Protein 4QIC (pdb70)

Sequence (588 aa):
SLSTRIAPHLPYLRRFARSVTGSQSSGDAYVSAMLEEALVADISIFPRASCDRIGTYWLFCHLFDQEQKTSAKLSYLTPRARQAFLLIAVEGFNEQEASEIMNLDARDFRKLLNQASIDISQQIATQVMIIEDEPLIAMDIEQMVESLGHQVVGIARTRKEAVVMYHQKKPRLILADIQLADNSSGIDAVNDILQNDRIPVIFITAFPERLLTGERPEPTFLVTKPFNPDMVKALISQALFFKENHFTFGDDLLGVNSEIARKLRQFYLEEIQEEALPARLLELLERLEQAERFGLSLSTRIAPHLPYLRRFARSVTGSQSSGDAYVSSAMLEALVADISIFPRASCDRIGTYWLFCHLFDDQTTPNIPEKLSYLTPRARQAFLLIAVEGFNEQEASEIMNLDARDFRKLLNQASIDISQQIATQVMIIEDEPLIAMDIEQMVESLGHQVVGIARTRKEAVVMYHQKKPRLILADIQLADNSSGIDAVNDILQNDRIPVIFITAFPERLLTGEPTFLVTKPFNPDMVKALISQALFFKNHFTFGDDLLGVNSEIARKLRQFYLEIQEEALPARLLELLERLEQAERFGLNNA

InterPro domains:
  IPR001789 Signal transduction response regulator, receiver domain [PF00072] (142-247)
  IPR001789 Signal transduction response regulator, receiver domain [PS50110] (141-254)
  IPR001789 Signal transduction response regulator, receiver domain [SM00448] (140-250)
  IPR011006 CheY-like superfamily [SSF52172] (141-255)
  IPR013324 RNA polymerase sigma factor, region 3/4-like [SSF88659] (85-131)
  IPR014605 Signal transduction response regulator PhyR-like, alphaproteobacteria [NF006623] (3-259)
  IPR014605 Signal transduction response regulator PhyR-like, alphaproteobacteria [PIRSF036400] (1-264)
  IPR050595 Bacterial response regulator [PTHR44591] (141-255)
  IPR053866 PhyR, sigma2 domain [PF22029] (7-60)
  IPR053867 PhyR, sigma4 domain [PF22233] (88-137)

Secondary structure (DSSP, 8-state):
-HHHHHGGGHHHHHHHHHHHHSSHHHHHHHHHHHHHHHHH-GGGS---SSHHHHHHHHHHHHHH--HHHHHHHTTS-HHHHHHHHHHHTS---HHHHHHHHT--HHHHHHHHHHHHHHHHHHH--EEEEE-S-HHHHHHHHHHHHHTT-EEEEEE-SHHHHHHHHHHH--SEEEE-S-BTTB-HHHHHHHHHHHH----EEEEEEPPGGG--SSS----EEEEEEE-HHHHHHHHHHHHHT--/-TTHHHHHHTGGGHHHHHHHHHHHHHHS-SSPPHHHHHHHHHHHHHHHHT-/-HHHHHGGGHHHHHHHHHHHHSSHHHHHHHHHHHHHHHHH-GGGS---SSHHHHHHHHHHHHHHHTS-S-----TTS-HHHHHHHHHHHTS---HHHHHHHTT--HHHHHHHHHHHHHHHHHHH--EEEEE-SSHHHHHHHHHHHHHTT-EEEEEE-SHHHHHHHHHHH--SEEEE-S-BTTB-HHHHHHHHHHTT----EEEEEE--GGG------EEEEEEE-HHHHHHHHHHHHHT-/-TTHHHHHHTGGGHHHHHHHHHHHHHHS-SSPPHHHHHHHHHHHHHHHH-TT--

Solvent-accessible surface area: 25073 Å² total; per-residue (Å²): 26,6,0,4,91,0,0,1,8,0,10,26,0,20,21,0,0,58,5,3,41,32,43,35,91,45,0,27,61,89,0,27,58,2,0,74,31,1,32,87,67,67,87,57,28,32,118,34,86,64,36,14,2,0,0,0,53,0,4,2,100,60,32,77,115,83,89,47,6,35,52,50,2,61,172,3,68,66,71,0,25,1,0,2,0,0,4,0,1,0,13,8,78,39,143,62,0,10,65,2,3,113,41,94,73,181,62,0,116,122,24,8,82,70,0,36,112,37,1,24,132,54,14,42,22,70,0,0,0,1,2,42,95,86,129,30,3,88,67,2,60,126,20,0,83,79,17,53,3,103,24,24,17,47,0,126,62,103,65,54,0,40,104,36,0,104,80,108,100,0,106,0,0,1,0,9,36,46,4,91,102,82,37,24,0,2,13,0,5,38,43,3,70,135,56,44,97,8,44,38,11,15,5,39,32,30,26,78,144,22,68,100,57,118,69,113,59,33,53,3,8,13,17,43,54,34,58,54,105,86,0,41,5,36,0,1,50,25,7,29,82,95,153,54,72,5,85,81,12,28,78,65,12,43,44,1,23,48,0,0,70,24,0,6,51,43,11,33,27,46,16,63,20,46,11,50,81,64,2,43,53,10,0,34,104,0,21,91,13,75,120,143,64,107,34,9,0,2,90,0,0,2,6,0,8,26,0,9,23,0,0,50,7,2,38,66,44,56,90,39,0,25,54,52,0,1,43,1,0,57,31,0,25,72,55,27,87,59,28,30,120,42,86,59,32,15,3,0,0,0,60,3,3,2,64,39,5,50,122,92,29,98,75,114,57,113,93,8,52,55,2,44,5,47,5,20,1,0,0,0,0,3,0,1,0,19,8,84,41,116,49,0,11,62,0,1,94,39,92,78,180,65,1,109,125,37,0,67,86,0,19,86,44,0,18,126,100,22,39,19,74,0,0,0,1,1,40,94,94,127,19,2,83,69,2,48,121,13,0,95,76,12,53,9,115,25,30,15,47,0,138,72,98,74,49,0,39,103,31,0,103,77,110,94,0,91,0,0,1,0,5,28,85,3,86,111,72,38,24,0,5,14,0,4,46,42,2,73,146,54,51,99,10,32,36,13,23,4,38,29,28,26,82,148,20,56,127,107,126,39,51,9,7,15,18,101,48,23,57,47,102,70,0,41,5,44,0,2,43,24,15,2,63,98,54,74,4,82,80,13,26,85,56,3,43,49,0,25,48,0,0,59,21,4,8,44,97,18,30,17,51,14,54,21,46,10,48,66,127,2,56,96,5,0,88,121,0,20,93,18,39,42,153,28,187,98,62,155

Structure (mmCIF, N/CA/C/O backbone):
data_4QIC
#
_entry.id   4QIC
#
_cell.length_a   76.800
_cell.length_b   86.700
_cell.length_c   106.110
_cell.angle_alpha   90.000
_cell.angle_beta   90.000
_cell.angle_gamma   90.000
#
_symmetry.space_group_name_H-M   'P 21 21 21'
#
loop_
_entity.id
_entity.type
_entity.pdbx_description
1 polymer 'Sensory transduction regulatory protein, Anti-anti-sigma factor PhyR'
2 polymer 'Anti-sigma factor NepR'
3 non-polymer (4S)-2-METHYL-2,4-PENTANEDIOL
4 non-polymer 1,2-ETHANEDIOL
5 water water
#
loop_
_atom_site.group_PDB
_atom_site.id
_atom_site.type_symbol
_atom_site.label_atom_id
_atom_site.label_alt_id
_atom_site.label_comp_id
_atom_site.label_asym_id
_atom_site.label_entity_id
_atom_site.label_seq_id
_atom_site.pdbx_PDB_ins_code
_atom_site.Cartn_x
_atom_site.Cartn_y
_atom_site.Cartn_z
_atom_site.occupancy
_atom_site.B_iso_or_equiv
_atom_site.auth_seq_id
_atom_site.auth_comp_id
_atom_site.auth_asym_id
_atom_site.auth_atom_id
_atom_site.pdbx_PDB_model_num
ATOM 1 N N . SER A 1 2 ? 59.301 21.802 -12.997 1.00 32.27 2 SER A N 1
ATOM 2 C CA . SER A 1 2 ? 59.415 21.121 -11.677 1.00 32.65 2 SER A CA 1
ATOM 3 C C . SER A 1 2 ? 59.150 22.105 -10.549 1.00 32.01 2 SER A C 1
ATOM 4 O O . SER A 1 2 ? 59.173 23.301 -10.771 1.00 31.70 2 SER A O 1
ATOM 7 N N . LEU A 1 3 ? 58.909 21.604 -9.351 1.00 32.26 3 LEU A N 1
ATOM 8 C CA . LEU A 1 3 ? 58.864 22.445 -8.171 1.00 31.92 3 LEU A CA 1
ATOM 9 C C . LEU A 1 3 ? 60.114 23.305 -8.060 1.00 31.42 3 LEU A C 1
ATOM 10 O O . LEU A 1 3 ? 60.051 24.489 -7.747 1.00 30.40 3 LEU A O 1
ATOM 15 N N . SER A 1 4 ? 61.254 22.709 -8.344 1.00 31.94 4 SER A N 1
ATOM 16 C CA . SER A 1 4 ? 62.503 23.438 -8.368 1.00 31.98 4 SER A CA 1
ATOM 17 C C . SER A 1 4 ? 62.509 24.656 -9.330 1.00 30.60 4 SER A C 1
ATOM 18 O O . SER A 1 4 ? 62.955 25.730 -8.946 1.00 29.49 4 SER A O 1
ATOM 21 N N . THR A 1 5 ? 61.995 24.516 -10.553 1.00 30.52 5 THR A N 1
ATOM 22 C CA . THR A 1 5 ? 61.983 25.647 -11.485 1.00 30.01 5 THR A CA 1
ATOM 23 C C . THR A 1 5 ? 60.904 26.649 -11.079 1.00 29.18 5 THR A C 1
ATOM 24 O O . THR A 1 5 ? 61.008 27.812 -11.401 1.00 28.31 5 THR A O 1
ATOM 28 N N . ARG A 1 6 ? 59.902 26.179 -10.339 1.00 29.25 6 ARG A N 1
ATOM 29 C CA . ARG A 1 6 ? 58.829 27.024 -9.813 1.00 28.97 6 ARG A CA 1
ATOM 30 C C . ARG A 1 6 ? 59.279 27.884 -8.639 1.00 27.80 6 ARG A C 1
ATOM 31 O O . ARG A 1 6 ? 58.869 29.019 -8.536 1.00 27.40 6 ARG A O 1
ATOM 39 N N . ILE A 1 7 ? 60.111 27.320 -7.761 1.00 27.16 7 ILE A N 1
ATOM 40 C CA . ILE A 1 7 ? 60.656 28.008 -6.589 1.00 26.32 7 ILE A CA 1
ATOM 41 C C . ILE A 1 7 ? 61.819 28.938 -6.931 1.00 25.32 7 ILE A C 1
ATOM 42 O O . ILE A 1 7 ? 61.919 30.028 -6.367 1.00 24.66 7 ILE A O 1
ATOM 47 N N . ALA A 1 8 ? 62.674 28.519 -7.869 1.00 24.98 8 ALA A N 1
ATOM 48 C CA . ALA A 1 8 ? 63.910 29.240 -8.152 1.00 24.52 8 ALA A CA 1
ATOM 49 C C . ALA A 1 8 ? 63.762 30.759 -8.393 1.00 23.83 8 ALA A C 1
ATOM 50 O O . ALA A 1 8 ? 64.540 31.508 -7.838 1.00 23.49 8 ALA A O 1
ATOM 52 N N . PRO A 1 9 ? 62.742 31.213 -9.153 1.00 23.64 9 PRO A N 1
ATOM 53 C CA . PRO A 1 9 ? 62.608 32.660 -9.412 1.00 23.27 9 PRO A CA 1
ATOM 54 C C . PRO A 1 9 ? 62.139 33.463 -8.253 1.00 23.09 9 PRO A C 1
ATOM 55 O O . PRO A 1 9 ? 62.226 34.689 -8.291 1.00 22.75 9 PRO A O 1
ATOM 59 N N . HIS A 1 10 ? 61.635 32.790 -7.215 1.00 23.42 10 HIS A N 1
ATOM 60 C CA . HIS A 1 10 ? 61.286 33.468 -5.988 1.00 23.39 10 HIS A CA 1
ATOM 61 C C . HIS A 1 10 ? 62.462 33.594 -5.048 1.00 23.53 10 HIS A C 1
ATOM 62 O O . HIS A 1 10 ? 62.377 34.368 -4.097 1.00 23.20 10 HIS A O 1
ATOM 69 N N . LEU A 1 11 ? 63.544 32.849 -5.285 1.00 23.95 11 LEU A N 1
ATOM 70 C CA . LEU A 1 11 ? 64.630 32.835 -4.297 1.00 24.35 11 LEU A CA 1
ATOM 71 C C . LEU A 1 11 ? 65.353 34.164 -4.077 1.00 24.02 11 LEU A C 1
ATOM 72 O O . LEU A 1 11 ? 65.734 34.454 -2.955 1.00 24.14 11 LEU A O 1
ATOM 77 N N . PRO A 1 12 ? 65.531 34.983 -5.116 1.00 23.72 12 PRO A N 1
ATOM 78 C CA . PRO A 1 12 ? 66.112 36.298 -4.853 1.00 23.40 12 PRO A CA 1
ATOM 79 C C . PRO A 1 12 ? 65.320 37.104 -3.805 1.00 23.04 12 PRO A C 1
ATOM 80 O O . PRO A 1 12 ? 65.925 37.718 -2.942 1.00 22.88 12 PRO A O 1
ATOM 84 N N . TYR A 1 13 ? 63.995 37.064 -3.921 1.00 22.86 13 TYR A N 1
ATOM 85 C CA . TYR A 1 13 ? 63.072 37.757 -3.044 1.00 22.73 13 TYR A CA 1
ATOM 86 C C . TYR A 1 13 ? 63.095 37.102 -1.662 1.00 22.97 13 TYR A C 1
ATOM 87 O O . TYR A 1 13 ? 63.232 37.815 -0.656 1.00 22.57 13 TYR A O 1
ATOM 96 N N . LEU A 1 14 ? 62.998 35.757 -1.628 1.00 23.44 14 LEU A N 1
ATOM 97 C CA . LEU A 1 14 ? 63.010 35.004 -0.369 1.00 23.99 14 LEU A CA 1
ATOM 98 C C . LEU A 1 14 ? 64.292 35.215 0.415 1.00 24.49 14 LEU A C 1
ATOM 99 O O . LEU A 1 14 ? 64.264 35.366 1.635 1.00 24.39 14 LEU A O 1
ATOM 104 N N . ARG A 1 15 ? 65.421 35.232 -0.279 1.00 25.22 15 ARG A N 1
ATOM 105 C CA . ARG A 1 15 ? 66.696 35.482 0.372 1.00 26.13 15 ARG A CA 1
ATOM 106 C C . ARG A 1 15 ? 66.760 36.870 1.015 1.00 25.42 15 ARG A C 1
ATOM 107 O O . ARG A 1 15 ? 67.352 37.035 2.078 1.00 25.34 15 ARG A O 1
ATOM 115 N N . ARG A 1 16 ? 66.191 37.871 0.344 1.00 24.61 16 ARG A N 1
ATOM 116 C CA . ARG A 1 16 ? 66.106 39.210 0.925 1.00 23.93 16 ARG A CA 1
ATOM 117 C C . ARG A 1 16 ? 65.260 39.174 2.193 1.00 23.68 16 ARG A C 1
ATOM 118 O O . ARG A 1 16 ? 65.667 39.720 3.233 1.00 23.47 16 ARG A O 1
ATOM 126 N N . PHE A 1 17 ? 64.099 38.545 2.100 1.00 23.41 17 PHE A N 1
ATOM 127 C CA . PHE A 1 17 ? 63.209 38.434 3.238 1.00 23.49 17 PHE A CA 1
ATOM 128 C C . PHE A 1 17 ? 63.933 37.790 4.433 1.00 24.31 17 PHE A C 1
ATOM 129 O O . PHE A 1 17 ? 63.888 38.337 5.552 1.00 24.27 17 PHE A O 1
ATOM 137 N N . ALA A 1 18 ? 64.551 36.639 4.181 1.00 25.19 18 ALA A N 1
ATOM 138 C CA . ALA A 1 18 ? 65.307 35.886 5.176 1.00 26.41 18 ALA A CA 1
ATOM 139 C C . ALA A 1 18 ? 66.453 36.686 5.813 1.00 27.48 18 ALA A C 1
ATOM 140 O O . ALA A 1 18 ? 66.681 36.607 7.041 1.00 27.54 18 ALA A O 1
ATOM 142 N N . ARG A 1 19 ? 67.188 37.415 4.976 1.00 28.40 19 ARG A N 1
ATOM 143 C CA . ARG A 1 19 ? 68.214 38.332 5.459 1.00 30.40 19 ARG A CA 1
ATOM 144 C C . ARG A 1 19 ? 67.638 39.457 6.351 1.00 29.86 19 ARG A C 1
ATOM 145 O O . ARG A 1 19 ? 68.225 39.791 7.408 1.00 30.83 19 ARG A O 1
ATOM 153 N N . SER A 1 20 ? 66.509 40.025 5.947 1.00 28.83 20 SER A N 1
ATOM 154 C CA . SER A 1 20 ? 65.919 41.125 6.693 1.00 29.03 20 SER A CA 1
ATOM 155 C C . SER A 1 20 ? 65.299 40.632 8.019 1.00 29.54 20 SER A C 1
ATOM 156 O O . SER A 1 20 ? 65.330 41.338 9.020 1.00 29.07 20 SER A O 1
ATOM 159 N N . VAL A 1 21 ? 64.744 39.426 8.015 1.00 29.90 21 VAL A N 1
ATOM 160 C CA . VAL A 1 21 ? 64.182 38.859 9.227 1.00 30.93 21 VAL A CA 1
ATOM 161 C C . VAL A 1 21 ? 65.273 38.447 10.225 1.00 31.78 21 VAL A C 1
ATOM 162 O O . VAL A 1 21 ? 65.121 38.665 11.418 1.00 31.82 21 VAL A O 1
ATOM 166 N N . THR A 1 22 ? 66.367 37.867 9.755 1.00 32.71 22 THR A N 1
ATOM 167 C CA . THR A 1 22 ? 67.384 37.328 10.669 1.00 33.72 22 THR A CA 1
ATOM 168 C C . THR A 1 22 ? 68.498 38.291 10.972 1.00 34.41 22 THR A C 1
ATOM 169 O O . THR A 1 22 ? 69.218 38.098 11.930 1.00 34.40 22 THR A O 1
ATOM 173 N N . GLY A 1 23 ? 68.675 39.301 10.134 1.00 35.43 23 GLY A N 1
ATOM 174 C CA . GLY A 1 23 ? 69.699 40.295 10.371 1.00 36.63 23 GLY A CA 1
ATOM 175 C C . GLY A 1 23 ? 71.013 40.103 9.637 1.00 38.33 23 GLY A C 1
ATOM 176 O O . GLY A 1 23 ? 71.869 40.961 9.744 1.00 39.25 23 GLY A O 1
ATOM 177 N N . SER A 1 24 ? 71.197 39.007 8.898 1.00 38.86 24 SER A N 1
ATOM 178 C CA . SER A 1 24 ? 72.417 38.843 8.084 1.00 39.39 24 SER A CA 1
ATOM 179 C C . SER A 1 24 ? 72.175 37.938 6.899 1.00 38.77 24 SER A C 1
ATOM 180 O O . SER A 1 24 ? 71.244 37.133 6.939 1.00 38.11 24 SER A O 1
ATOM 183 N N . GLN A 1 25 ? 73.018 38.046 5.865 1.00 39.20 25 GLN A N 1
ATOM 184 C CA . GLN A 1 25 ? 72.897 37.180 4.689 1.00 39.56 25 GLN A CA 1
ATOM 185 C C . GLN A 1 25 ? 73.217 35.737 5.053 1.00 41.31 25 GLN A C 1
ATOM 186 O O . GLN A 1 25 ? 72.590 34.831 4.526 1.00 41.57 25 GLN A O 1
ATOM 188 N N . SER A 1 26 ? 74.168 35.509 5.969 1.00 42.08 26 SER A N 1
ATOM 189 C CA . SER A 1 26 ? 74.556 34.150 6.288 1.00 42.47 26 SER A CA 1
ATOM 190 C C . SER A 1 26 ? 73.450 33.448 7.071 1.00 41.60 26 SER A C 1
ATOM 191 O O . SER A 1 26 ? 73.114 32.316 6.758 1.00 43.61 26 SER A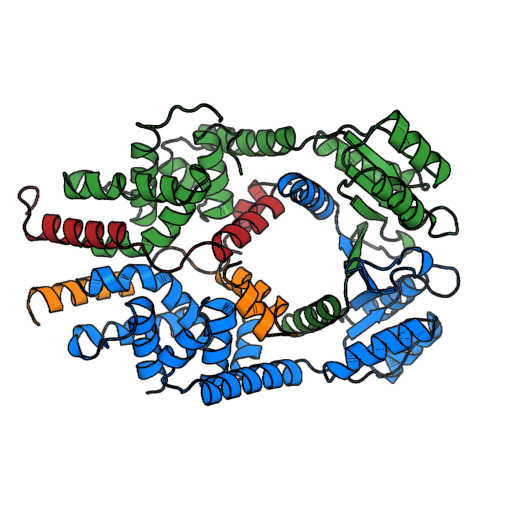 O 1
ATOM 194 N N . SER A 1 27 ? 72.853 34.106 8.058 1.00 39.44 27 SER A N 1
ATOM 195 C CA . SER A 1 27 ? 71.653 33.540 8.697 1.00 38.95 27 SER A CA 1
ATOM 196 C C . SER A 1 27 ? 70.517 33.360 7.709 1.00 37.07 27 SER A C 1
ATOM 197 O O . SER A 1 27 ? 69.816 32.344 7.750 1.00 36.15 27 SER A O 1
ATOM 200 N N . GLY A 1 28 ? 70.320 34.364 6.858 1.00 35.80 28 GLY A N 1
ATOM 201 C CA . GLY A 1 28 ? 69.223 34.329 5.885 1.00 35.15 28 GLY A CA 1
ATOM 202 C C . GLY A 1 28 ? 69.331 33.094 5.010 1.00 35.25 28 GLY A C 1
ATOM 203 O O . GLY A 1 28 ? 68.391 32.316 4.871 1.00 34.77 28 GLY A O 1
ATOM 204 N N . ASP A 1 29 ? 70.508 32.917 4.442 1.00 35.64 29 ASP A N 1
ATOM 205 C CA . ASP A 1 29 ? 70.774 31.827 3.518 1.00 36.45 29 ASP A CA 1
ATOM 206 C C . ASP A 1 29 ? 70.753 30.436 4.188 1.00 35.57 29 ASP A C 1
ATOM 207 O O . ASP A 1 29 ? 70.306 29.454 3.602 1.00 35.65 29 ASP A O 1
ATOM 212 N N . ALA A 1 30 ? 71.204 30.353 5.420 1.00 35.48 30 ALA A N 1
ATOM 213 C CA . ALA A 1 30 ? 71.073 29.113 6.192 1.00 35.91 30 ALA A CA 1
ATOM 214 C C . ALA A 1 30 ? 69.611 28.688 6.338 1.00 35.50 30 ALA A C 1
ATOM 215 O O . ALA A 1 30 ? 69.289 27.508 6.200 1.00 36.11 30 ALA A O 1
ATOM 217 N N . TYR A 1 31 ? 68.715 29.625 6.615 1.00 34.81 31 TYR A N 1
ATOM 218 C CA . TYR A 1 31 ? 67.296 29.264 6.695 1.00 35.15 31 TYR A CA 1
ATOM 219 C C . TYR A 1 31 ? 66.724 28.854 5.324 1.00 33.98 31 TYR A C 1
ATOM 220 O O . TYR A 1 31 ? 65.952 27.912 5.223 1.00 33.46 31 TYR A O 1
ATOM 229 N N . VAL A 1 32 ? 67.114 29.562 4.269 1.00 33.06 32 VAL A N 1
ATOM 230 C CA . VAL A 1 32 ? 66.593 29.257 2.925 1.00 32.27 32 VAL A CA 1
ATOM 231 C C . VAL A 1 32 ? 67.109 27.874 2.529 1.00 33.05 32 VAL A C 1
ATOM 232 O O . VAL A 1 32 ? 66.339 27.044 2.052 1.00 32.47 32 VAL A O 1
ATOM 236 N N . SER A 1 33 ? 68.405 27.638 2.758 1.00 33.55 33 SER A N 1
ATOM 237 C CA . SER A 1 33 ? 69.002 26.298 2.638 1.00 34.67 33 SER A CA 1
ATOM 238 C C . SER A 1 33 ? 68.218 25.195 3.321 1.00 34.44 33 SER A C 1
ATOM 239 O O . SER A 1 33 ? 67.943 24.171 2.730 1.00 35.03 33 SER A O 1
ATOM 242 N N . ALA A 1 34 ? 67.875 25.417 4.576 1.00 34.45 34 ALA A N 1
ATOM 243 C CA . ALA A 1 34 ? 67.228 24.405 5.377 1.00 34.86 34 ALA A CA 1
ATOM 244 C C . ALA A 1 34 ? 65.851 24.128 4.791 1.00 34.71 34 ALA A C 1
ATOM 245 O O . ALA A 1 34 ? 65.353 22.980 4.805 1.00 34.95 34 ALA A O 1
ATOM 247 N N . MET A 1 35 ? 65.235 25.183 4.267 1.00 33.67 35 MET A N 1
ATOM 248 C CA . MET A 1 35 ? 63.949 25.032 3.659 1.00 33.47 35 MET A CA 1
ATOM 249 C C . MET A 1 35 ? 64.089 24.126 2.430 1.00 33.53 35 MET A C 1
ATOM 250 O O . MET A 1 35 ? 63.268 23.232 2.227 1.00 33.30 35 MET A O 1
ATOM 255 N N . LEU A 1 36 ? 65.107 24.354 1.599 1.00 33.89 36 LEU A N 1
ATOM 256 C CA . LEU A 1 36 ? 65.275 23.516 0.407 1.00 34.58 36 LEU A CA 1
ATOM 257 C C . LEU A 1 36 ? 65.642 22.063 0.777 1.00 35.95 36 LEU A C 1
ATOM 258 O O . LEU A 1 36 ? 65.158 21.148 0.134 1.00 35.73 36 LEU A O 1
ATOM 263 N N . GLU A 1 37 ? 66.506 21.878 1.790 1.00 36.92 37 GLU A N 1
ATOM 264 C CA A GLU A 1 37 ? 66.789 20.538 2.327 0.50 37.95 37 GLU A CA 1
ATOM 265 C CA B GLU A 1 37 ? 66.790 20.551 2.351 0.50 38.05 37 GLU A CA 1
ATOM 266 C C . GLU A 1 37 ? 65.492 19.864 2.792 1.00 38.14 37 GLU A C 1
ATOM 267 O O . GLU A 1 37 ? 65.257 18.690 2.512 1.00 39.20 37 GLU A O 1
ATOM 278 N N . ALA A 1 38 ? 64.637 20.591 3.476 1.00 37.43 38 ALA A N 1
ATOM 279 C CA . ALA A 1 38 ? 63.375 19.991 3.890 1.00 37.79 38 ALA A CA 1
ATOM 280 C C . ALA A 1 38 ? 62.560 19.515 2.660 1.00 37.81 38 ALA A C 1
ATOM 281 O O . ALA A 1 38 ? 61.941 18.448 2.706 1.00 37.58 38 ALA A O 1
ATOM 283 N N . LEU A 1 39 ? 62.594 20.265 1.550 1.00 37.13 39 LEU A N 1
ATOM 284 C CA . LEU A 1 39 ? 61.837 19.865 0.340 1.00 37.47 39 LEU A CA 1
ATOM 285 C C . LEU A 1 39 ? 62.472 18.704 -0.412 1.00 38.38 39 LEU A C 1
ATOM 286 O O . LEU A 1 39 ? 61.774 17.846 -0.966 1.00 38.52 39 LEU A O 1
ATOM 291 N N . VAL A 1 40 ? 63.797 18.675 -0.437 1.00 39.07 40 VAL A N 1
ATOM 292 C CA . VAL A 1 40 ? 64.499 17.539 -0.989 1.00 40.59 40 VAL A CA 1
ATOM 293 C C . VAL A 1 40 ? 64.087 16.258 -0.233 1.00 42.61 40 VAL A C 1
ATOM 294 O O . VAL A 1 40 ? 63.865 15.226 -0.850 1.00 45.63 40 VAL A O 1
ATOM 298 N N . ALA A 1 41 ? 64.010 16.336 1.087 1.00 43.08 41 ALA A N 1
ATOM 299 C CA . ALA A 1 41 ? 63.648 15.206 1.950 1.00 45.07 41 ALA A CA 1
ATOM 300 C C . ALA A 1 41 ? 62.183 14.816 1.800 1.00 46.14 41 ALA A C 1
ATOM 301 O O . ALA A 1 41 ? 61.848 13.644 1.895 1.00 48.03 41 ALA A O 1
ATOM 303 N N . ASP A 1 42 ? 61.309 15.790 1.579 1.00 45.52 42 ASP A N 1
ATOM 304 C CA . ASP A 1 42 ? 59.882 15.513 1.428 1.00 45.33 42 ASP A CA 1
ATOM 305 C C . ASP A 1 42 ? 59.170 16.644 0.677 1.00 44.01 42 ASP A C 1
ATOM 306 O O . ASP A 1 42 ? 58.752 17.622 1.282 1.00 42.54 42 ASP A O 1
ATOM 311 N N . ILE A 1 43 ? 59.041 16.498 -0.642 1.00 43.78 43 ILE A N 1
ATOM 312 C CA . ILE A 1 43 ? 58.385 17.494 -1.487 1.00 43.81 43 ILE A CA 1
ATOM 313 C C . ILE A 1 43 ? 56.911 17.753 -1.131 1.00 43.91 43 ILE A C 1
ATOM 314 O O . ILE A 1 43 ? 56.336 18.775 -1.543 1.00 42.04 43 ILE A O 1
ATOM 319 N N . SER A 1 44 ? 56.305 16.843 -0.363 1.00 43.74 44 SER A N 1
ATOM 320 C CA . SER A 1 44 ? 54.896 16.974 0.022 1.00 43.56 44 SER A CA 1
ATOM 321 C C . SER A 1 44 ? 54.616 18.109 1.023 1.00 43.31 44 SER A C 1
ATOM 322 O O . SER A 1 44 ? 53.462 18.525 1.195 1.00 43.69 44 SER A O 1
ATOM 325 N N . ILE A 1 45 ? 55.644 18.610 1.699 1.00 42.72 45 ILE A N 1
ATOM 326 C CA . ILE A 1 45 ? 55.436 19.722 2.635 1.00 42.32 45 ILE A CA 1
ATOM 327 C C . ILE A 1 45 ? 55.179 21.046 1.913 1.00 40.72 45 ILE A C 1
ATOM 328 O O . ILE A 1 45 ? 54.884 22.029 2.563 1.00 40.18 45 ILE A O 1
ATOM 333 N N . PHE A 1 46 ? 55.354 21.106 0.592 1.00 39.97 46 PHE A N 1
ATOM 334 C CA . PHE A 1 46 ? 55.025 22.327 -0.134 1.00 38.80 46 PHE A CA 1
ATOM 335 C C . PHE A 1 46 ? 53.497 22.435 -0.216 1.00 40.54 46 PHE A C 1
ATOM 336 O O . PHE A 1 46 ? 52.834 21.502 -0.670 1.00 39.57 46 PHE A O 1
ATOM 344 N N . PRO A 1 47 ? 52.939 23.588 0.208 1.00 41.91 47 PRO A N 1
ATOM 345 C CA . PRO A 1 47 ? 51.488 23.713 0.337 1.00 43.58 47 PRO A CA 1
ATOM 346 C C . PRO A 1 47 ? 50.780 23.910 -0.995 1.00 45.52 47 PRO A C 1
ATOM 347 O O . PRO A 1 47 ? 51.413 24.271 -1.984 1.00 45.40 47 PRO A O 1
ATOM 351 N N . ARG A 1 48 ? 49.478 23.645 -1.018 1.00 49.07 48 ARG A N 1
ATOM 352 C CA . ARG A 1 48 ? 48.612 24.184 -2.061 1.00 51.56 48 ARG A CA 1
ATOM 353 C C . ARG A 1 48 ? 48.088 25.548 -1.541 1.00 53.85 48 ARG A C 1
ATOM 354 O O . ARG A 1 48 ? 47.035 25.631 -0.915 1.00 54.39 48 ARG A O 1
ATOM 356 N N . ALA A 1 49 ? 48.867 26.604 -1.775 1.00 55.29 49 ALA A N 1
ATOM 357 C CA . ALA A 1 49 ? 48.486 27.974 -1.422 1.00 56.06 49 ALA A CA 1
ATOM 358 C C . ALA A 1 49 ? 47.930 28.696 -2.643 1.00 55.00 49 AL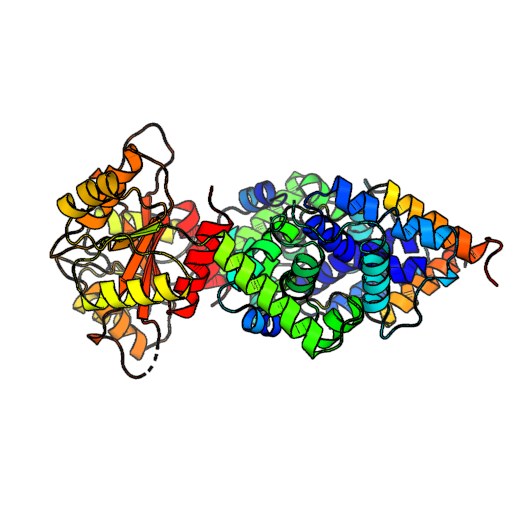A A C 1
ATOM 359 O O . ALA A 1 49 ? 47.830 28.102 -3.708 1.00 56.15 49 ALA A O 1
ATOM 361 N N . SER A 1 50 ? 47.574 29.975 -2.477 1.00 54.44 50 SER A N 1
ATOM 362 C CA . SER A 1 50 ? 47.049 30.819 -3.573 1.00 53.39 50 SER A CA 1
ATOM 363 C C . SER A 1 50 ? 47.869 30.757 -4.867 1.00 50.96 50 SER A C 1
ATOM 364 O O . SER A 1 50 ? 47.323 30.767 -5.975 1.00 53.88 50 SER A O 1
ATOM 367 N N . CYS A 1 51 ? 49.187 30.732 -4.719 1.00 46.27 51 CYS A N 1
ATOM 368 C CA . CYS A 1 51 ? 50.098 30.803 -5.853 1.00 41.10 51 CYS A CA 1
ATOM 369 C C . CYS A 1 51 ? 51.453 30.402 -5.311 1.00 36.77 51 CYS A C 1
ATOM 370 O O . CYS A 1 51 ? 51.644 30.325 -4.092 1.00 34.43 51 CYS A O 1
ATOM 373 N N . ASP A 1 52 ? 52.384 30.113 -6.204 1.00 33.51 52 ASP A N 1
ATOM 374 C CA . ASP A 1 52 ? 53.707 29.641 -5.793 1.00 32.13 52 ASP A CA 1
ATOM 375 C C . ASP A 1 52 ? 54.476 30.594 -4.884 1.00 29.82 52 ASP A C 1
ATOM 376 O O . ASP A 1 52 ? 55.260 30.150 -4.078 1.00 28.80 52 ASP A O 1
ATOM 381 N N . ARG A 1 53 ? 54.318 31.894 -5.078 1.00 28.60 53 ARG A N 1
ATOM 382 C CA . ARG A 1 53 ? 55.066 32.865 -4.248 1.00 27.69 53 ARG A CA 1
ATOM 383 C C . ARG A 1 53 ? 54.611 32.755 -2.806 1.00 27.51 53 ARG A C 1
ATOM 384 O O . ARG A 1 53 ? 55.420 32.643 -1.887 1.00 27.38 53 ARG A O 1
ATOM 392 N N . ILE A 1 54 ? 53.300 32.727 -2.640 1.00 27.81 54 ILE A N 1
ATOM 393 C CA . ILE A 1 54 ? 52.667 32.608 -1.328 1.00 27.93 54 ILE A CA 1
ATOM 394 C C . ILE A 1 54 ? 53.072 31.301 -0.694 1.00 27.44 54 ILE A C 1
ATOM 395 O O . ILE A 1 54 ? 53.429 31.263 0.479 1.00 27.11 54 ILE A O 1
ATOM 400 N N . GLY A 1 55 ? 52.992 30.222 -1.482 1.00 27.18 55 GLY A N 1
ATOM 401 C CA . GLY A 1 55 ? 53.379 28.888 -1.022 1.00 27.07 55 GLY A CA 1
ATOM 402 C C . GLY A 1 55 ? 54.826 28.830 -0.528 1.00 26.54 55 GLY A C 1
ATOM 403 O O . GLY A 1 55 ? 55.112 28.237 0.523 1.00 26.66 55 GLY A O 1
ATOM 404 N N . THR A 1 56 ? 55.739 29.461 -1.265 1.00 25.58 56 THR A N 1
ATOM 405 C CA . THR A 1 56 ? 57.138 29.460 -0.869 1.00 25.27 56 THR A CA 1
ATOM 406 C C . THR A 1 56 ? 57.397 30.236 0.449 1.00 25.09 56 THR A C 1
ATOM 407 O O . THR A 1 56 ? 58.123 29.754 1.315 1.00 25.18 56 THR A O 1
ATOM 411 N N . TYR A 1 57 ? 56.796 31.422 0.568 1.00 24.81 57 TYR A N 1
ATOM 412 C CA . TYR A 1 57 ? 56.932 32.246 1.758 1.00 24.88 57 TYR A CA 1
ATOM 413 C C . TYR A 1 57 ? 56.222 31.589 2.930 1.00 25.81 57 TYR A C 1
ATOM 414 O O . TYR A 1 57 ? 56.768 31.603 4.006 1.00 26.12 57 TYR A O 1
ATOM 423 N N . TRP A 1 58 ? 55.055 30.978 2.698 1.00 26.90 58 TRP A N 1
ATOM 424 C CA . TRP A 1 58 ? 54.335 30.182 3.730 1.00 28.28 58 TRP A CA 1
ATOM 425 C C . TRP A 1 58 ? 55.242 29.116 4.329 1.00 28.82 58 TRP A C 1
ATOM 426 O O . TRP A 1 58 ? 55.369 28.994 5.546 1.00 28.60 58 TRP A O 1
ATOM 437 N N . LEU A 1 59 ? 55.875 28.338 3.464 1.00 29.08 59 LEU A N 1
ATOM 438 C CA . LEU A 1 59 ? 56.753 27.271 3.922 1.00 29.90 59 LEU A CA 1
ATOM 439 C C . LEU A 1 59 ? 57.940 27.840 4.712 1.00 29.96 59 LEU A C 1
ATOM 440 O O . LEU A 1 59 ? 58.329 27.304 5.777 1.00 30.10 59 LEU A O 1
ATOM 445 N N . PHE A 1 60 ? 58.517 28.931 4.208 1.00 29.49 60 PHE A N 1
ATOM 446 C CA . PHE A 1 60 ? 59.627 29.551 4.894 1.00 29.67 60 PHE A CA 1
ATOM 447 C C . PHE A 1 60 ? 59.238 29.989 6.298 1.00 30.21 60 PHE A C 1
ATOM 448 O O . PHE A 1 60 ? 59.989 29.792 7.263 1.00 30.22 60 PHE A O 1
ATOM 456 N N . CYS A 1 61 ? 58.086 30.623 6.406 1.00 30.83 61 CYS A N 1
ATOM 457 C CA . CYS A 1 61 ? 57.645 31.143 7.706 1.00 31.84 61 CYS A CA 1
ATOM 458 C C . CYS A 1 61 ? 57.257 30.020 8.667 1.00 34.04 61 CYS A C 1
ATOM 459 O O . CYS A 1 61 ? 57.575 30.083 9.856 1.00 33.99 61 CYS A O 1
ATOM 462 N N . HIS A 1 62 ? 56.570 29.017 8.138 1.00 36.74 62 HIS A N 1
ATOM 463 C CA . HIS A 1 62 ? 56.185 27.813 8.871 1.00 39.52 62 HIS A CA 1
ATOM 464 C C . HIS A 1 62 ? 57.405 27.097 9.464 1.00 41.25 62 HIS A C 1
ATOM 465 O O . HIS A 1 62 ? 57.407 26.728 10.643 1.00 41.87 62 HIS A O 1
ATOM 472 N N . LEU A 1 63 ? 58.451 26.922 8.664 1.00 40.72 63 LEU A N 1
ATOM 473 C CA . LEU A 1 63 ? 59.685 26.313 9.149 1.00 41.94 63 LEU A CA 1
ATOM 474 C C . LEU A 1 63 ? 60.528 27.235 10.045 1.00 43.42 63 LEU A C 1
ATOM 475 O O . LEU A 1 63 ? 61.246 26.753 10.927 1.00 43.99 63 LEU A O 1
ATOM 480 N N . PHE A 1 64 ? 60.434 28.548 9.840 1.00 44.43 64 PHE A N 1
ATOM 481 C CA . PHE A 1 64 ? 61.240 29.500 10.604 1.00 46.94 64 PHE A CA 1
ATOM 482 C C . PHE A 1 64 ? 60.832 29.426 12.075 1.00 50.38 64 PHE A C 1
ATOM 483 O O . PHE A 1 64 ? 61.657 29.178 12.947 1.00 50.46 64 PHE A O 1
ATOM 491 N N . ASP A 1 65 ? 59.537 29.612 12.306 1.00 53.40 65 ASP A N 1
ATOM 492 C CA . ASP A 1 65 ? 58.956 29.590 13.635 1.00 59.43 65 ASP A CA 1
ATOM 493 C C . ASP A 1 65 ? 59.284 28.283 14.362 1.00 62.93 65 ASP A C 1
ATOM 494 O O . ASP A 1 65 ? 59.477 28.297 15.565 1.00 60.59 65 ASP A O 1
ATOM 499 N N . GLN A 1 66 ? 59.353 27.175 13.610 1.00 67.45 66 GLN A N 1
ATOM 500 C CA . GLN A 1 66 ? 59.747 25.863 14.141 1.00 69.45 66 GLN A CA 1
ATOM 501 C C . GLN A 1 66 ? 61.266 25.674 14.047 1.00 70.40 66 GLN A C 1
ATOM 502 O O . GLN A 1 66 ? 62.038 26.494 14.556 1.00 72.54 66 GLN A O 1
ATOM 504 N N . GLU A 1 81 ? 73.380 48.815 8.415 1.00 60.63 81 GLU A N 1
ATOM 505 C CA . GLU A 1 81 ? 73.257 47.350 8.333 1.00 61.22 81 GLU A CA 1
ATOM 506 C C . GLU A 1 81 ? 73.197 46.747 9.735 1.00 62.22 81 GLU A C 1
ATOM 507 O O . GLU A 1 81 ? 72.216 46.071 10.099 1.00 59.92 81 GLU A O 1
ATOM 509 N N . GLN A 1 82 ? 74.253 47.001 10.516 1.00 62.76 82 GLN A N 1
ATOM 510 C CA . GLN A 1 82 ? 74.221 46.765 11.958 1.00 61.04 82 GLN A CA 1
ATOM 511 C C . GLN A 1 82 ? 73.059 47.565 12.565 1.00 60.11 82 GLN A C 1
ATOM 512 O O . GLN A 1 82 ? 72.277 47.031 13.359 1.00 60.25 82 GLN A O 1
ATOM 514 N N . LYS A 1 83 ? 72.927 48.830 12.162 1.00 59.17 83 LYS A N 1
ATOM 515 C CA . LYS A 1 83 ? 71.871 49.707 12.685 1.00 60.15 83 LYS A CA 1
ATOM 516 C C . LYS A 1 83 ? 70.457 49.148 12.439 1.00 61.14 83 LYS A C 1
ATOM 517 O O . LYS A 1 83 ? 69.664 49.024 13.396 1.00 60.26 83 LYS A O 1
ATOM 519 N N . THR A 1 84 ? 70.150 48.811 11.176 1.00 59.42 84 THR A N 1
ATOM 520 C CA . THR A 1 84 ? 68.819 48.288 10.795 1.00 58.28 84 THR A CA 1
ATOM 521 C C . THR A 1 84 ? 68.453 46.997 11.547 1.00 57.27 84 THR A C 1
ATOM 522 O O . THR A 1 84 ? 67.342 46.852 12.080 1.00 53.40 84 THR A O 1
ATOM 526 N N . SER A 1 85 ? 69.398 46.065 11.587 1.00 57.31 85 SER A N 1
ATOM 527 C CA . SER A 1 85 ? 69.190 44.820 12.311 1.00 56.65 85 SER A CA 1
ATOM 528 C C . SER A 1 85 ? 68.974 45.072 13.798 1.00 54.84 85 SER A C 1
ATOM 529 O O . SER A 1 85 ? 68.123 44.424 14.410 1.00 54.14 85 SER A O 1
ATOM 532 N N . ALA A 1 86 ? 69.739 46.001 14.378 1.00 51.79 86 ALA A N 1
ATOM 533 C CA . ALA A 1 86 ? 69.605 46.304 15.805 1.00 51.59 86 ALA A CA 1
ATOM 534 C C . ALA A 1 86 ? 68.195 46.766 16.085 1.00 49.64 86 ALA A C 1
ATOM 535 O O . ALA A 1 86 ? 67.610 46.380 17.085 1.00 50.15 86 ALA A O 1
ATOM 537 N N . LYS A 1 87 ? 67.643 47.590 15.205 1.00 47.18 87 LYS A N 1
ATOM 538 C CA . LYS A 1 87 ? 66.305 48.109 15.448 1.00 47.17 87 LYS A CA 1
ATOM 539 C C . LYS A 1 87 ? 65.218 47.061 15.181 1.00 42.84 87 LYS A C 1
ATOM 540 O O . LYS A 1 87 ? 64.298 46.923 15.963 1.00 40.74 87 LYS A O 1
ATOM 546 N N . LEU A 1 88 ? 65.326 46.301 14.100 1.00 40.39 88 LEU A N 1
ATOM 547 C CA . LEU A 1 88 ? 64.263 45.339 13.792 1.00 38.71 88 LEU A CA 1
ATOM 548 C C . LEU A 1 88 ? 64.322 44.133 14.719 1.00 37.95 88 LEU A C 1
ATOM 549 O O . LEU A 1 88 ? 63.309 43.500 14.986 1.00 35.58 88 LEU A O 1
ATOM 554 N N . SER A 1 89 ? 65.509 43.839 15.235 1.00 39.09 89 SER A N 1
ATOM 555 C CA . SER A 1 89 ? 65.671 42.734 16.183 1.00 40.76 89 SER A CA 1
ATOM 556 C C . SER A 1 89 ? 64.963 42.987 17.517 1.00 40.68 89 SER A C 1
ATOM 557 O O . SER A 1 89 ? 64.689 42.043 18.246 1.00 41.65 89 SER A O 1
ATOM 560 N N . TYR A 1 90 ? 64.634 44.235 17.830 1.00 41.21 90 TYR A N 1
ATOM 561 C CA . TYR A 1 90 ? 63.807 44.521 19.022 1.00 42.02 90 TYR A CA 1
ATOM 562 C C . TYR A 1 90 ? 62.328 44.088 18.879 1.00 38.55 90 TYR A C 1
ATOM 563 O O . TYR A 1 90 ? 61.654 43.854 19.879 1.00 36.30 90 TYR A O 1
ATOM 572 N N . LEU A 1 91 ? 61.834 43.947 17.641 1.00 34.54 91 LEU A N 1
ATOM 573 C CA . LEU A 1 91 ? 60.493 43.416 17.428 1.00 33.04 91 LEU A CA 1
ATOM 574 C C . LEU A 1 91 ? 60.479 41.905 17.672 1.00 32.12 91 LEU A C 1
ATOM 575 O O . LEU A 1 91 ? 61.487 41.242 17.520 1.00 32.35 91 LEU A O 1
ATOM 580 N N . THR A 1 92 ? 59.337 41.356 18.030 1.00 31.63 92 THR A N 1
ATOM 581 C CA . THR A 1 92 ? 59.216 39.930 18.095 1.00 32.12 92 THR A CA 1
ATOM 582 C C . THR A 1 92 ? 59.392 39.395 16.660 1.00 32.13 92 THR A C 1
ATOM 583 O O . THR A 1 92 ? 59.085 40.093 15.683 1.00 30.62 92 THR A O 1
ATOM 587 N N . PRO A 1 93 ? 59.948 38.181 16.543 1.00 32.58 93 PRO A N 1
ATOM 588 C CA . PRO A 1 93 ? 60.126 37.581 15.238 1.00 32.42 93 PRO A CA 1
ATOM 589 C C . PRO A 1 93 ? 58.875 37.681 14.379 1.00 32.17 93 PRO A C 1
ATOM 590 O O . PRO A 1 93 ? 58.994 37.960 13.162 1.00 31.28 93 PRO A O 1
ATOM 594 N N . ARG A 1 94 ? 57.704 37.458 14.973 1.00 31.57 94 ARG A N 1
ATOM 595 C CA . ARG A 1 94 ? 56.467 37.500 14.203 1.00 31.68 94 ARG A CA 1
ATOM 596 C C . ARG A 1 94 ? 56.039 38.922 13.761 1.00 29.97 94 ARG A C 1
ATOM 597 O O . ARG A 1 94 ? 55.563 39.111 12.633 1.00 28.78 94 ARG A O 1
ATOM 605 N N . ALA A 1 95 ? 56.192 39.913 14.636 1.00 28.76 95 ALA A N 1
ATOM 606 C CA . ALA A 1 95 ? 55.873 41.277 14.271 1.00 27.62 95 ALA A CA 1
ATOM 607 C C . ALA A 1 95 ? 56.821 41.750 13.169 1.00 26.91 95 ALA A C 1
ATOM 608 O O . ALA A 1 95 ? 56.410 42.454 12.268 1.00 25.79 95 ALA A O 1
ATOM 610 N N . ARG A 1 96 ? 58.076 41.340 13.275 1.00 26.88 96 ARG A N 1
ATOM 611 C CA . ARG A 1 96 ? 59.103 41.669 12.308 1.00 26.80 96 ARG A CA 1
ATOM 612 C C . ARG A 1 96 ? 58.727 41.092 10.930 1.00 26.30 96 ARG A C 1
ATOM 613 O O . ARG A 1 96 ? 58.781 41.806 9.914 1.00 25.63 96 ARG A O 1
ATOM 621 N N . GLN A 1 97 ? 58.331 39.821 10.908 1.00 26.14 97 GLN A N 1
ATOM 622 C CA . GLN A 1 97 ? 57.896 39.185 9.685 1.00 26.21 97 GLN A CA 1
ATOM 623 C C . GLN A 1 97 ? 56.738 39.957 9.055 1.00 25.03 97 GLN A C 1
ATOM 624 O O . GLN A 1 97 ? 56.786 40.281 7.876 1.00 24.25 97 GLN A O 1
ATOM 630 N N . ALA A 1 98 ? 55.711 40.248 9.859 1.00 24.19 98 ALA A N 1
ATOM 631 C CA . ALA A 1 98 ? 54.527 40.924 9.374 1.00 23.51 98 ALA A CA 1
ATOM 632 C C . ALA A 1 98 ? 54.886 42.269 8.769 1.00 22.83 98 ALA A C 1
ATOM 633 O O . ALA A 1 98 ? 54.490 42.568 7.626 1.00 22.75 98 ALA A O 1
ATOM 635 N N . PHE A 1 99 ? 55.680 43.045 9.492 1.00 22.20 99 PHE A N 1
ATOM 636 C CA . PHE A 1 99 ? 56.074 44.349 9.019 1.00 21.69 99 PHE A CA 1
ATOM 637 C C . PHE A 1 99 ? 56.861 44.270 7.686 1.00 21.43 99 PHE A C 1
ATOM 638 O O . PHE A 1 99 ? 56.618 45.048 6.787 1.00 21.16 99 PHE A O 1
ATOM 646 N N . LEU A 1 100 ? 57.773 43.320 7.593 1.00 21.50 100 LEU A N 1
ATOM 647 C CA . LEU A 1 100 ? 58.638 43.182 6.439 1.00 21.39 100 LEU A CA 1
ATOM 648 C C . LEU A 1 100 ? 57.876 42.671 5.222 1.00 21.39 100 LEU A C 1
ATOM 649 O O . LEU A 1 100 ? 58.178 43.070 4.088 1.00 21.22 100 LEU A O 1
ATOM 654 N N . LEU A 1 101 ? 56.920 41.774 5.437 1.00 21.63 101 LEU A N 1
ATOM 655 C CA . LEU A 1 101 ? 56.106 41.260 4.337 1.00 21.75 101 LEU A CA 1
ATOM 656 C C . LEU A 1 101 ? 55.370 42.409 3.636 1.00 21.59 101 LEU A C 1
ATOM 657 O O . LEU A 1 101 ? 55.122 42.372 2.415 1.00 21.44 101 LEU A O 1
ATOM 662 N N . ILE A 1 102 ? 54.979 43.409 4.417 1.00 21.55 102 ILE A N 1
ATOM 663 C CA . ILE A 1 102 ? 54.319 44.574 3.861 1.00 21.61 102 ILE A CA 1
ATOM 664 C C . ILE A 1 102 ? 55.301 45.644 3.372 1.00 21.36 102 ILE A C 1
ATOM 665 O O . ILE A 1 102 ? 55.156 46.169 2.262 1.00 21.23 102 ILE A O 1
ATOM 670 N N . ALA A 1 103 ? 56.285 45.941 4.202 1.00 21.24 103 ALA A N 1
ATOM 671 C CA . ALA A 1 103 ? 57.165 47.035 3.996 1.00 21.18 103 ALA A CA 1
ATOM 672 C C . ALA A 1 103 ? 58.160 46.797 2.853 1.00 21.31 103 ALA A C 1
ATOM 673 O O . ALA A 1 103 ? 58.503 47.731 2.157 1.00 21.13 103 ALA A O 1
ATOM 675 N N . VAL A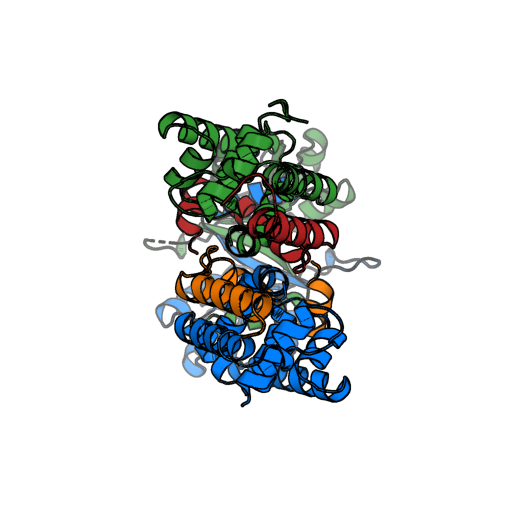 1 104 ? 58.663 45.574 2.733 1.00 21.58 104 VAL A N 1
ATOM 676 C CA . VAL A 1 104 ? 59.731 45.278 1.777 1.00 21.82 104 VAL A CA 1
ATOM 677 C C . VAL A 1 104 ? 59.305 44.302 0.712 1.00 22.04 104 VAL A C 1
ATOM 678 O O . VAL A 1 104 ? 59.670 44.459 -0.464 1.00 21.89 104 VAL A O 1
ATOM 682 N N . GLU A 1 105 ? 58.546 43.282 1.117 1.00 22.44 105 GLU A N 1
ATOM 683 C CA . GLU A 1 105 ? 58.286 42.137 0.239 1.00 22.79 105 GLU A CA 1
ATOM 684 C C . GLU A 1 105 ? 57.171 42.410 -0.746 1.00 23.09 105 GLU A C 1
ATOM 685 O O . GLU A 1 105 ? 56.990 41.651 -1.685 1.00 23.38 105 GLU A O 1
ATOM 691 N N . GLY A 1 106 ? 56.404 43.457 -0.532 1.00 23.33 106 GLY A N 1
ATOM 692 C CA . GLY A 1 106 ? 55.436 43.860 -1.544 1.00 23.81 106 GLY A CA 1
ATOM 693 C C . GLY A 1 106 ? 54.144 43.054 -1.519 1.00 24.34 106 GLY A C 1
ATOM 694 O O . GLY A 1 106 ? 53.361 43.136 -2.449 1.00 24.53 106 GLY A O 1
ATOM 695 N N . PHE A 1 107 ? 53.896 42.272 -0.466 1.00 24.50 107 PHE A N 1
ATOM 696 C CA . PHE A 1 107 ? 52.603 41.594 -0.343 1.00 24.93 107 PHE A CA 1
ATOM 697 C C . PHE A 1 107 ? 51.484 42.533 0.120 1.00 25.47 107 PHE A C 1
ATOM 698 O O . PHE A 1 107 ? 51.736 43.473 0.840 1.00 25.08 107 PHE A O 1
ATOM 706 N N . ASN A 1 108 ? 50.253 42.298 -0.322 1.00 27.04 108 ASN A N 1
ATOM 707 C CA . ASN A 1 108 ? 49.083 42.916 0.321 1.00 28.18 108 ASN A CA 1
ATOM 708 C C . ASN A 1 108 ? 48.788 42.168 1.614 1.00 28.68 108 ASN A C 1
ATOM 709 O O . ASN A 1 108 ? 49.338 41.100 1.888 1.00 28.11 108 ASN A O 1
ATOM 714 N N . GLU A 1 109 ? 47.890 42.739 2.387 1.00 29.42 109 GLU A N 1
ATOM 715 C CA . GLU A 1 109 ? 47.514 42.210 3.669 1.00 30.16 109 GLU A CA 1
ATOM 716 C C . GLU A 1 109 ? 46.933 40.813 3.589 1.00 30.64 109 GLU A C 1
ATOM 717 O O . GLU A 1 109 ? 47.196 39.980 4.446 1.00 29.34 109 GLU A O 1
ATOM 723 N N . GLN A 1 110 ? 46.138 40.555 2.552 1.00 31.55 110 GLN A N 1
ATOM 724 C CA . GLN A 1 110 ? 45.465 39.262 2.439 1.00 32.67 110 GLN A CA 1
ATOM 725 C C . GLN A 1 110 ? 46.522 38.193 2.199 1.00 31.34 110 GLN A C 1
ATOM 726 O O . GLN A 1 110 ? 46.481 37.102 2.776 1.00 31.74 110 GLN A O 1
ATOM 732 N N . GLU A 1 111 ? 47.512 38.540 1.389 1.00 29.83 111 GLU A N 1
ATOM 733 C CA . GLU A 1 111 ? 48.591 37.643 1.076 1.00 29.45 111 GLU A CA 1
ATOM 734 C C . GLU A 1 111 ? 49.517 37.404 2.275 1.00 28.01 111 GLU A C 1
ATOM 735 O O . GLU A 1 111 ? 49.865 36.282 2.579 1.00 27.61 111 GLU A O 1
ATOM 741 N N . ALA A 1 112 ? 49.942 38.470 2.918 1.00 27.10 112 ALA A N 1
ATOM 742 C CA . ALA A 1 112 ? 50.843 38.367 4.064 1.00 26.99 112 ALA A CA 1
ATOM 743 C C . ALA A 1 112 ? 50.170 37.535 5.177 1.00 27.40 112 ALA A C 1
ATOM 744 O O . ALA A 1 112 ? 50.796 36.692 5.828 1.00 27.14 112 ALA A O 1
ATOM 746 N N . SER A 1 113 ? 48.878 37.746 5.377 1.00 27.71 113 SER A N 1
ATOM 747 C CA . SER A 1 113 ? 48.186 36.978 6.417 1.00 28.54 113 SER A CA 1
ATOM 748 C C . SER A 1 113 ? 48.082 35.486 6.063 1.00 29.26 113 SER A C 1
ATOM 749 O O . SER A 1 113 ? 48.275 34.635 6.921 1.00 29.11 113 SER A O 1
ATOM 752 N N . GLU A 1 114 ? 47.815 35.173 4.789 1.00 30.02 114 GLU A N 1
ATOM 753 C CA . GLU A 1 114 ? 47.826 33.792 4.356 1.00 31.04 114 GLU A CA 1
ATOM 754 C C . GLU A 1 114 ? 49.215 33.201 4.620 1.00 30.44 114 GLU A C 1
ATOM 755 O O . GLU A 1 114 ? 49.339 32.117 5.179 1.00 31.04 114 GLU A O 1
ATOM 761 N N . ILE A 1 115 ? 50.260 33.930 4.274 1.00 29.13 115 ILE A N 1
ATOM 762 C CA . ILE A 1 115 ? 51.618 33.458 4.500 1.00 28.98 115 ILE A CA 1
ATOM 763 C C . ILE A 1 115 ? 51.905 33.146 5.981 1.00 28.87 115 ILE A C 1
ATOM 764 O O . ILE A 1 115 ? 52.612 32.195 6.302 1.00 29.72 115 ILE A O 1
ATOM 769 N N . MET A 1 116 ? 51.402 33.952 6.891 1.00 28.20 116 MET A N 1
ATOM 770 C CA . MET A 1 116 ? 51.720 33.765 8.302 1.00 28.20 116 MET A CA 1
ATOM 771 C C . MET A 1 116 ? 50.684 32.898 9.019 1.00 29.27 116 MET A C 1
ATOM 772 O O . MET A 1 116 ? 50.733 32.704 10.252 1.00 28.86 116 MET A O 1
ATOM 777 N N . ASN A 1 117 ? 49.734 32.394 8.247 1.00 30.09 117 ASN A N 1
ATOM 778 C CA . ASN A 1 117 ? 48.678 31.561 8.796 1.00 31.83 117 ASN A CA 1
ATOM 779 C C . ASN A 1 117 ? 47.891 32.264 9.896 1.00 31.06 117 ASN A C 1
ATOM 780 O O . ASN A 1 117 ? 47.632 31.697 10.948 1.00 31.18 117 ASN A O 1
ATOM 785 N N . LEU A 1 118 ? 47.571 33.526 9.646 1.00 29.96 118 LEU A N 1
ATOM 786 C CA . LEU A 1 118 ? 46.768 34.329 10.542 1.00 29.69 118 LEU A CA 1
ATOM 787 C C . LEU A 1 118 ? 45.484 34.799 9.839 1.00 29.90 118 LEU A C 1
ATOM 788 O O . LEU A 1 118 ? 45.473 35.053 8.641 1.00 29.12 118 LEU A O 1
ATOM 793 N N . ASP A 1 119 ? 44.398 34.943 10.577 1.00 30.74 119 ASP A N 1
ATOM 794 C CA . ASP A 1 119 ? 43.253 35.617 9.971 1.00 31.49 119 ASP A CA 1
ATOM 795 C C . ASP A 1 119 ? 43.514 37.123 9.873 1.00 30.20 119 ASP A C 1
ATOM 796 O O . ASP A 1 119 ? 44.506 37.646 10.421 1.00 29.36 119 ASP A O 1
ATOM 801 N N . ALA A 1 120 ? 42.650 37.818 9.151 1.00 29.44 120 ALA A N 1
ATOM 802 C CA . ALA A 1 120 ? 42.915 39.217 8.815 1.00 28.73 120 ALA A CA 1
ATOM 803 C C . ALA A 1 120 ? 43.114 40.093 10.070 1.00 28.01 120 ALA A C 1
ATOM 804 O O . ALA A 1 120 ? 44.037 40.889 10.120 1.00 27.02 120 ALA A O 1
ATOM 806 N N . ARG A 1 121 ? 42.236 39.956 11.052 1.00 28.47 121 ARG A N 1
ATOM 807 C CA . ARG A 1 121 ? 42.332 40.793 12.246 1.00 28.67 121 ARG A CA 1
ATOM 808 C C . ARG A 1 121 ? 43.658 40.565 12.985 1.00 27.30 121 ARG A C 1
ATOM 809 O O . ARG A 1 121 ? 44.318 41.510 13.383 1.00 26.34 121 ARG A O 1
ATOM 817 N N . ASP A 1 122 ? 44.032 39.301 13.153 1.00 26.80 122 ASP A N 1
ATOM 818 C CA . ASP A 1 122 ? 45.266 38.971 13.872 1.00 26.21 122 ASP A CA 1
ATOM 819 C C . ASP A 1 122 ? 46.471 39.505 13.100 1.00 25.11 122 ASP A C 1
ATOM 820 O O . ASP A 1 122 ? 47.399 40.030 13.683 1.00 24.47 122 ASP A O 1
ATOM 825 N N . PHE A 1 123 ? 46.453 39.439 11.779 1.00 24.64 123 PHE A N 1
ATOM 826 C CA . PHE A 1 123 ? 47.584 39.990 11.052 1.00 23.95 123 PHE A CA 1
ATOM 827 C C . PHE A 1 123 ? 47.706 41.496 11.234 1.00 23.78 123 PHE A C 1
ATOM 828 O O . PHE A 1 123 ? 48.822 42.034 11.396 1.00 23.31 123 PHE A O 1
ATOM 836 N N . ARG A 1 124 ? 46.578 42.201 11.209 1.00 24.14 124 ARG A N 1
ATOM 837 C CA . ARG A 1 124 ? 46.667 43.625 11.443 1.00 24.25 124 ARG A CA 1
ATOM 838 C C . ARG A 1 124 ? 47.115 43.961 12.869 1.00 23.92 124 ARG A C 1
ATOM 839 O O . ARG A 1 124 ? 47.814 44.936 13.060 1.00 23.29 124 ARG A O 1
ATOM 847 N N . LYS A 1 125 ? 46.713 43.148 13.828 1.00 24.11 125 LYS A N 1
ATOM 848 C CA . LYS A 1 125 ? 47.205 43.306 15.204 1.00 24.31 125 LYS A CA 1
ATOM 849 C C . LYS A 1 125 ? 48.743 43.218 15.264 1.00 24.27 125 LYS A C 1
ATOM 850 O O . LYS A 1 125 ? 49.391 44.053 15.889 1.00 23.75 125 LYS A O 1
ATOM 856 N N . LEU A 1 126 ? 49.320 42.264 14.533 1.00 24.96 126 LEU A N 1
ATOM 857 C CA . LEU A 1 126 ? 50.781 42.140 14.447 1.00 25.33 126 LEU A CA 1
ATOM 858 C C . LEU A 1 126 ? 51.412 43.335 13.828 1.00 25.32 126 LEU A C 1
ATOM 859 O O . LEU A 1 126 ? 52.415 43.817 14.337 1.00 25.23 126 LEU A O 1
ATOM 864 N N . LEU A 1 127 ? 50.832 43.835 12.737 1.00 25.76 127 LEU A N 1
ATOM 865 C CA . LEU A 1 127 ? 51.303 45.075 12.140 1.00 25.82 127 LEU A CA 1
ATOM 866 C C . LEU A 1 127 ? 51.244 46.245 13.083 1.00 25.76 127 LEU A C 1
ATOM 867 O O . LEU A 1 127 ? 52.159 47.070 13.069 1.00 25.51 127 LEU A O 1
ATOM 872 N N . ASN A 1 128 ? 50.130 46.383 13.807 1.00 25.95 128 ASN A N 1
ATOM 873 C CA . ASN A 1 128 ? 49.979 47.444 14.808 1.00 25.84 128 ASN A CA 1
ATOM 874 C C . ASN A 1 128 ? 51.078 47.300 15.860 1.00 25.51 128 ASN A C 1
ATOM 875 O O . ASN A 1 128 ? 51.635 48.279 16.307 1.00 25.35 128 ASN A O 1
ATOM 880 N N . GLN A 1 129 ? 51.377 46.076 16.253 1.00 25.34 129 GLN A N 1
ATOM 881 C CA . GLN A 1 129 ? 52.413 45.850 17.250 1.00 25.30 129 GLN A CA 1
ATOM 882 C C . GLN A 1 129 ? 53.775 46.303 16.745 1.00 25.04 129 GLN A C 1
ATOM 883 O O . GLN A 1 129 ? 54.490 46.994 17.457 1.00 24.57 129 GLN A O 1
ATOM 889 N N . ALA A 1 130 ? 54.118 45.903 15.516 1.00 24.80 130 ALA A N 1
ATOM 890 C CA . ALA A 1 130 ? 55.351 46.335 14.860 1.00 24.98 130 ALA A CA 1
ATOM 891 C C . ALA A 1 130 ? 55.459 47.844 14.817 1.00 25.03 130 ALA A C 1
ATOM 892 O O . ALA A 1 130 ? 56.480 48.416 15.176 1.00 24.64 130 ALA A O 1
ATOM 894 N N . SER A 1 131 ? 54.376 48.484 14.406 1.00 25.48 131 SER A N 1
ATOM 895 C CA . SER A 1 131 ? 54.347 49.937 14.299 1.00 25.95 131 SER A CA 1
ATOM 896 C C . SER A 1 131 ? 54.578 50.645 15.634 1.00 26.39 131 SER A C 1
ATOM 897 O O . SER A 1 131 ? 55.369 51.565 15.708 1.00 26.39 131 SER A O 1
ATOM 900 N N . ILE A 1 132 ? 53.870 50.225 16.665 1.00 27.09 132 ILE A N 1
ATOM 901 C CA . ILE A 1 132 ? 54.055 50.751 17.990 1.00 28.11 132 ILE A CA 1
ATOM 902 C C . ILE A 1 132 ? 55.478 50.492 18.497 1.00 28.20 132 ILE A C 1
ATOM 903 O O . ILE A 1 132 ? 56.101 51.375 19.079 1.00 27.36 132 ILE A O 1
ATOM 908 N N . ASP A 1 133 ? 55.977 49.278 18.299 1.00 28.74 133 ASP A N 1
ATOM 909 C CA . ASP A 1 133 ? 57.317 48.931 18.759 1.00 30.08 133 ASP A CA 1
ATOM 910 C C . ASP A 1 133 ? 58.410 49.743 18.106 1.00 29.68 133 ASP A C 1
ATOM 911 O O . ASP A 1 133 ? 59.316 50.181 18.812 1.00 29.63 133 ASP A O 1
ATOM 916 N N . ILE A 1 134 ? 58.298 49.990 16.800 1.00 28.44 134 ILE A N 1
ATOM 917 C CA . ILE A 1 134 ? 59.224 50.877 16.088 1.00 28.61 134 ILE A CA 1
ATOM 918 C C . ILE A 1 134 ? 59.168 52.307 16.655 1.00 29.24 134 ILE A C 1
ATOM 919 O O . ILE A 1 134 ? 60.199 52.905 16.972 1.00 29.11 134 ILE A O 1
ATOM 924 N N . SER A 1 135 ? 57.962 52.845 16.804 1.00 29.75 135 SER A N 1
ATOM 925 C CA . SER A 1 135 ? 57.815 54.230 17.290 1.00 30.93 135 SER A CA 1
ATOM 926 C C . SER A 1 135 ? 58.387 54.377 18.684 1.00 31.17 135 SER A C 1
ATOM 927 O O . SER A 1 135 ? 59.081 55.346 18.970 1.00 30.65 135 SER A O 1
ATOM 930 N N . GLN A 1 136 ? 58.096 53.396 19.523 1.00 32.15 136 GLN A N 1
ATOM 931 C CA . GLN A 1 136 ? 58.565 53.352 20.908 1.00 33.80 136 GLN A CA 1
ATOM 932 C C . GLN A 1 136 ? 60.088 53.310 20.990 1.00 34.16 136 GLN A C 1
ATOM 933 O O . GLN A 1 136 ? 60.674 53.956 21.848 1.00 34.43 136 GLN A O 1
ATOM 939 N N . GLN A 1 137 ? 60.713 52.553 20.088 1.00 33.59 137 GLN A N 1
ATOM 940 C CA . GLN A 1 137 ? 62.163 52.434 20.025 1.00 33.95 137 GLN A CA 1
ATOM 941 C C . GLN A 1 137 ? 62.864 53.733 19.679 1.00 31.74 137 GLN A C 1
ATOM 942 O O . GLN A 1 137 ? 63.948 53.989 20.173 1.00 31.30 137 GLN A O 1
ATOM 948 N N . ILE A 1 138 ? 62.260 54.528 18.805 1.00 29.04 138 ILE A N 1
ATOM 949 C CA . ILE A 1 138 ? 62.890 55.757 18.366 1.00 28.13 138 ILE A CA 1
ATOM 950 C C . ILE A 1 138 ? 62.387 57.023 19.083 1.00 27.64 138 ILE A C 1
ATOM 951 O O . ILE A 1 138 ? 62.919 58.098 18.852 1.00 27.39 138 ILE A O 1
ATOM 956 N N . ALA A 1 139 ? 61.366 56.893 19.928 1.00 27.31 139 ALA A N 1
ATOM 957 C CA . ALA A 1 139 ? 60.891 58.013 20.740 1.00 27.37 139 ALA A CA 1
ATOM 958 C C . ALA A 1 139 ? 62.052 58.628 21.531 1.00 27.74 139 ALA A C 1
ATOM 959 O O . ALA A 1 139 ? 62.815 57.933 22.168 1.00 28.05 139 ALA A O 1
ATOM 961 N N . THR A 1 140 ? 62.164 59.944 21.499 1.00 27.68 140 THR A N 1
ATOM 962 C CA . THR A 1 140 ? 63.300 60.613 22.090 1.00 27.78 140 THR A CA 1
ATOM 963 C C . THR A 1 140 ? 62.894 62.010 22.551 1.00 27.74 140 THR A C 1
ATOM 964 O O . THR A 1 140 ? 61.710 62.356 22.532 1.00 27.02 140 THR A O 1
ATOM 968 N N . GLN A 1 141 ? 63.897 62.771 22.973 1.00 28.05 141 GLN A N 1
ATOM 969 C CA . GLN A 1 141 ? 63.749 64.134 23.499 1.00 28.56 141 GLN A CA 1
ATOM 970 C C . GLN A 1 141 ? 64.085 65.135 22.421 1.00 27.14 141 GLN A C 1
ATOM 971 O O . GLN A 1 141 ? 65.157 65.076 21.850 1.00 26.66 141 GLN A O 1
ATOM 977 N N . VAL A 1 142 ? 63.195 66.092 22.208 1.00 26.32 142 VAL A N 1
ATOM 978 C CA . VAL A 1 142 ? 63.281 66.991 21.047 1.00 26.00 142 VAL A CA 1
ATOM 979 C C . VAL A 1 142 ? 63.254 68.435 21.515 1.00 26.22 142 VAL A C 1
ATOM 980 O O . VAL A 1 142 ? 62.498 68.774 22.401 1.00 26.21 142 VAL A O 1
ATOM 984 N N . MET A 1 143 ? 64.096 69.278 20.935 1.00 26.56 143 MET A N 1
ATOM 985 C CA . MET A 1 143 ? 64.028 70.720 21.170 1.00 26.92 143 MET A CA 1
ATOM 986 C C . MET A 1 143 ? 63.596 71.390 19.886 1.00 25.97 143 MET A C 1
ATOM 987 O O . MET A 1 143 ? 64.037 71.025 18.789 1.00 25.38 143 MET A O 1
ATOM 992 N N . ILE A 1 144 ? 62.750 72.383 20.043 1.00 25.46 144 ILE A N 1
ATOM 993 C CA . ILE A 1 144 ? 62.265 73.159 18.938 1.00 25.14 144 ILE A CA 1
ATOM 994 C C . ILE A 1 144 ? 62.859 74.558 19.019 1.00 25.42 144 ILE A C 1
ATOM 995 O O . ILE A 1 144 ? 62.822 75.196 20.061 1.00 25.48 144 ILE A O 1
ATOM 1000 N N . ILE A 1 145 ? 63.418 75.033 17.918 1.00 25.45 145 ILE A N 1
ATOM 1001 C CA . ILE A 1 145 ? 63.933 76.395 17.883 1.00 26.03 145 ILE A CA 1
ATOM 1002 C C . ILE A 1 145 ? 63.042 77.155 16.930 1.00 26.14 145 ILE A C 1
ATOM 1003 O O . ILE A 1 145 ? 63.074 76.909 15.731 1.00 25.56 145 ILE A O 1
ATOM 1008 N N . GLU A 1 146 ? 62.225 78.047 17.483 1.00 26.75 146 GLU A N 1
ATOM 1009 C CA . GLU A 1 146 ? 61.170 78.723 16.720 1.00 27.33 146 GLU A CA 1
ATOM 1010 C C . GLU A 1 146 ? 60.604 79.846 17.561 1.00 28.67 146 GLU A C 1
ATOM 1011 O O . GLU A 1 146 ? 60.177 79.621 18.698 1.00 28.82 146 GLU A O 1
ATOM 1017 N N . ASP A 1 147 ? 60.591 81.054 17.004 1.00 29.96 147 ASP A N 1
ATOM 1018 C CA . ASP A 1 147 ? 60.075 82.212 17.725 1.00 31.52 147 ASP A CA 1
ATOM 1019 C C . ASP A 1 147 ? 58.590 82.497 17.457 1.00 31.62 147 ASP A C 1
ATOM 1020 O O . ASP A 1 147 ? 57.959 83.111 18.291 1.00 32.38 147 ASP A O 1
ATOM 1025 N N . GLU A 1 148 ? 58.034 82.068 16.328 1.00 30.59 148 GLU A N 1
ATOM 1026 C CA . GLU A 1 148 ? 56.617 82.234 16.069 1.00 30.82 148 GLU A CA 1
ATOM 1027 C C . GLU A 1 148 ? 55.801 81.187 16.822 1.00 29.29 148 GLU A C 1
ATOM 1028 O O . GLU A 1 148 ? 55.928 79.976 16.566 1.00 28.39 148 GLU A O 1
ATOM 1034 N N . PRO A 1 149 ? 54.945 81.640 17.747 1.00 28.40 149 PRO A N 1
ATOM 1035 C CA . PRO A 1 149 ? 54.308 80.664 18.640 1.00 27.62 149 PRO A CA 1
ATOM 1036 C C . PRO A 1 149 ? 53.375 79.677 17.958 1.00 26.44 149 PRO A C 1
ATOM 1037 O O . PRO A 1 149 ? 53.352 78.515 18.345 1.00 25.95 149 PRO A O 1
ATOM 1041 N N . LEU A 1 150 ? 52.613 80.108 16.957 1.00 25.89 150 LEU A N 1
ATOM 1042 C CA . LEU A 1 150 ? 51.692 79.209 16.297 1.00 25.38 150 LEU A CA 1
ATOM 1043 C C . LEU A 1 150 ? 52.454 78.139 15.566 1.00 24.70 150 LEU A C 1
ATOM 1044 O O . LEU A 1 150 ? 52.052 76.987 15.573 1.00 24.23 150 LEU A O 1
ATOM 1049 N N . ILE A 1 151 ? 53.564 78.517 14.924 1.00 24.50 151 ILE A N 1
ATOM 1050 C CA . ILE A 1 151 ? 54.389 77.517 14.234 1.00 24.08 151 ILE A CA 1
ATOM 1051 C C . ILE A 1 151 ? 55.010 76.521 15.232 1.00 23.57 151 ILE A C 1
ATOM 1052 O O . ILE A 1 151 ? 54.965 75.313 15.031 1.00 23.19 151 ILE A O 1
ATOM 1057 N N . ALA A 1 152 ? 55.588 77.035 16.307 1.00 23.55 152 ALA A N 1
ATOM 1058 C CA . ALA A 1 152 ? 56.155 76.178 17.346 1.00 23.41 152 ALA A CA 1
ATOM 1059 C C . ALA A 1 152 ? 55.141 75.153 17.935 1.00 23.06 152 ALA A C 1
ATOM 1060 O O . ALA A 1 152 ? 55.459 73.991 18.144 1.00 22.47 152 ALA A O 1
ATOM 1062 N N . MET A 1 153 ? 53.926 75.604 18.178 1.00 23.27 153 MET A N 1
ATOM 1063 C CA . MET A 1 153 ? 52.885 74.741 18.728 1.00 23.23 153 MET A CA 1
ATOM 1064 C C . MET A 1 153 ? 52.453 73.679 17.742 1.00 23.03 153 MET A C 1
ATOM 1065 O O . MET A 1 153 ? 52.202 72.556 18.149 1.00 22.70 153 MET A O 1
ATOM 1070 N N . ASP A 1 154 ? 52.389 74.044 16.450 1.00 23.04 154 ASP A N 1
ATOM 1071 C CA . ASP A 1 154 ? 52.102 73.083 15.396 1.00 22.92 154 ASP A CA 1
ATOM 1072 C C . ASP A 1 154 ? 53.147 71.988 15.309 1.00 22.57 154 ASP A C 1
ATOM 1073 O O . ASP A 1 154 ? 52.811 70.803 15.224 1.00 22.38 154 ASP A O 1
ATOM 1078 N N . ILE A 1 155 ? 54.412 72.378 15.357 1.00 22.49 155 ILE A N 1
ATOM 1079 C CA . ILE A 1 155 ? 55.499 71.405 15.424 1.00 22.33 155 ILE A CA 1
ATOM 1080 C C . ILE A 1 155 ? 55.445 70.600 16.737 1.00 22.33 155 ILE A C 1
ATOM 1081 O O . ILE A 1 155 ? 55.612 69.381 16.719 1.00 22.05 155 ILE A O 1
ATOM 1086 N N . GLU A 1 156 ? 55.198 71.268 17.857 1.00 22.74 156 GLU A N 1
ATOM 1087 C CA . GLU A 1 156 ? 55.073 70.564 19.158 1.00 23.12 156 GLU A CA 1
ATOM 1088 C C . GLU A 1 156 ? 54.032 69.453 19.028 1.00 23.24 156 GLU A C 1
ATOM 1089 O O . GLU A 1 156 ? 54.312 68.314 19.381 1.00 23.01 156 GLU A O 1
ATOM 1095 N N . GLN A 1 157 ? 52.865 69.764 18.445 1.00 23.66 157 GLN A N 1
ATOM 1096 C CA . GLN A 1 157 ? 51.773 68.808 18.407 1.00 24.21 157 GLN A CA 1
ATOM 1097 C C . GLN A 1 157 ? 52.141 67.614 17.560 1.00 24.28 157 GLN A C 1
ATOM 1098 O O . GLN A 1 157 ? 51.941 66.489 17.957 1.00 23.77 157 GLN A O 1
ATOM 1104 N N . MET A 1 158 ? 52.688 67.883 16.385 1.00 24.74 158 MET A N 1
ATOM 1105 C CA . MET A 1 158 ? 53.202 66.859 15.503 1.00 25.59 158 MET A CA 1
ATOM 1106 C C . MET A 1 158 ? 54.238 65.943 16.177 1.00 24.72 158 MET A C 1
ATOM 1107 O O . MET A 1 158 ? 54.161 64.726 16.114 1.00 24.28 158 MET A O 1
ATOM 1112 N N . VAL A 1 159 ? 55.222 66.538 16.821 1.00 24.23 159 VAL A N 1
ATOM 1113 C CA . VAL A 1 159 ? 56.284 65.770 17.473 1.00 24.00 159 VAL A CA 1
ATOM 1114 C C . VAL A 1 159 ? 55.737 64.885 18.622 1.00 23.93 159 VAL A C 1
ATOM 1115 O O . VAL A 1 159 ? 56.082 63.691 18.730 1.00 23.17 159 VAL A O 1
ATOM 1119 N N . GLU A 1 160 ? 54.875 65.460 19.463 1.00 24.16 160 GLU A N 1
ATOM 1120 C CA . GLU A 1 160 ? 54.312 64.691 20.577 1.00 24.80 160 GLU A CA 1
ATOM 1121 C C . GLU A 1 160 ? 53.407 63.578 20.072 1.00 23.89 160 GLU A C 1
ATOM 1122 O O . GLU A 1 160 ? 53.323 62.532 20.695 1.00 23.51 160 GLU A O 1
ATOM 1128 N N . SER A 1 161 ? 52.775 63.756 18.904 1.00 23.10 161 SER A N 1
ATOM 1129 C CA . SER A 1 161 ? 51.858 62.739 18.404 1.00 22.72 161 SER A CA 1
ATOM 1130 C C . SER A 1 161 ? 52.643 61.470 18.061 1.00 22.56 161 SER A C 1
ATOM 1131 O O . SER A 1 161 ? 52.067 60.385 17.966 1.00 22.68 161 SER A O 1
ATOM 1134 N N . LEU A 1 162 ? 53.951 61.611 17.854 1.00 22.34 162 LEU A N 1
ATOM 1135 C CA . LEU A 1 162 ? 54.849 60.498 17.566 1.00 22.25 162 LEU A CA 1
ATOM 1136 C C . LEU A 1 162 ? 55.426 59.832 18.814 1.00 22.50 162 LEU A C 1
ATOM 1137 O O . LEU A 1 162 ? 56.153 58.840 18.678 1.00 22.69 162 LEU A O 1
ATOM 1142 N N . GLY A 1 163 ? 55.141 60.367 19.999 1.00 22.48 163 GLY A N 1
ATOM 1143 C CA . GLY A 1 163 ? 55.685 59.821 21.257 1.00 22.77 163 GLY A CA 1
ATOM 1144 C C . GLY A 1 163 ? 56.933 60.560 21.746 1.00 22.99 163 GLY A C 1
ATOM 1145 O O . GLY A 1 163 ? 57.469 60.262 22.823 1.00 23.26 163 GLY A O 1
ATOM 1146 N N . HIS A 1 164 ? 57.377 61.561 20.991 1.00 22.87 164 HIS A N 1
ATOM 1147 C CA . HIS A 1 164 ? 58.513 62.329 21.405 1.00 23.27 164 HIS A CA 1
ATOM 1148 C C . HIS A 1 164 ? 58.150 63.282 22.544 1.00 23.59 164 HIS A C 1
ATOM 1149 O O . HIS A 1 164 ? 57.019 63.786 22.620 1.00 23.42 164 HIS A O 1
ATOM 1156 N N . GLN A 1 165 ? 59.156 63.554 23.356 1.00 24.11 165 GLN A N 1
ATOM 1157 C CA . GLN A 1 165 ? 59.057 64.534 24.429 1.00 24.76 165 GLN A CA 1
ATOM 1158 C C . GLN A 1 165 ? 59.679 65.848 23.987 1.00 24.89 165 GLN A C 1
ATOM 1159 O O . GLN A 1 165 ? 60.872 65.901 23.726 1.00 25.11 165 GLN A O 1
ATOM 1165 N N . VAL A 1 166 ? 58.874 66.891 23.871 1.00 25.24 166 VAL A N 1
ATOM 1166 C CA . VAL A 1 166 ? 59.394 68.221 23.627 1.00 25.83 166 VAL A CA 1
ATOM 1167 C C . VAL A 1 166 ? 59.996 68.794 24.891 1.00 26.96 166 VAL A C 1
ATOM 1168 O O . VAL A 1 166 ? 59.290 69.042 25.852 1.00 27.07 166 VAL A O 1
ATOM 1172 N N . VAL A 1 167 ? 61.306 68.969 24.917 1.00 28.15 167 VAL A N 1
ATOM 1173 C CA . VAL A 1 167 ? 61.934 69.409 26.165 1.00 29.85 167 VAL A CA 1
ATOM 1174 C C . VAL A 1 167 ? 61.810 70.909 26.358 1.00 30.59 167 VAL A C 1
ATOM 1175 O O . VAL A 1 167 ? 61.983 71.395 27.461 1.00 31.81 167 VAL A O 1
ATOM 1179 N N . GLY A 1 168 ? 61.564 71.635 25.273 1.00 30.66 168 GLY A N 1
ATOM 1180 C CA . GLY A 1 168 ? 61.331 73.074 25.327 1.00 30.87 168 GLY A CA 1
ATOM 1181 C C . GLY A 1 168 ? 61.364 73.688 23.926 1.00 30.64 168 GLY A C 1
ATOM 1182 O O . GLY A 1 168 ? 61.808 73.052 22.943 1.00 29.58 168 GLY A O 1
ATOM 1183 N N . ILE A 1 169 ? 60.880 74.919 23.868 1.00 30.58 169 ILE A N 1
ATOM 1184 C CA . ILE A 1 169 ? 60.833 75.709 22.679 1.00 31.34 169 ILE A CA 1
ATOM 1185 C C . ILE A 1 169 ? 61.714 76.913 22.908 1.00 32.12 169 ILE A C 1
ATOM 1186 O O . ILE A 1 169 ? 61.423 77.735 23.773 1.00 32.22 169 ILE A O 1
ATOM 1191 N N . ALA A 1 170 ? 62.794 76.996 22.143 1.00 32.42 170 ALA A N 1
ATOM 1192 C CA . ALA A 1 170 ? 63.725 78.090 22.238 1.00 33.76 170 ALA A CA 1
ATOM 1193 C C . ALA A 1 170 ? 63.398 79.124 21.152 1.00 34.86 170 ALA A C 1
ATOM 1194 O O . ALA A 1 170 ? 63.143 78.764 19.993 1.00 33.05 170 ALA A O 1
ATOM 1196 N N . ARG A 1 171 ? 63.399 80.397 21.542 1.00 36.32 171 ARG A N 1
ATOM 1197 C CA . ARG A 1 171 ? 62.935 81.483 20.671 1.00 38.47 171 ARG A CA 1
ATOM 1198 C C . ARG A 1 171 ? 64.048 82.320 20.064 1.00 38.69 171 ARG A C 1
ATOM 1199 O O . ARG A 1 171 ? 63.815 83.080 19.125 1.00 38.99 171 ARG A O 1
ATOM 1207 N N . THR A 1 172 ? 65.254 82.159 20.598 1.00 38.89 172 THR A N 1
ATOM 1208 C CA . THR A 1 172 ? 66.414 82.933 20.214 1.00 39.86 172 THR A CA 1
ATOM 1209 C C . THR A 1 172 ? 67.603 81.999 20.259 1.00 40.84 172 THR A C 1
ATOM 1210 O O . THR A 1 172 ? 67.550 80.951 20.906 1.00 40.21 172 THR A O 1
ATOM 1214 N N . ARG A 1 173 ? 68.685 82.403 19.619 1.00 42.34 173 ARG A N 1
ATOM 1215 C CA . ARG A 1 173 ? 69.925 81.647 19.656 1.00 43.90 173 ARG A CA 1
ATOM 1216 C C . ARG A 1 173 ? 70.437 81.390 21.073 1.00 44.89 173 ARG A C 1
ATOM 1217 O O . ARG A 1 173 ? 70.880 80.285 21.370 1.00 45.70 173 ARG A O 1
ATOM 1225 N N . LYS A 1 174 ? 70.370 82.398 21.942 1.00 45.67 174 LYS A N 1
ATOM 1226 C CA . LYS A 1 174 ? 70.812 82.264 23.334 1.00 46.23 174 LYS A CA 1
ATOM 1227 C C . LYS A 1 174 ? 69.953 81.274 24.126 1.00 44.78 174 LYS A C 1
ATOM 1228 O O . LYS A 1 174 ? 70.487 80.440 24.864 1.00 44.32 174 LYS A O 1
ATOM 1230 N N . GLU A 1 175 ? 68.637 81.362 23.976 1.00 43.78 175 GLU A N 1
ATOM 1231 C CA . GLU A 1 175 ? 67.746 80.408 24.629 1.00 43.86 175 GLU A CA 1
ATOM 1232 C C . GLU A 1 175 ? 68.033 78.991 24.166 1.00 42.57 175 GLU A C 1
ATOM 1233 O O . GLU A 1 175 ? 67.965 78.050 24.976 1.00 43.30 175 GLU A O 1
ATOM 1239 N N . ALA A 1 176 ? 68.345 78.828 22.882 1.00 39.90 176 ALA A N 1
ATOM 1240 C CA . ALA A 1 176 ? 68.574 77.507 22.322 1.00 39.59 176 ALA A CA 1
ATOM 1241 C C . ALA A 1 176 ? 69.804 76.842 22.928 1.00 41.38 176 ALA A C 1
ATOM 1242 O O . ALA A 1 176 ? 69.758 75.655 23.300 1.00 40.63 176 ALA A O 1
ATOM 1244 N N . VAL A 1 177 ? 70.904 77.593 23.020 1.00 43.09 177 VAL A N 1
ATOM 1245 C CA . VAL A 1 177 ? 72.144 77.052 23.600 1.00 44.82 177 VAL A CA 1
ATOM 1246 C C . VAL A 1 177 ? 71.967 76.762 25.100 1.00 44.78 177 VAL A C 1
ATOM 1247 O O . VAL A 1 177 ? 72.338 75.696 25.579 1.00 44.44 177 VAL A O 1
ATOM 1251 N N . VAL A 1 178 ? 71.333 77.662 25.834 1.00 45.38 178 VAL A N 1
ATOM 1252 C CA . VAL A 1 178 ? 71.093 77.394 27.232 1.00 46.09 178 VAL A CA 1
ATOM 1253 C C . VAL A 1 178 ? 70.249 76.126 27.366 1.00 45.74 178 VAL A C 1
ATOM 1254 O O . VAL A 1 178 ? 70.612 75.202 28.112 1.00 46.66 178 VAL A O 1
ATOM 1258 N N . MET A 1 179 ? 69.138 76.078 26.635 1.00 43.92 179 MET A N 1
ATOM 1259 C CA . MET A 1 179 ? 68.211 74.953 26.705 1.00 43.04 179 MET A CA 1
ATOM 1260 C C . MET A 1 179 ? 68.891 73.667 26.299 1.00 42.56 179 MET A C 1
ATOM 1261 O O . MET A 1 179 ? 68.595 72.607 26.854 1.00 42.99 179 MET A O 1
ATOM 1266 N N . TYR A 1 180 ? 69.784 73.748 25.314 1.00 42.89 180 TYR A N 1
ATOM 1267 C CA . TYR A 1 180 ? 70.473 72.569 24.838 1.00 43.76 180 TYR A CA 1
ATOM 1268 C C . TYR A 1 180 ? 71.225 71.910 25.967 1.00 44.73 180 TYR A C 1
ATOM 1269 O O . TYR A 1 180 ? 71.164 70.697 26.111 1.00 44.11 180 TYR A O 1
ATOM 1278 N N . HIS A 1 181 ? 71.955 72.713 26.741 1.00 46.22 181 HIS A N 1
ATOM 1279 C CA . HIS A 1 181 ? 72.771 72.192 27.833 1.00 48.07 181 HIS A CA 1
ATOM 1280 C C . HIS A 1 181 ? 71.942 71.778 29.045 1.00 47.89 181 HIS A C 1
ATOM 1281 O O . HIS A 1 181 ? 72.231 70.755 29.660 1.00 48.86 181 HIS A O 1
ATOM 1288 N N . GLN A 1 182 ? 70.896 72.531 29.377 1.00 47.25 182 GLN A N 1
ATOM 1289 C CA . GLN A 1 182 ? 70.023 72.121 30.474 1.00 47.42 182 GLN A CA 1
ATOM 1290 C C . GLN A 1 182 ? 69.245 70.846 30.138 1.00 48.21 182 GLN A C 1
ATOM 1291 O O . GLN A 1 182 ? 68.961 70.045 31.039 1.00 48.86 182 GLN A O 1
ATOM 1293 N N . LYS A 1 183 ? 68.895 70.648 28.856 1.00 46.49 183 LYS A N 1
ATOM 1294 C CA . LYS A 1 183 ? 67.957 69.583 28.496 1.00 45.11 183 LYS A CA 1
ATOM 1295 C C . LYS A 1 183 ? 68.522 68.411 27.673 1.00 43.43 183 LYS A C 1
ATOM 1296 O O . LYS A 1 183 ? 67.938 67.337 27.670 1.00 42.75 183 LYS A O 1
ATOM 1302 N N . LYS A 1 184 ? 69.644 68.605 26.990 1.00 42.72 184 LYS A N 1
ATOM 1303 C CA . LYS A 1 184 ? 70.254 67.547 26.177 1.00 42.54 184 LYS A CA 1
ATOM 1304 C C . LYS A 1 184 ? 69.280 66.807 25.238 1.00 39.24 184 LYS A C 1
ATOM 1305 O O . LYS A 1 184 ? 69.223 65.576 25.239 1.00 37.58 184 LYS A O 1
ATOM 1311 N N . PRO A 1 185 ? 68.540 67.559 24.404 1.00 36.89 185 PRO A N 1
ATOM 1312 C CA . PRO A 1 185 ? 67.727 66.923 23.363 1.00 35.00 185 PRO A CA 1
ATOM 1313 C C . PRO A 1 185 ? 68.586 66.067 22.442 1.00 34.04 185 PRO A C 1
ATOM 1314 O O . PRO A 1 185 ? 69.785 66.308 22.316 1.00 33.12 185 PRO A O 1
ATOM 1318 N N . ARG A 1 186 ? 67.971 65.075 21.813 1.00 33.27 186 ARG A N 1
ATOM 1319 C CA . ARG A 1 186 ? 68.658 64.205 20.877 1.00 33.44 186 ARG A CA 1
ATOM 1320 C C . ARG A 1 186 ? 68.216 64.461 19.444 1.00 31.21 186 ARG A C 1
ATOM 1321 O O . ARG A 1 186 ? 68.637 63.781 18.527 1.00 30.91 186 ARG A O 1
ATOM 1329 N N . LEU A 1 187 ? 67.343 65.441 19.262 1.00 29.69 187 LEU A N 1
ATOM 1330 C CA . LEU A 1 187 ? 66.900 65.880 17.942 1.00 27.96 187 LEU A CA 1
ATOM 1331 C C . LEU A 1 187 ? 66.468 67.345 18.062 1.00 27.34 187 LEU A C 1
ATOM 1332 O O . LEU A 1 187 ? 65.813 67.712 19.049 1.00 26.79 187 LEU A O 1
ATOM 1337 N N . ILE A 1 188 ? 66.860 68.163 17.082 1.00 26.97 188 ILE A N 1
ATOM 1338 C CA . ILE A 1 188 ? 66.485 69.564 16.998 1.00 27.22 188 ILE A CA 1
ATOM 1339 C C . ILE A 1 188 ? 65.659 69.783 15.730 1.00 26.46 188 ILE A C 1
ATOM 1340 O O . ILE A 1 188 ? 66.094 69.438 14.620 1.00 25.76 188 ILE A O 1
ATOM 1345 N N . LEU A 1 189 ? 64.479 70.345 15.897 1.00 26.47 189 LEU A N 1
ATOM 1346 C CA . LEU A 1 189 ? 63.733 70.947 14.788 1.00 26.49 189 LEU A CA 1
ATOM 1347 C C . LEU A 1 189 ? 63.895 72.457 14.919 1.00 26.49 189 LEU A C 1
ATOM 1348 O O . LEU A 1 189 ? 63.493 73.060 15.921 1.00 25.85 189 LEU A O 1
ATOM 1353 N N . ALA A 1 190 ? 64.521 73.055 13.920 1.00 26.54 190 ALA A N 1
ATOM 1354 C CA . ALA A 1 190 ? 64.961 74.451 14.027 1.00 27.14 190 ALA A CA 1
ATOM 1355 C C . ALA A 1 190 ? 64.477 75.258 12.841 1.00 27.41 190 ALA A C 1
ATOM 1356 O O . ALA A 1 190 ? 64.630 74.813 11.697 1.00 26.61 190 ALA A O 1
ATOM 1358 N N . ASP A 1 191 ? 63.928 76.440 13.112 1.00 28.06 191 ASP A N 1
ATOM 1359 C CA . ASP A 1 191 ? 63.661 77.400 12.051 1.00 29.38 191 ASP A CA 1
ATOM 1360 C C . ASP A 1 191 ? 64.957 78.149 11.768 1.00 30.89 191 ASP A C 1
ATOM 1361 O O . ASP A 1 191 ? 65.599 78.689 12.704 1.00 32.21 191 ASP A O 1
ATOM 1366 N N . ILE A 1 192 ? 65.379 78.143 10.514 1.00 32.08 192 ILE A N 1
ATOM 1367 C CA . ILE A 1 192 ? 66.572 78.906 10.101 1.00 34.04 192 ILE A CA 1
ATOM 1368 C C . ILE A 1 192 ? 66.424 80.393 10.468 1.00 35.32 192 ILE A C 1
ATOM 1369 O O . ILE A 1 192 ? 67.332 80.973 11.050 1.00 35.73 192 ILE A O 1
ATOM 1374 N N . GLN A 1 193 ? 65.245 80.958 10.209 1.00 36.69 193 GLN A N 1
ATOM 1375 C CA . GLN A 1 193 ? 64.939 82.350 10.526 1.00 38.12 193 GLN A CA 1
ATOM 1376 C C . GLN A 1 193 ? 64.328 82.519 11.919 1.00 39.67 193 GLN A C 1
ATOM 1377 O O . GLN A 1 193 ? 63.331 81.885 12.257 1.00 39.14 193 GLN A O 1
ATOM 1379 N N . LEU A 1 194 ? 64.933 83.383 12.718 1.00 41.85 194 LEU A N 1
ATOM 1380 C CA . LEU A 1 194 ? 64.350 83.818 13.971 1.00 44.73 194 LEU A CA 1
ATOM 1381 C C . LEU A 1 194 ? 64.300 85.342 13.954 1.00 49.96 194 LEU A C 1
ATOM 1382 O O . LEU A 1 194 ? 65.198 85.965 13.402 1.00 52.25 194 LEU A O 1
ATOM 1387 N N . ALA A 1 195 ? 63.282 85.939 14.580 1.00 55.98 195 ALA A N 1
ATOM 1388 C CA . ALA A 1 195 ? 63.136 87.405 14.611 1.00 61.62 195 ALA A CA 1
ATOM 1389 C C . ALA A 1 195 ? 63.213 87.965 13.177 1.00 65.21 195 ALA A C 1
ATOM 1390 O O . ALA A 1 195 ? 62.310 87.724 12.379 1.00 71.01 195 ALA A O 1
ATOM 1392 N N . ASP A 1 196 ? 64.287 88.672 12.826 1.00 69.02 196 ASP A N 1
ATOM 1393 C CA . ASP A 1 196 ? 64.464 89.165 11.454 1.00 70.67 196 ASP A CA 1
ATOM 1394 C C . ASP A 1 196 ? 65.899 88.916 10.987 1.00 69.83 196 ASP A C 1
ATOM 1395 O O . ASP A 1 196 ? 66.595 89.839 10.567 1.00 74.88 196 ASP A O 1
ATOM 1397 N N . ASN A 1 197 ? 66.321 87.655 11.064 1.00 65.49 197 ASN A N 1
ATOM 1398 C CA . ASN A 1 197 ? 67.701 87.232 10.768 1.00 62.92 197 ASN A CA 1
ATOM 1399 C C . ASN A 1 197 ? 67.780 85.701 10.713 1.00 60.10 197 ASN A C 1
ATOM 1400 O O . ASN A 1 197 ? 66.822 85.016 11.100 1.00 59.20 197 ASN A O 1
ATOM 1405 N N . SER A 1 198 ? 68.919 85.167 10.277 1.00 56.76 198 SER A N 1
ATOM 1406 C CA . SER A 1 198 ? 69.105 83.708 10.181 1.00 55.22 198 SER A CA 1
ATOM 1407 C C . SER A 1 198 ? 69.847 83.111 11.386 1.00 52.09 198 SER A C 1
ATOM 1408 O O . SER A 1 198 ? 70.700 82.228 11.253 1.00 50.45 198 SER A O 1
ATOM 1411 N N . SER A 1 199 ? 69.479 83.578 12.569 1.00 50.15 199 SER A N 1
ATOM 1412 C CA . SER A 1 199 ? 70.147 83.190 13.793 1.00 50.81 199 SER A CA 1
ATOM 1413 C C . SER A 1 199 ? 69.831 81.751 14.194 1.00 47.53 199 SER A C 1
ATOM 1414 O O . SER A 1 199 ? 70.480 81.200 15.081 1.00 46.58 199 SER A O 1
ATOM 1417 N N . GLY A 1 200 ? 68.827 81.155 13.559 1.00 44.46 200 GLY A N 1
ATOM 1418 C CA . GLY A 1 200 ? 68.441 79.787 13.853 1.00 41.83 200 GLY A CA 1
ATOM 1419 C C . GLY A 1 200 ? 69.509 78.804 13.462 1.00 40.48 200 GLY A C 1
ATOM 1420 O O . GLY A 1 200 ? 69.813 77.895 14.214 1.00 40.05 200 GLY A O 1
ATOM 1421 N N . ILE A 1 201 ? 70.081 78.972 12.277 1.00 39.46 201 ILE A N 1
ATOM 1422 C CA . ILE A 1 201 ? 71.176 78.112 11.858 1.00 39.92 201 ILE A CA 1
ATOM 1423 C C . ILE A 1 201 ? 72.483 78.334 12.687 1.00 41.98 201 ILE A C 1
ATOM 1424 O O . ILE A 1 201 ? 73.239 77.385 12.950 1.00 42.61 201 ILE A O 1
ATOM 1429 N N . ASP A 1 202 ? 72.724 79.563 13.126 1.00 42.44 202 ASP A N 1
ATOM 1430 C CA . ASP A 1 202 ? 73.813 79.843 14.073 1.00 43.91 202 ASP A CA 1
ATOM 1431 C C . ASP A 1 202 ? 73.639 79.058 15.378 1.00 43.19 202 ASP A C 1
ATOM 1432 O O . ASP A 1 202 ? 74.600 78.471 15.898 1.00 42.71 202 ASP A O 1
ATOM 1437 N N . ALA A 1 203 ? 72.420 79.066 15.921 1.00 41.63 203 ALA A N 1
ATOM 1438 C CA . ALA A 1 203 ? 72.146 78.319 17.150 1.00 40.94 203 ALA A CA 1
ATOM 1439 C C . ALA A 1 203 ? 72.459 76.835 16.970 1.00 40.99 203 ALA A C 1
ATOM 1440 O O . ALA A 1 203 ? 73.037 76.199 17.843 1.00 41.12 203 ALA A O 1
ATOM 1442 N N . VAL A 1 204 ? 72.089 76.289 15.817 1.00 40.93 204 VAL A N 1
ATOM 1443 C CA . VAL A 1 204 ? 72.371 74.891 15.491 1.00 41.23 204 VAL A CA 1
ATOM 1444 C C . VAL A 1 204 ? 73.875 74.643 15.366 1.00 43.42 204 VAL A C 1
ATOM 1445 O O . VAL A 1 204 ? 74.401 73.621 15.807 1.00 42.01 204 VAL A O 1
ATOM 1449 N N . ASN A 1 205 ? 74.557 75.570 14.719 1.00 46.56 205 ASN A N 1
ATOM 1450 C CA . ASN A 1 205 ? 75.993 75.468 14.578 1.00 49.50 205 ASN A CA 1
ATOM 1451 C C . ASN A 1 205 ? 76.706 75.468 15.948 1.00 50.70 205 ASN A C 1
ATOM 1452 O O . ASN A 1 205 ? 77.565 74.625 16.188 1.00 52.00 205 ASN A O 1
ATOM 1457 N N . ASP A 1 206 ? 76.329 76.379 16.847 1.00 51.69 206 ASP A N 1
ATOM 1458 C CA . ASP A 1 206 ? 76.880 76.388 18.214 1.00 52.92 206 ASP A CA 1
ATOM 1459 C C . ASP A 1 206 ? 76.696 75.036 18.887 1.00 53.47 206 ASP A C 1
ATOM 1460 O O . ASP A 1 206 ? 77.642 74.471 19.434 1.00 52.64 206 ASP A O 1
ATOM 1465 N N . ILE A 1 207 ? 75.456 74.543 18.866 1.00 51.93 207 ILE A N 1
ATOM 1466 C CA . ILE A 1 207 ? 75.117 73.263 19.490 1.00 52.61 207 ILE A CA 1
ATOM 1467 C C . ILE A 1 207 ? 75.951 72.108 18.919 1.00 53.43 207 ILE A C 1
ATOM 1468 O O . ILE A 1 207 ? 76.414 71.244 19.667 1.00 52.55 207 ILE A O 1
ATOM 1473 N N . LEU A 1 208 ? 76.147 72.106 17.605 1.00 55.00 208 LEU A N 1
ATOM 1474 C CA . LEU A 1 208 ? 76.729 70.964 16.924 1.00 59.80 208 LEU A CA 1
ATOM 1475 C C . LEU A 1 208 ? 78.223 70.731 17.208 1.00 64.18 208 LEU A C 1
ATOM 1476 O O . LEU A 1 208 ? 78.732 69.635 16.938 1.00 64.80 208 LEU A O 1
ATOM 1481 N N . GLN A 1 209 ? 78.926 71.745 17.720 1.00 67.89 209 GLN A N 1
ATOM 1482 C CA . GLN A 1 209 ? 80.301 71.546 18.209 1.00 70.27 209 GLN A CA 1
ATOM 1483 C C . GLN A 1 209 ? 80.305 70.706 19.479 1.00 70.76 209 GLN A C 1
ATOM 1484 O O . GLN A 1 209 ? 81.145 69.819 19.638 1.00 69.74 209 GLN A O 1
ATOM 1490 N N . ASN A 1 210 ? 79.373 70.990 20.385 1.00 72.00 210 ASN A N 1
ATOM 1491 C CA . ASN A 1 210 ? 79.149 70.108 21.528 1.00 72.84 210 ASN A CA 1
ATOM 1492 C C . ASN A 1 210 ? 78.908 68.668 21.047 1.00 71.77 210 ASN A C 1
ATOM 1493 O O . ASN A 1 210 ? 79.751 67.800 21.244 1.00 71.53 210 ASN A O 1
ATOM 1495 N N . ASP A 1 211 ? 77.780 68.421 20.385 1.00 70.45 211 ASP A N 1
ATOM 1496 C CA . ASP A 1 211 ? 77.406 67.060 20.004 1.00 70.00 211 ASP A CA 1
ATOM 1497 C C . ASP A 1 211 ? 76.960 66.976 18.559 1.00 65.28 211 ASP A C 1
ATOM 1498 O O . ASP A 1 211 ? 76.440 67.946 18.019 1.00 66.38 211 ASP A O 1
ATOM 1503 N N . ARG A 1 212 ? 77.138 65.807 17.949 1.00 59.92 212 ARG A N 1
ATOM 1504 C CA . ARG A 1 212 ? 76.563 65.522 16.643 1.00 58.00 212 ARG A CA 1
ATOM 1505 C C . ARG A 1 212 ? 75.181 64.925 16.869 1.00 54.97 212 ARG A C 1
ATOM 1506 O O . ARG A 1 212 ? 75.055 63.747 17.198 1.00 57.73 212 ARG A O 1
ATOM 1508 N N . ILE A 1 213 ? 74.145 65.739 16.723 1.00 48.87 213 ILE A N 1
ATOM 1509 C CA . ILE A 1 213 ? 72.779 65.237 16.859 1.00 44.34 213 ILE A CA 1
ATOM 1510 C C . ILE A 1 213 ? 71.969 65.600 15.615 1.00 39.24 213 ILE A C 1
ATOM 1511 O O . ILE A 1 213 ? 72.207 66.607 15.002 1.00 37.91 213 ILE A O 1
ATOM 1516 N N . PRO A 1 214 ? 71.018 64.762 15.242 1.00 35.53 214 PRO A N 1
ATOM 1517 C CA . PRO A 1 214 ? 70.251 65.072 14.045 1.00 33.78 214 PRO A CA 1
ATOM 1518 C C . PRO A 1 214 ? 69.454 66.369 14.197 1.00 31.86 214 PRO A C 1
ATOM 1519 O O . PRO A 1 214 ? 68.991 66.731 15.313 1.00 31.46 214 PRO A O 1
ATOM 1523 N N . VAL A 1 215 ? 69.385 67.087 13.100 1.00 29.61 215 VAL A N 1
ATOM 1524 C CA . VAL A 1 215 ? 68.723 68.353 13.035 1.00 29.11 215 VAL A CA 1
ATOM 1525 C C . VAL A 1 215 ? 67.822 68.365 11.813 1.00 27.59 215 VAL A C 1
ATOM 1526 O O . VAL A 1 215 ? 68.221 67.896 10.757 1.00 27.05 215 VAL A O 1
ATOM 1530 N N . ILE A 1 216 ? 66.605 68.883 11.949 1.00 26.26 216 ILE A N 1
ATOM 1531 C CA . ILE A 1 216 ? 65.758 69.113 10.783 1.00 25.42 216 ILE A CA 1
ATOM 1532 C C . ILE A 1 216 ? 65.432 70.603 10.775 1.00 25.22 216 ILE A C 1
ATOM 1533 O O . ILE A 1 216 ? 64.961 71.135 11.793 1.00 24.57 216 ILE A O 1
ATOM 1538 N N . PHE A 1 217 ? 65.722 71.265 9.642 1.00 24.84 217 PHE A N 1
ATOM 1539 C CA . PHE A 1 217 ? 65.410 72.686 9.461 1.00 24.95 217 PHE A CA 1
ATOM 1540 C C . PHE A 1 217 ? 64.017 72.775 8.897 1.00 24.19 217 PHE A C 1
ATOM 1541 O O . PHE A 1 217 ? 63.725 72.163 7.866 1.00 23.81 217 PHE A O 1
ATOM 1549 N N . ILE A 1 218 ? 63.158 73.510 9.574 1.00 23.83 218 ILE A N 1
ATOM 1550 C CA . ILE A 1 218 ? 61.740 73.521 9.252 1.00 23.68 218 ILE A CA 1
ATOM 1551 C C . ILE A 1 218 ? 61.090 74.851 9.634 1.00 24.18 218 ILE A C 1
ATOM 1552 O O . ILE A 1 218 ? 61.411 75.467 10.697 1.00 24.55 218 ILE A O 1
ATOM 1557 N N . THR A 1 219 ? 60.162 75.294 8.802 1.00 24.19 219 THR A N 1
ATOM 1558 C CA . THR A 1 219 ? 59.319 76.417 9.138 1.00 24.70 219 THR A CA 1
ATOM 1559 C C . THR A 1 219 ? 57.982 76.237 8.429 1.00 25.05 219 THR A C 1
ATOM 1560 O O . THR A 1 219 ? 57.801 75.278 7.687 1.00 24.44 219 THR A O 1
ATOM 1564 N N . ALA A 1 220 ? 57.061 77.162 8.653 1.00 25.78 220 ALA A N 1
ATOM 1565 C CA . ALA A 1 220 ? 55.743 77.081 8.070 1.00 26.65 220 ALA A CA 1
ATOM 1566 C C . ALA A 1 220 ? 55.789 77.504 6.595 1.00 27.61 220 ALA A C 1
ATOM 1567 O O . ALA A 1 220 ? 56.580 78.351 6.215 1.00 27.65 220 ALA A O 1
ATOM 1569 N N . PHE A 1 221 ? 54.982 76.861 5.774 1.00 28.65 221 PHE A N 1
ATOM 1570 C CA . PHE A 1 221 ? 54.678 77.362 4.448 1.00 30.52 221 PHE A CA 1
ATOM 1571 C C . PHE A 1 221 ? 53.819 78.618 4.596 1.00 32.05 221 PHE A C 1
ATOM 1572 O O . PHE A 1 221 ? 52.875 78.618 5.328 1.00 32.49 221 PHE A O 1
ATOM 1580 N N . PRO A 1 222 ? 54.152 79.708 3.909 1.00 34.34 222 PRO A N 1
ATOM 1581 C CA . PRO A 1 222 ? 53.419 80.942 4.274 1.00 35.78 222 PRO A CA 1
ATOM 1582 C C . PRO A 1 222 ? 51.912 80.965 3.904 1.00 36.41 222 PRO A C 1
ATOM 1583 O O . PRO A 1 222 ? 51.554 80.703 2.766 1.00 34.67 222 PRO A O 1
ATOM 1587 N N . GLU A 1 223 ? 51.060 81.302 4.876 1.00 37.44 223 GLU A N 1
ATOM 1588 C CA . GLU A 1 223 ? 49.596 81.273 4.685 1.00 38.94 223 GLU A CA 1
ATOM 1589 C C . GLU A 1 223 ? 49.153 82.107 3.500 1.00 39.78 223 GLU A C 1
ATOM 1590 O O . GLU A 1 223 ? 48.248 81.716 2.783 1.00 39.13 223 GLU A O 1
ATOM 1592 N N . ARG A 1 224 ? 49.812 83.248 3.299 1.00 42.01 224 ARG A N 1
ATOM 1593 C CA . ARG A 1 224 ? 49.483 84.159 2.206 1.00 43.71 224 ARG A CA 1
ATOM 1594 C C . ARG A 1 224 ? 49.498 83.494 0.834 1.00 46.13 224 ARG A C 1
ATOM 1595 O O . ARG A 1 224 ? 48.844 83.986 -0.076 1.00 47.72 224 ARG A O 1
ATOM 1603 N N . LEU A 1 225 ? 50.242 82.393 0.676 1.00 47.08 225 LEU A N 1
ATOM 1604 C CA . LEU A 1 225 ? 50.255 81.649 -0.584 1.00 49.59 225 LEU A CA 1
ATOM 1605 C C . LEU A 1 225 ? 49.263 80.490 -0.610 1.00 51.70 225 LEU A C 1
ATOM 1606 O O . LEU A 1 225 ? 49.132 79.817 -1.622 1.00 52.26 225 LEU A O 1
ATOM 1611 N N . LEU A 1 226 ? 48.566 80.240 0.491 1.00 54.97 226 LEU A N 1
ATOM 1612 C CA . LEU A 1 226 ? 47.590 79.153 0.523 1.00 58.57 226 LEU A CA 1
ATOM 1613 C C . LEU A 1 226 ? 46.209 79.635 0.056 1.00 63.36 226 LEU A C 1
ATOM 1614 O O . LEU A 1 226 ? 45.791 80.763 0.343 1.00 63.55 226 LEU A O 1
ATOM 1619 N N . THR A 1 227 ? 45.536 78.771 -0.703 1.00 68.43 227 THR A N 1
ATOM 1620 C CA . THR A 1 227 ? 44.150 78.964 -1.149 1.00 71.19 227 THR A CA 1
ATOM 1621 C C . THR A 1 227 ? 43.318 77.740 -0.726 1.00 74.56 227 THR A C 1
ATOM 1622 O O . THR A 1 227 ? 43.740 76.951 0.115 1.00 75.23 227 THR A O 1
ATOM 1626 N N . GLY A 1 228 ? 42.140 77.573 -1.316 1.00 81.46 228 GLY A N 1
ATOM 1627 C CA . GLY A 1 228 ? 41.399 76.315 -1.194 1.00 84.73 228 GLY A CA 1
ATOM 1628 C C . GLY A 1 228 ? 41.350 75.600 -2.530 1.00 85.21 228 GLY A C 1
ATOM 1629 O O . GLY A 1 228 ? 41.762 76.147 -3.555 1.00 87.23 228 GLY A O 1
ATOM 1630 N N . GLU A 1 229 ? 40.848 74.371 -2.517 1.00 86.18 229 GLU A N 1
ATOM 1631 C CA . GLU A 1 229 ? 40.574 73.626 -3.747 1.00 85.26 229 GLU A CA 1
ATOM 1632 C C . GLU A 1 229 ? 41.757 72.793 -4.245 1.00 82.71 229 GLU A C 1
ATOM 1633 O O . GLU A 1 229 ? 41.698 72.235 -5.344 1.00 84.40 229 GLU A O 1
ATOM 1635 N N . ARG A 1 230 ? 42.824 72.705 -3.453 1.00 77.69 230 ARG A N 1
ATOM 1636 C CA . ARG A 1 230 ? 43.890 71.737 -3.725 1.00 74.98 230 ARG A CA 1
ATOM 1637 C C . ARG A 1 230 ? 44.543 71.312 -2.421 1.00 70.40 230 ARG A C 1
ATOM 1638 O O . ARG A 1 230 ? 44.620 72.104 -1.484 1.00 70.90 230 ARG A O 1
ATOM 1640 N N . PRO A 1 231 ? 44.979 70.043 -2.342 1.00 66.85 231 PRO A N 1
ATOM 1641 C CA . PRO A 1 231 ? 45.969 69.767 -1.301 1.00 64.18 231 PRO A CA 1
ATOM 1642 C C . PRO A 1 231 ? 47.169 70.727 -1.463 1.00 60.98 231 PRO A C 1
ATOM 1643 O O . PRO A 1 231 ? 47.654 70.919 -2.587 1.00 59.77 231 PRO A O 1
ATOM 1645 N N . GLU A 1 232 ? 47.592 71.352 -0.359 1.00 55.86 232 GLU A N 1
ATOM 1646 C CA . GLU A 1 232 ? 48.705 72.307 -0.351 1.00 51.41 232 GLU A CA 1
ATOM 1647 C C . GLU A 1 232 ? 49.633 71.984 0.812 1.00 46.04 232 GLU A C 1
ATOM 1648 O O . GLU A 1 232 ? 49.230 71.302 1.739 1.00 45.81 232 GLU A O 1
ATOM 1654 N N . PRO A 1 233 ? 50.888 72.456 0.760 1.00 42.28 233 PRO A N 1
ATOM 1655 C CA . PRO A 1 233 ? 51.800 72.097 1.852 1.00 39.39 233 PRO A CA 1
ATOM 1656 C C . PRO A 1 233 ? 51.611 72.975 3.068 1.00 36.54 233 PRO A C 1
ATOM 1657 O O . PRO A 1 233 ? 51.022 74.043 2.968 1.00 36.30 233 PRO A O 1
ATOM 1661 N N . THR A 1 234 ? 52.138 72.513 4.194 1.00 33.93 234 THR A N 1
ATOM 1662 C CA . THR A 1 234 ? 52.002 73.193 5.490 1.00 32.80 234 THR A CA 1
ATOM 1663 C C . THR A 1 234 ? 53.346 73.689 6.026 1.00 29.72 234 THR A C 1
ATOM 1664 O O . THR A 1 234 ? 53.362 74.638 6.809 1.00 29.67 234 THR A O 1
ATOM 1668 N N . PHE A 1 235 ? 54.441 73.014 5.658 1.00 26.91 235 PHE A N 1
ATOM 1669 C CA . PHE A 1 235 ? 55.789 73.330 6.093 1.00 25.80 235 PHE A CA 1
ATOM 1670 C C . PHE A 1 235 ? 56.788 73.424 4.930 1.00 25.28 235 PHE A C 1
ATOM 1671 O O . PHE A 1 235 ? 56.499 73.004 3.809 1.00 24.53 235 PHE A O 1
ATOM 1679 N N . LEU A 1 236 ? 57.946 74.014 5.235 1.00 24.82 236 LEU A N 1
ATOM 1680 C CA . LEU A 1 236 ? 59.081 74.095 4.329 1.00 24.61 236 LEU A CA 1
ATOM 1681 C C . LEU A 1 236 ? 60.210 73.489 5.085 1.00 24.16 236 LEU A C 1
ATOM 1682 O O . LEU A 1 236 ? 60.543 73.982 6.171 1.00 24.15 236 LEU A O 1
ATOM 1687 N N . VAL A 1 237 ? 60.772 72.413 4.539 1.00 23.56 237 VAL A N 1
ATOM 1688 C CA . VAL A 1 237 ? 61.918 71.745 5.122 1.00 23.51 237 VAL A CA 1
ATOM 1689 C C . VAL A 1 237 ? 63.153 71.976 4.269 1.00 23.83 237 VAL A C 1
ATOM 1690 O O . VAL A 1 237 ? 63.094 71.818 3.045 1.00 23.41 237 VAL A O 1
ATOM 1694 N N . THR A 1 238 ? 64.254 72.337 4.929 1.00 24.15 238 THR A N 1
ATOM 1695 C CA . THR A 1 238 ? 65.474 72.707 4.254 1.00 24.80 238 THR A CA 1
ATOM 1696 C C . THR A 1 238 ? 66.615 71.736 4.592 1.00 25.41 238 THR A C 1
ATOM 1697 O O . THR A 1 238 ? 66.846 71.432 5.781 1.00 25.42 238 THR A O 1
ATOM 1701 N N . LYS A 1 239 ? 67.305 71.242 3.549 1.00 25.88 239 LYS A N 1
ATOM 1702 C CA . LYS A 1 239 ? 68.446 70.334 3.719 1.00 26.72 239 LYS A CA 1
ATOM 1703 C C . LYS A 1 239 ? 69.752 70.889 3.117 1.00 27.81 239 LYS A C 1
ATOM 1704 O O . LYS A 1 239 ? 69.727 71.550 2.073 1.00 27.58 239 LYS A O 1
ATOM 1706 N N . PRO A 1 240 ? 70.905 70.605 3.762 1.00 28.64 240 PRO A N 1
ATOM 1707 C CA . PRO A 1 240 ? 72.214 70.978 3.210 1.00 28.78 240 PRO A CA 1
ATOM 1708 C C . PRO A 1 240 ? 72.596 70.157 1.981 1.00 28.14 240 PRO A C 1
ATOM 1709 O O . PRO A 1 240 ? 72.393 68.941 1.969 1.00 27.62 240 PRO A O 1
ATOM 1713 N N . PHE A 1 241 ? 73.156 70.805 0.957 1.00 27.73 241 PHE A N 1
ATOM 1714 C CA . PHE A 1 241 ? 73.568 70.102 -0.258 1.00 27.52 241 PHE A CA 1
ATOM 1715 C C . PHE A 1 241 ? 74.976 70.547 -0.617 1.00 27.92 241 PHE A C 1
ATOM 1716 O O . PHE A 1 241 ? 75.380 71.695 -0.331 1.00 28.91 241 PHE A O 1
ATOM 1724 N N . ASN A 1 242 ? 75.754 69.655 -1.201 1.00 27.64 242 ASN A N 1
ATOM 1725 C CA . ASN A 1 242 ? 76.974 70.088 -1.879 1.00 28.20 242 ASN A CA 1
ATOM 1726 C C . ASN A 1 242 ? 76.696 70.238 -3.378 1.00 27.63 242 ASN A C 1
ATOM 1727 O O . ASN A 1 242 ? 75.598 69.892 -3.843 1.00 26.73 242 ASN A O 1
ATOM 1732 N N . PRO A 1 243 ? 77.663 70.801 -4.122 1.00 27.97 243 PRO A N 1
ATOM 1733 C CA . PRO A 1 243 ? 77.420 71.062 -5.531 1.00 27.90 243 PRO A CA 1
ATOM 1734 C C . PRO A 1 243 ? 77.057 69.804 -6.323 1.00 27.71 243 PRO A C 1
ATOM 1735 O O . PRO A 1 243 ? 76.168 69.859 -7.204 1.00 27.16 243 PRO A O 1
ATOM 1739 N N . ASP A 1 244 ? 77.745 68.692 -6.052 1.00 28.04 244 ASP A N 1
ATOM 1740 C CA . ASP A 1 244 ? 77.444 67.445 -6.747 1.00 28.41 244 ASP A CA 1
ATOM 1741 C C . ASP A 1 244 ? 75.985 67.075 -6.559 1.00 27.40 244 ASP A C 1
ATOM 1742 O O . ASP A 1 244 ? 75.308 66.736 -7.530 1.00 26.93 244 ASP A O 1
ATOM 1747 N N . MET A 1 245 ? 75.498 67.167 -5.331 1.00 26.75 245 MET A N 1
ATOM 1748 C CA . MET A 1 245 ? 74.091 66.850 -5.043 1.00 26.06 245 MET A CA 1
ATOM 1749 C C . MET A 1 245 ? 73.112 67.801 -5.746 1.00 25.14 245 MET A C 1
ATOM 1750 O O . MET A 1 245 ? 72.079 67.374 -6.173 1.00 24.60 245 MET A O 1
ATOM 1755 N N . VAL A 1 246 ? 73.429 69.097 -5.821 1.00 24.90 246 VAL A N 1
ATOM 1756 C CA . VAL A 1 246 ? 72.564 70.056 -6.519 1.00 24.70 246 VAL A CA 1
ATOM 1757 C C . VAL A 1 246 ? 72.471 69.653 -7.997 1.00 24.69 246 VAL A C 1
ATOM 1758 O O . VAL A 1 246 ? 71.399 69.578 -8.550 1.00 24.31 246 VAL A O 1
ATOM 1762 N N . LYS A 1 247 ? 73.604 69.371 -8.626 1.00 24.98 247 LYS A N 1
ATOM 1763 C CA . LYS A 1 247 ? 73.584 69.033 -10.042 1.00 25.31 247 LYS A CA 1
ATOM 1764 C C . LYS A 1 247 ? 72.836 67.726 -10.287 1.00 24.83 247 LYS A C 1
ATOM 1765 O O . LYS A 1 247 ? 72.195 67.579 -11.310 1.00 24.35 247 LYS A O 1
ATOM 1771 N N . ALA A 1 248 ? 72.943 66.773 -9.356 1.00 24.66 248 ALA A N 1
ATOM 1772 C CA . ALA A 1 248 ? 72.245 65.516 -9.531 1.00 24.51 248 ALA A CA 1
ATOM 1773 C C . ALA A 1 248 ? 70.752 65.709 -9.321 1.00 24.32 248 ALA A C 1
ATOM 1774 O O . ALA A 1 248 ? 69.944 65.047 -9.983 1.00 24.14 248 ALA A O 1
ATOM 1776 N N . LEU A 1 249 ? 70.398 66.609 -8.406 1.00 24.34 249 LEU A N 1
ATOM 1777 C CA . LEU A 1 249 ? 69.010 66.959 -8.158 1.00 24.29 249 LEU A CA 1
ATOM 1778 C C . LEU A 1 249 ? 68.358 67.653 -9.347 1.00 24.06 249 LEU A C 1
ATOM 1779 O O . LEU A 1 249 ? 67.231 67.330 -9.716 1.00 23.84 249 LEU A O 1
ATOM 1784 N N . ILE A 1 250 ? 69.048 68.624 -9.923 1.00 24.00 250 ILE A N 1
ATOM 1785 C CA . ILE A 1 250 ? 68.539 69.312 -11.113 1.00 24.04 250 ILE A CA 1
ATOM 1786 C C . ILE A 1 250 ? 68.291 68.281 -12.199 1.00 24.03 250 ILE A C 1
ATOM 1787 O O . ILE A 1 250 ? 67.245 68.300 -12.842 1.00 23.98 250 ILE A O 1
ATOM 1792 N N . SER A 1 251 ? 69.244 67.374 -12.392 1.00 24.19 251 SER A N 1
ATOM 1793 C CA . SER A 1 251 ? 69.134 66.386 -13.486 1.00 24.40 251 SER A CA 1
ATOM 1794 C C . SER A 1 251 ? 67.975 65.428 -13.237 1.00 24.68 251 SER A C 1
ATOM 1795 O O . SER A 1 251 ? 67.197 65.104 -14.126 1.00 24.22 251 SER A O 1
ATOM 1798 N N . GLN A 1 252 ? 67.856 65.004 -11.997 1.00 25.49 252 GLN A N 1
ATOM 1799 C CA . GLN A 1 252 ? 66.765 64.144 -11.580 1.00 26.77 252 GLN A CA 1
ATOM 1800 C C . GLN A 1 252 ? 65.389 64.836 -11.757 1.00 26.34 252 GLN A C 1
ATOM 1801 O O . GLN A 1 252 ? 64.464 64.263 -12.331 1.00 25.52 252 GLN A O 1
ATOM 1807 N N . ALA A 1 253 ? 65.285 66.096 -11.336 1.00 26.29 253 ALA A N 1
ATOM 1808 C CA . ALA A 1 253 ? 64.032 66.836 -11.492 1.00 26.47 253 ALA A CA 1
ATOM 1809 C C . ALA A 1 253 ? 63.614 66.993 -12.959 1.00 26.94 253 ALA A C 1
ATOM 1810 O O . ALA A 1 253 ? 62.410 66.916 -13.264 1.00 27.02 253 ALA A O 1
ATOM 1812 N N . LEU A 1 254 ? 64.573 67.207 -13.866 1.00 26.89 254 LEU A N 1
ATOM 1813 C CA . LEU A 1 254 ? 64.226 67.377 -15.279 1.00 27.61 254 LEU A CA 1
ATOM 1814 C C . LEU A 1 254 ? 63.932 66.033 -15.927 1.00 27.92 254 LEU A C 1
ATOM 1815 O O . LEU A 1 254 ? 62.989 65.909 -16.743 1.00 28.16 254 LEU A O 1
ATOM 1820 N N . PHE A 1 255 ? 64.724 65.033 -15.564 1.00 27.81 255 PHE A N 1
ATOM 1821 C CA . PHE A 1 255 ? 64.552 63.716 -16.114 1.00 28.97 255 PHE A CA 1
ATOM 1822 C C . PHE A 1 255 ? 63.178 63.124 -15.793 1.00 30.29 255 PHE A C 1
ATOM 1823 O O . PHE A 1 255 ? 62.549 62.539 -16.657 1.00 29.96 255 PHE A O 1
ATOM 1831 N N . PHE A 1 256 ? 62.715 63.295 -14.567 1.00 31.99 256 PHE A N 1
ATOM 1832 C CA . PHE A 1 256 ? 61.418 62.756 -14.185 1.00 34.69 256 PHE A CA 1
ATOM 1833 C C . PHE A 1 256 ? 60.314 63.801 -14.192 1.00 40.29 256 PHE A C 1
ATOM 1834 O O . PHE A 1 256 ? 59.323 63.615 -13.498 1.00 43.07 256 PHE A O 1
ATOM 1842 N N . LYS A 1 257 ? 60.475 64.896 -14.946 1.00 47.84 257 LYS A N 1
ATOM 1843 C CA . LYS A 1 257 ? 59.580 66.069 -14.813 1.00 55.01 257 LYS A CA 1
ATOM 1844 C C . LYS A 1 257 ? 58.136 65.729 -15.168 1.00 62.12 257 LYS A C 1
ATOM 1845 O O . LYS A 1 257 ? 57.875 65.060 -16.170 1.00 60.03 257 LYS A O 1
ATOM 1851 N N . GLU A 1 258 ? 57.211 66.217 -14.334 1.00 53.83 258 GLU A N 1
ATOM 1852 C CA . GLU A 1 258 ? 55.796 65.797 -14.384 1.00 64.31 258 GLU A CA 1
ATOM 1853 C C . GLU A 1 258 ? 55.065 66.357 -15.606 1.00 67.29 258 GLU A C 1
ATOM 1854 O O . GLU A 1 258 ? 54.518 67.462 -15.559 1.00 75.94 258 GLU A O 1
ATOM 1856 N N . ASN B 2 25 ? 54.071 53.127 -7.160 1.00 54.40 11 ASN B N 1
ATOM 1857 C CA . ASN B 2 25 ? 54.498 51.850 -6.528 1.00 53.83 11 ASN B CA 1
ATOM 1858 C C . ASN B 2 25 ? 53.359 50.835 -6.376 1.00 51.43 11 ASN B C 1
ATOM 1859 O O . ASN B 2 25 ? 52.237 51.203 -6.033 1.00 50.77 11 ASN B O 1
ATOM 1861 N N . HIS B 2 26 ? 53.653 49.553 -6.609 1.00 47.80 12 HIS B N 1
ATOM 1862 C CA . HIS B 2 26 ? 52.806 48.499 -6.042 1.00 49.02 12 HIS B CA 1
ATOM 1863 C C . HIS B 2 26 ? 53.045 48.389 -4.497 1.00 43.48 12 HIS B C 1
ATOM 1864 O O . HIS B 2 26 ? 52.533 47.497 -3.836 1.00 45.49 12 HIS B O 1
ATOM 1871 N N . PHE B 2 27 ? 53.834 49.321 -3.963 1.00 40.74 13 PHE B N 1
ATOM 1872 C CA . PHE B 2 27 ? 54.035 49.540 -2.532 1.00 41.59 13 PHE B CA 1
ATOM 1873 C C . PHE B 2 27 ? 53.180 50.642 -1.917 1.00 44.29 13 PHE B C 1
ATOM 1874 O O . PHE B 2 27 ? 53.177 50.752 -0.698 1.00 38.09 13 PHE B O 1
ATOM 1882 N N . THR B 2 28 ? 52.467 51.431 -2.741 1.00 46.12 14 THR B N 1
ATOM 1883 C CA . THR B 2 28 ? 51.754 52.631 -2.253 1.00 46.77 14 THR B CA 1
ATOM 1884 C C . THR B 2 28 ? 50.628 52.283 -1.274 1.00 43.80 14 THR B C 1
ATOM 1885 O O . THR B 2 28 ? 50.418 53.002 -0.301 1.00 41.47 14 THR B O 1
ATOM 1889 N N . PHE B 2 29 ? 49.905 51.201 -1.526 1.00 42.16 15 PHE B N 1
ATOM 1890 C CA . PHE B 2 29 ? 48.885 50.750 -0.569 1.00 44.12 15 PHE B CA 1
ATOM 1891 C C . PHE B 2 29 ? 49.581 50.323 0.731 1.00 43.58 15 PHE B C 1
ATOM 1892 O O . PHE B 2 29 ? 49.159 50.719 1.826 1.00 39.71 15 PHE B O 1
ATOM 1894 N N . GLY B 2 30 ? 50.658 49.537 0.581 1.00 41.47 16 GLY B N 1
ATOM 1895 C CA . GLY B 2 30 ? 51.489 49.061 1.699 1.00 40.52 16 GLY B CA 1
ATOM 1896 C C . GLY B 2 30 ? 52.067 50.220 2.510 1.00 43.14 16 GLY B C 1
ATOM 1897 O O . GLY B 2 30 ? 51.870 50.272 3.758 1.00 37.88 16 GLY B O 1
ATOM 1898 N N . ASP B 2 31 ? 52.749 51.166 1.836 1.00 39.44 17 ASP B N 1
ATOM 1899 C CA . ASP B 2 31 ? 53.248 52.377 2.542 1.00 40.77 17 ASP B CA 1
ATOM 1900 C C . ASP B 2 31 ? 52.119 53.126 3.308 1.00 39.26 17 ASP B C 1
ATOM 1901 O O . ASP B 2 31 ? 52.342 53.583 4.440 1.00 37.57 17 ASP B O 1
ATOM 1906 N N . ASP B 2 32 ? 50.921 53.224 2.724 1.00 36.98 18 ASP B N 1
ATOM 1907 C CA . ASP B 2 32 ? 49.803 53.924 3.389 1.00 38.68 18 ASP B CA 1
ATOM 1908 C C . ASP B 2 32 ? 49.410 53.225 4.702 1.00 37.85 18 ASP B C 1
ATOM 1909 O O . ASP B 2 32 ? 49.253 53.860 5.731 1.00 39.16 18 ASP B O 1
ATOM 1911 N N . LEU B 2 33 ? 49.268 51.901 4.645 1.00 40.89 19 LEU B N 1
ATOM 1912 C CA . LEU B 2 33 ? 48.966 51.077 5.820 1.00 37.32 19 LEU B CA 1
ATOM 1913 C C . LEU B 2 33 ? 50.029 51.184 6.911 1.00 37.39 19 LEU B C 1
ATOM 1914 O O . LEU B 2 33 ? 49.711 51.015 8.076 1.00 40.69 19 LEU B O 1
ATOM 1919 N N . LEU B 2 34 ? 51.285 51.450 6.539 1.00 30.58 20 LEU B N 1
ATOM 1920 C CA . LEU B 2 34 ? 52.363 51.580 7.513 1.00 30.00 20 LEU B CA 1
ATOM 1921 C C . LEU B 2 34 ? 52.490 52.976 8.132 1.00 27.39 20 LEU B C 1
ATOM 1922 O O . LEU B 2 34 ? 53.349 53.187 8.981 1.00 24.93 20 LEU B O 1
ATOM 1927 N N . GLY B 2 35 ? 51.658 53.910 7.682 1.00 26.78 21 GLY B N 1
ATOM 1928 C CA . GLY B 2 35 ? 51.507 55.241 8.317 1.00 27.40 21 GLY B CA 1
ATOM 1929 C C . GLY B 2 35 ? 52.826 55.976 8.431 1.00 26.69 21 GLY B C 1
ATOM 1930 O O . GLY B 2 35 ? 53.533 56.186 7.419 1.00 25.32 21 GLY B O 1
ATOM 1931 N N . VAL B 2 36 ? 53.191 56.325 9.664 1.00 23.23 22 VAL B N 1
ATOM 1932 C CA . VAL B 2 36 ? 54.390 57.148 9.891 1.00 21.75 22 VAL B CA 1
ATOM 1933 C C . VAL B 2 36 ? 55.704 56.478 9.554 1.00 18.23 22 VAL B C 1
ATOM 1934 O O . VAL B 2 36 ? 56.721 57.149 9.447 1.00 18.51 22 VAL B O 1
ATOM 1938 N N . ASN B 2 37 ? 55.708 55.163 9.419 1.00 18.74 23 ASN B N 1
ATOM 1939 C CA . ASN B 2 37 ? 56.914 54.420 9.091 1.00 19.54 23 ASN B CA 1
ATOM 1940 C C . ASN B 2 37 ? 57.107 54.166 7.566 1.00 20.99 23 ASN B C 1
ATOM 1941 O O . ASN B 2 37 ? 57.962 53.389 7.172 1.00 20.85 23 ASN B O 1
ATOM 1946 N N . SER B 2 38 ? 56.345 54.868 6.734 1.00 22.18 24 SER B N 1
ATOM 1947 C CA . SER B 2 38 ? 56.412 54.674 5.269 1.00 22.42 24 SER B CA 1
ATOM 1948 C C . SER B 2 38 ? 57.789 55.044 4.705 1.00 22.81 24 SER B C 1
ATOM 1949 O O . SER B 2 38 ? 58.269 54.390 3.809 1.00 25.19 24 SER B O 1
ATOM 1952 N N . GLU B 2 39 ? 58.442 56.073 5.229 1.00 21.98 25 GLU B N 1
ATOM 1953 C CA . GLU B 2 39 ? 59.755 56.402 4.726 1.00 22.38 25 GLU B CA 1
ATOM 1954 C C . GLU B 2 39 ? 60.836 55.481 5.224 1.00 22.83 25 GLU B C 1
ATOM 1955 O O . GLU B 2 39 ? 61.798 55.200 4.504 1.00 20.92 25 GLU B O 1
ATOM 1961 N N . ILE B 2 40 ? 60.688 55.005 6.455 1.00 22.23 26 ILE B N 1
ATOM 1962 C CA . ILE B 2 40 ? 61.476 53.907 6.928 1.00 21.22 26 ILE B CA 1
ATOM 1963 C C . ILE B 2 40 ? 61.391 52.697 5.975 1.00 21.34 26 ILE B C 1
ATOM 1964 O O . ILE B 2 40 ? 62.396 52.101 5.667 1.00 22.43 26 ILE B O 1
ATOM 1969 N N . ALA B 2 41 ? 60.201 52.327 5.549 1.00 20.25 27 ALA B N 1
ATOM 1970 C CA . ALA B 2 41 ? 60.019 51.208 4.627 1.00 20.14 27 ALA B CA 1
ATOM 1971 C C . ALA B 2 41 ? 60.690 51.475 3.284 1.00 21.08 27 ALA B C 1
ATOM 1972 O O . ALA B 2 41 ? 61.375 50.613 2.758 1.00 20.15 27 ALA B O 1
ATOM 1974 N N . ARG B 2 42 ? 60.466 52.659 2.742 1.00 22.67 28 ARG B N 1
ATOM 1975 C CA . ARG B 2 42 ? 61.076 53.042 1.471 1.00 25.11 28 ARG B CA 1
ATOM 1976 C C . ARG B 2 42 ? 62.598 52.913 1.555 1.00 23.20 28 ARG B C 1
ATOM 1977 O O . ARG B 2 42 ? 63.221 52.294 0.677 1.00 21.82 28 ARG B O 1
ATOM 1985 N N . LYS B 2 43 ? 63.197 53.454 2.619 1.00 20.53 29 LYS B N 1
ATOM 1986 C CA . LYS B 2 43 ? 64.642 53.395 2.807 1.00 18.87 29 LYS B CA 1
ATOM 1987 C C . LYS B 2 43 ? 65.132 51.985 2.996 1.00 18.00 29 LYS B C 1
ATOM 1988 O O . LYS B 2 43 ? 66.217 51.631 2.483 1.00 22.03 29 LYS B O 1
ATOM 1990 N N . LEU B 2 44 ? 64.375 51.158 3.717 1.00 31.78 30 LEU B N 1
ATOM 1991 C CA . LEU B 2 44 ? 64.762 49.773 3.845 1.00 29.19 30 LEU B CA 1
ATOM 1992 C C . LEU B 2 44 ? 64.763 49.044 2.480 1.00 27.32 30 LEU B C 1
ATOM 1993 O O . LEU B 2 44 ? 65.652 48.229 2.209 1.00 26.20 30 LEU B O 1
ATOM 1998 N N . ARG B 2 45 ? 63.731 49.283 1.674 1.00 25.84 31 ARG B N 1
ATOM 1999 C CA . ARG B 2 45 ? 63.657 48.664 0.357 1.00 25.28 31 ARG B CA 1
ATOM 2000 C C . ARG B 2 45 ? 64.893 49.020 -0.470 1.00 25.79 31 ARG B C 1
ATOM 2001 O O . ARG B 2 45 ? 65.475 48.152 -1.118 1.00 25.70 31 ARG B O 1
ATOM 2009 N N . GLN B 2 46 ? 65.290 50.286 -0.421 1.00 27.32 32 GLN B N 1
ATOM 2010 C CA . GLN B 2 46 ? 66.482 50.763 -1.139 1.00 29.15 32 GLN B CA 1
ATOM 2011 C C . GLN B 2 46 ? 67.729 50.084 -0.572 1.00 29.87 32 GLN B C 1
ATOM 2012 O O . GLN B 2 46 ? 68.573 49.603 -1.310 1.00 29.03 32 GLN B O 1
ATOM 2018 N N . PHE B 2 47 ? 67.821 50.014 0.744 1.00 31.46 33 PHE B N 1
ATOM 2019 C CA . PHE B 2 47 ? 68.969 49.360 1.376 1.00 32.90 33 PHE B CA 1
ATOM 2020 C C . PHE B 2 47 ? 69.096 47.898 0.964 1.00 31.25 33 PHE B C 1
ATOM 2021 O O . PHE B 2 47 ? 70.160 47.475 0.593 1.00 32.11 33 PHE B O 1
ATOM 2029 N N . TYR B 2 48 ? 68.028 47.123 1.017 1.00 29.94 34 TYR B N 1
ATOM 2030 C CA . TYR B 2 48 ? 68.143 45.718 0.690 1.00 29.78 34 TYR B CA 1
ATOM 2031 C C . TYR B 2 48 ? 68.414 45.546 -0.784 1.00 29.91 34 TYR B C 1
ATOM 2032 O O . TYR B 2 48 ? 69.098 44.607 -1.162 1.00 30.47 34 TYR B O 1
ATOM 2041 N N . LEU B 2 49 ? 67.916 46.459 -1.614 1.00 29.79 35 LEU B N 1
ATOM 2042 C CA . LEU B 2 49 ? 68.158 46.388 -3.045 1.00 30.60 35 LEU B CA 1
ATOM 2043 C C . LEU B 2 49 ? 69.640 46.652 -3.340 1.00 32.96 35 LEU B C 1
ATOM 2044 O O . LEU B 2 49 ? 70.258 45.955 -4.127 1.00 32.86 35 LEU B O 1
ATOM 2049 N N . GLU B 2 50 ? 70.201 47.650 -2.684 1.00 34.79 36 GLU B N 1
ATOM 2050 C CA A GLU B 2 50 ? 71.594 48.082 -2.882 0.50 37.14 36 GLU B CA 1
ATOM 2051 C CA B GLU B 2 50 ? 71.557 48.025 -3.021 0.50 36.82 36 GLU B CA 1
ATOM 2052 C C . GLU B 2 50 ? 72.632 47.106 -2.373 1.00 38.20 36 GLU B C 1
ATOM 2053 O O . GLU B 2 50 ? 73.726 47.007 -2.911 1.00 40.44 36 GLU B O 1
ATOM 2064 N N . ILE B 2 51 ? 72.310 46.389 -1.303 1.00 38.55 37 ILE B N 1
ATOM 2065 C CA . ILE B 2 51 ? 73.292 45.462 -0.692 1.00 40.74 37 ILE B CA 1
ATOM 2066 C C . ILE B 2 51 ? 73.256 43.999 -1.165 1.00 39.54 37 ILE B C 1
ATOM 2067 O O . ILE B 2 51 ? 74.154 43.250 -0.841 1.00 39.78 37 ILE B O 1
ATOM 2072 N N . GLN B 2 52 ? 72.224 43.560 -1.859 1.00 39.45 38 GLN B N 1
ATOM 2073 C CA . GLN B 2 52 ? 72.128 42.122 -2.180 1.00 40.19 38 GLN B CA 1
ATOM 2074 C C . GLN B 2 52 ? 72.861 41.761 -3.471 1.00 39.78 38 GLN B C 1
ATOM 2075 O O . GLN B 2 52 ? 72.703 42.433 -4.471 1.00 42.33 38 GLN B O 1
ATOM 2081 N N . GLU B 2 53 ? 73.685 40.724 -3.437 1.00 38.80 39 GLU B N 1
ATOM 2082 C CA . GLU B 2 53 ? 74.298 40.220 -4.668 1.00 39.62 39 GLU B CA 1
ATOM 2083 C C . GLU B 2 53 ? 73.159 39.579 -5.498 1.00 38.13 39 GLU B C 1
ATOM 2084 O O . GLU B 2 53 ? 72.245 38.919 -4.943 1.00 35.30 39 GLU B O 1
ATOM 2086 N N . GLU B 2 54 ? 73.199 39.820 -6.804 1.00 37.11 40 GLU B N 1
ATOM 2087 C CA . GLU B 2 54 ? 72.103 39.421 -7.682 1.00 36.57 40 GLU B CA 1
ATOM 2088 C C . GLU B 2 54 ? 72.162 37.942 -8.012 1.00 37.29 40 GLU B C 1
ATOM 2089 O O . GLU B 2 54 ? 71.172 37.374 -8.437 1.00 40.03 40 GLU B O 1
ATOM 2095 N N . ALA B 2 55 ? 73.325 37.321 -7.856 1.00 38.34 41 ALA B N 1
ATOM 2096 C CA . ALA B 2 55 ? 73.490 35.899 -8.137 1.00 38.41 41 ALA B CA 1
ATOM 2097 C C . ALA B 2 55 ? 73.206 35.038 -6.903 1.00 39.14 41 ALA B C 1
ATOM 2098 O O . ALA B 2 55 ? 73.530 35.401 -5.772 1.00 38.92 41 ALA B O 1
ATOM 2100 N N . LEU B 2 56 ? 72.588 33.891 -7.136 1.00 38.56 42 LEU B N 1
ATOM 2101 C CA . LEU B 2 56 ? 72.326 32.930 -6.076 1.00 39.32 42 LEU B CA 1
ATOM 2102 C C . LEU B 2 56 ? 73.632 32.197 -5.766 1.00 40.21 42 LEU B C 1
ATOM 2103 O O . LEU B 2 56 ? 74.304 31.773 -6.686 1.00 42.03 42 LEU B O 1
ATOM 2108 N N . PRO B 2 57 ? 73.982 32.024 -4.484 1.00 40.29 43 PRO B N 1
ATOM 2109 C CA . PRO B 2 57 ? 75.215 31.293 -4.164 1.00 41.24 43 PRO B CA 1
ATOM 2110 C C . PRO B 2 57 ? 75.189 29.814 -4.556 1.00 41.05 43 PRO B C 1
ATOM 2111 O O . PRO B 2 57 ? 74.131 29.202 -4.648 1.00 39.86 43 PRO B O 1
ATOM 2115 N N . ALA B 2 58 ? 76.371 29.252 -4.756 1.00 42.13 44 ALA B N 1
ATOM 2116 C CA . ALA B 2 58 ? 76.536 27.873 -5.217 1.00 41.85 44 ALA B CA 1
ATOM 2117 C C . ALA B 2 58 ? 75.730 26.843 -4.396 1.00 40.74 44 ALA B C 1
ATOM 2118 O O . ALA B 2 58 ? 75.122 25.928 -4.956 1.00 39.91 44 ALA B O 1
ATOM 2120 N N . ARG B 2 59 ? 75.731 26.992 -3.075 1.00 40.23 45 ARG B N 1
ATOM 2121 C CA . ARG B 2 59 ? 75.001 26.068 -2.185 1.00 39.50 45 ARG B CA 1
ATOM 2122 C C . ARG B 2 59 ? 73.486 26.022 -2.476 1.00 37.52 45 ARG B C 1
ATOM 2123 O O . ARG B 2 59 ? 72.891 24.940 -2.514 1.00 36.45 45 ARG B O 1
ATOM 2125 N N . LEU B 2 60 ? 72.870 27.188 -2.697 1.00 36.32 46 LEU B N 1
ATOM 2126 C CA . LEU B 2 60 ? 71.451 27.235 -3.088 1.00 35.02 46 LEU B CA 1
ATOM 2127 C C . LEU B 2 60 ? 71.191 26.672 -4.479 1.00 34.39 46 LEU B C 1
ATOM 2128 O O . LEU B 2 60 ? 70.159 26.022 -4.708 1.00 32.54 46 LEU B O 1
ATOM 2133 N N . LEU B 2 61 ? 72.137 26.883 -5.406 1.00 35.76 47 LEU B N 1
ATOM 2134 C CA . LEU B 2 61 ? 72.039 26.280 -6.755 1.00 34.61 47 LEU B CA 1
ATOM 2135 C C . LEU B 2 61 ? 72.128 24.749 -6.699 1.00 34.94 47 LEU B C 1
ATOM 2136 O O . LEU B 2 61 ? 71.341 24.048 -7.363 1.00 33.42 47 LEU B O 1
ATOM 2141 N N . GLU B 2 62 ? 73.056 24.235 -5.882 1.00 35.59 48 GLU B N 1
ATOM 2142 C CA . GLU B 2 62 ? 73.183 22.782 -5.653 1.00 35.60 48 GLU B CA 1
ATOM 2143 C C . GLU B 2 62 ? 71.904 22.184 -5.096 1.00 34.11 48 GLU B C 1
ATOM 2144 O O . GLU B 2 62 ? 71.497 21.088 -5.478 1.00 34.23 48 GLU B O 1
ATOM 2146 N N . LEU B 2 63 ? 71.258 22.902 -4.198 1.00 33.81 49 LEU B N 1
ATOM 2147 C CA . LEU B 2 63 ? 69.992 22.437 -3.618 1.00 33.08 49 LEU B CA 1
ATOM 2148 C C . LEU B 2 63 ? 68.874 22.427 -4.642 1.00 31.72 49 LEU B C 1
ATOM 2149 O O . LEU B 2 63 ? 68.147 21.443 -4.758 1.00 31.64 49 LEU B O 1
ATOM 2154 N N . LEU B 2 64 ? 68.763 23.480 -5.435 1.00 30.54 50 LEU B N 1
ATOM 2155 C CA . LEU B 2 64 ? 67.796 23.451 -6.525 1.00 30.23 50 LEU B CA 1
ATOM 2156 C C . LEU B 2 64 ? 67.997 22.234 -7.440 1.00 31.24 50 LEU B C 1
ATOM 2157 O O . LEU B 2 64 ? 67.018 21.631 -7.870 1.00 31.00 50 LEU B O 1
ATOM 2162 N N . GLU B 2 65 ? 69.247 21.842 -7.683 1.00 32.70 51 GLU B N 1
ATOM 2163 C CA . GLU B 2 65 ? 69.524 20.688 -8.567 1.00 35.40 51 GLU B CA 1
ATOM 2164 C C . GLU B 2 65 ? 69.067 19.399 -7.905 1.00 35.60 51 GLU B C 1
ATOM 2165 O O . GLU B 2 65 ? 68.385 18.597 -8.539 1.00 35.51 51 GLU B O 1
ATOM 2167 N N . ARG B 2 66 ? 69.359 19.253 -6.614 1.00 37.35 52 ARG B N 1
ATOM 2168 C CA . ARG B 2 66 ? 68.957 18.056 -5.853 1.00 37.97 52 ARG B CA 1
ATOM 2169 C C . ARG B 2 66 ? 67.455 17.970 -5.712 1.00 36.12 52 ARG B C 1
ATOM 2170 O O . ARG B 2 66 ? 66.898 16.890 -5.756 1.00 35.58 52 ARG B O 1
ATOM 2178 N N . LEU B 2 67 ? 66.789 19.113 -5.589 1.00 34.77 53 LEU B N 1
ATOM 2179 C CA . LEU B 2 67 ? 65.336 19.128 -5.497 1.00 33.64 53 LEU B CA 1
ATOM 2180 C C . LEU B 2 67 ? 64.708 18.758 -6.829 1.00 34.42 53 LEU B C 1
ATOM 2181 O O . LEU B 2 67 ? 63.693 18.05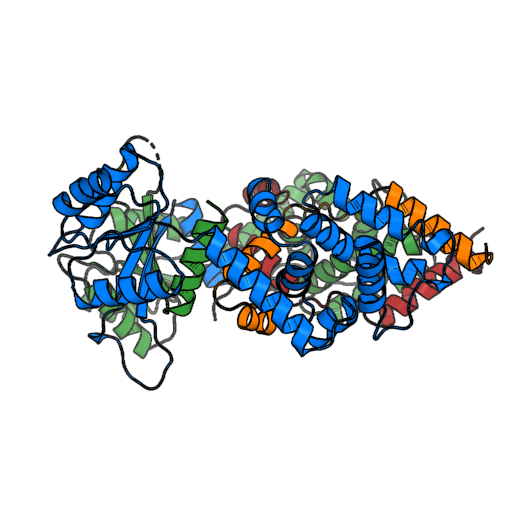8 -6.889 1.00 33.91 53 LEU B O 1
ATOM 2186 N N . GLU B 2 68 ? 65.327 19.203 -7.908 1.00 35.28 54 GLU B N 1
ATOM 2187 C CA . GLU B 2 68 ? 64.865 18.821 -9.238 1.00 38.76 54 GLU B CA 1
ATOM 2188 C C . GLU B 2 68 ? 65.008 17.296 -9.446 1.00 38.98 54 GLU B C 1
ATOM 2189 O O . GLU B 2 68 ? 64.068 16.631 -9.881 1.00 36.24 54 GLU B O 1
ATOM 2195 N N . GLN B 2 69 ? 66.167 16.758 -9.075 1.00 41.29 55 GLN B N 1
ATOM 2196 C CA . GLN B 2 69 ? 66.446 15.317 -9.208 1.00 43.04 55 GLN B CA 1
ATOM 2197 C C . GLN B 2 69 ? 65.491 14.510 -8.336 1.00 42.66 55 GLN B C 1
ATOM 2198 O O . GLN B 2 69 ? 64.916 13.524 -8.782 1.00 43.02 55 GLN B O 1
ATOM 2204 N N . ALA B 2 70 ? 65.314 14.949 -7.098 1.00 40.57 56 ALA B N 1
ATOM 2205 C CA . ALA B 2 70 ? 64.414 14.297 -6.160 1.00 40.92 56 ALA B CA 1
ATOM 2206 C C . ALA B 2 70 ? 62.983 14.183 -6.680 1.00 40.53 56 ALA B C 1
ATOM 2207 O O . ALA B 2 70 ? 62.349 13.140 -6.525 1.00 41.41 56 ALA B O 1
ATOM 2209 N N . GLU B 2 71 ? 62.470 15.219 -7.321 1.00 39.30 57 GLU B N 1
ATOM 2210 C CA . GLU B 2 71 ? 61.150 15.117 -7.946 1.00 40.47 57 GLU B CA 1
ATOM 2211 C C . GLU B 2 71 ? 61.202 14.250 -9.216 1.00 42.15 57 GLU B C 1
ATOM 2212 O O . GLU B 2 71 ? 60.316 13.437 -9.454 1.00 41.79 57 GLU B O 1
ATOM 2218 N N . ARG B 2 72 ? 62.245 14.415 -10.018 1.00 43.92 58 ARG B N 1
ATOM 2219 C CA . ARG B 2 72 ? 62.384 13.648 -11.258 1.00 47.77 58 ARG B CA 1
ATOM 2220 C C . ARG B 2 72 ? 62.336 12.145 -10.967 1.00 49.28 58 ARG B C 1
ATOM 2221 O O . ARG B 2 72 ? 61.532 11.418 -11.537 1.00 49.51 58 ARG B O 1
ATOM 2229 N N . PHE B 2 73 ? 63.166 11.698 -10.042 1.00 50.63 59 PHE B N 1
ATOM 2230 C CA . PHE B 2 73 ? 63.237 10.277 -9.710 1.00 54.44 59 PHE B CA 1
ATOM 2231 C C . PHE B 2 73 ? 62.251 9.825 -8.645 1.00 54.89 59 PHE B C 1
ATOM 2232 O O . PHE B 2 73 ? 62.085 8.632 -8.422 1.00 57.47 59 PHE B O 1
ATOM 2240 N N . GLY B 2 74 ? 61.547 10.762 -8.031 1.00 54.26 60 GLY B N 1
ATOM 2241 C CA . GLY B 2 74 ? 60.677 10.440 -6.915 1.00 55.94 60 GLY B CA 1
ATOM 2242 C C . GLY B 2 74 ? 61.471 9.990 -5.699 1.00 56.96 60 GLY B C 1
ATOM 2243 O O . GLY B 2 74 ? 61.032 9.097 -4.987 1.00 61.04 60 GLY B O 1
ATOM 2244 N N . LEU B 2 75 ? 62.646 10.588 -5.471 1.00 57.06 61 LEU B N 1
ATOM 2245 C CA . LEU B 2 75 ? 63.509 10.239 -4.323 1.00 56.61 61 LEU B CA 1
ATOM 2246 C C . LEU B 2 75 ? 63.043 10.994 -3.089 1.00 57.10 61 LEU B C 1
ATOM 2247 O O . LEU B 2 75 ? 62.086 10.588 -2.424 1.00 57.75 61 LEU B O 1
ATOM 2249 N N . SER C 1 2 ? 69.850 21.764 -13.389 1.00 30.40 2 SER C N 1
ATOM 2250 C CA . SER C 1 2 ? 69.615 21.894 -14.829 1.00 29.88 2 SER C CA 1
ATOM 2251 C C . SER C 1 2 ? 69.894 23.317 -15.252 1.00 28.50 2 SER C C 1
ATOM 2252 O O . SER C 1 2 ? 69.997 24.204 -14.435 1.00 27.49 2 SER C O 1
ATOM 2255 N N . LEU C 1 3 ? 70.048 23.547 -16.547 1.00 27.89 3 LEU C N 1
ATOM 2256 C CA . LEU C 1 3 ? 70.237 24.917 -17.002 1.00 26.80 3 LEU C CA 1
ATOM 2257 C C . LEU C 1 3 ? 69.038 25.736 -16.573 1.00 26.18 3 LEU C C 1
ATOM 2258 O O . LEU C 1 3 ? 69.166 26.901 -16.220 1.00 25.36 3 LEU C O 1
ATOM 2263 N N . SER C 1 4 ? 67.872 25.113 -16.628 1.00 26.15 4 SER C N 1
ATOM 2264 C CA . SER C 1 4 ? 66.632 25.762 -16.265 1.00 26.39 4 SER C CA 1
ATOM 2265 C C . SER C 1 4 ? 66.617 26.303 -14.799 1.00 25.91 4 SER C C 1
ATOM 2266 O O . SER C 1 4 ? 66.212 27.448 -14.531 1.00 25.12 4 SER C O 1
ATOM 2269 N N . THR C 1 5 ? 67.122 25.506 -13.864 1.00 25.80 5 THR C N 1
ATOM 2270 C CA . THR C 1 5 ? 67.206 25.979 -12.470 1.00 26.04 5 THR C CA 1
ATOM 2271 C C . THR C 1 5 ? 68.326 26.986 -12.315 1.00 25.50 5 THR C C 1
ATOM 2272 O O . THR C 1 5 ? 68.281 27.830 -11.423 1.00 25.61 5 THR C O 1
ATOM 2276 N N . ARG C 1 6 ? 69.342 26.876 -13.173 1.00 25.12 6 ARG C N 1
ATOM 2277 C CA . ARG C 1 6 ? 70.460 27.833 -13.175 1.00 24.80 6 ARG C CA 1
ATOM 2278 C C . ARG C 1 6 ? 70.050 29.230 -13.727 1.00 23.69 6 ARG C C 1
ATOM 2279 O O . ARG C 1 6 ? 70.514 30.241 -13.256 1.00 23.24 6 ARG C O 1
ATOM 2287 N N . ILE C 1 7 ? 69.179 29.248 -14.732 1.00 22.79 7 ILE C N 1
ATOM 2288 C CA . ILE C 1 7 ? 68.726 30.476 -15.348 1.00 22.26 7 ILE C CA 1
ATOM 2289 C C . ILE C 1 7 ? 67.587 31.129 -14.548 1.00 21.74 7 ILE C C 1
ATOM 2290 O O . ILE C 1 7 ? 67.540 32.357 -14.424 1.00 21.51 7 ILE C O 1
ATOM 2295 N N . ALA C 1 8 ? 66.699 30.321 -13.979 1.00 21.52 8 ALA C N 1
ATOM 2296 C CA . ALA C 1 8 ? 65.481 30.844 -13.339 1.00 21.40 8 ALA C CA 1
ATOM 2297 C C . ALA C 1 8 ? 65.717 31.979 -12.334 1.00 21.40 8 ALA C C 1
ATOM 2298 O O . ALA C 1 8 ? 65.023 32.982 -12.415 1.00 21.28 8 ALA C O 1
ATOM 2300 N N . PRO C 1 9 ? 66.705 31.843 -11.397 1.00 21.52 9 PRO C N 1
ATOM 2301 C CA . PRO C 1 9 ? 66.924 32.930 -10.446 1.00 21.63 9 PRO C CA 1
ATOM 2302 C C . PRO C 1 9 ? 67.420 34.235 -11.013 1.00 21.31 9 PRO C C 1
ATOM 2303 O O . PRO C 1 9 ? 67.355 35.234 -10.313 1.00 21.46 9 PRO C O 1
ATOM 2307 N N . HIS C 1 10 ? 67.897 34.242 -12.267 1.00 20.90 10 HIS C N 1
ATOM 2308 C CA . HIS C 1 10 ? 68.255 35.481 -12.946 1.00 20.67 10 HIS C CA 1
ATOM 2309 C C . HIS C 1 10 ? 67.105 36.183 -13.654 1.00 20.47 10 HIS C C 1
ATOM 2310 O O . HIS C 1 10 ? 67.207 37.355 -14.009 1.00 20.35 10 HIS C O 1
ATOM 2317 N N . LEU C 1 11 ? 66.018 35.479 -13.871 1.00 20.51 11 LEU C N 1
ATOM 2318 C CA . LEU C 1 11 ? 64.929 36.029 -14.672 1.00 20.44 11 LEU C CA 1
ATOM 2319 C C . LEU C 1 11 ? 64.261 37.272 -14.074 1.00 20.63 11 LEU C C 1
ATOM 2320 O O . LEU C 1 11 ? 63.928 38.168 -14.809 1.00 20.58 11 LEU C O 1
ATOM 2325 N N . PRO C 1 12 ? 64.081 37.346 -12.755 1.00 20.96 12 PRO C N 1
ATOM 2326 C CA . PRO C 1 12 ? 63.577 38.600 -12.225 1.00 21.21 12 PRO C CA 1
ATOM 2327 C C . PRO C 1 12 ? 64.456 39.836 -12.593 1.00 20.99 12 PRO C C 1
ATOM 2328 O O . PRO C 1 12 ? 63.950 40.883 -12.998 1.00 20.89 12 PRO C O 1
ATOM 2332 N N . TYR C 1 13 ? 65.764 39.677 -12.502 1.00 20.83 13 TYR C N 1
ATOM 2333 C CA . TYR C 1 13 ? 66.689 40.745 -12.864 1.00 20.71 13 TYR C CA 1
ATOM 2334 C C . TYR C 1 13 ? 66.671 40.958 -14.384 1.00 20.25 13 TYR C C 1
ATOM 2335 O O . TYR C 1 13 ? 66.602 42.086 -14.870 1.00 20.08 13 TYR C O 1
ATOM 2344 N N . LEU C 1 14 ? 66.722 39.875 -15.127 1.00 20.08 14 LEU C N 1
ATOM 2345 C CA . LEU C 1 14 ? 66.725 39.984 -16.595 1.00 19.90 14 LEU C CA 1
ATOM 2346 C C . LEU C 1 14 ? 65.444 40.659 -17.109 1.00 20.25 14 LEU C C 1
ATOM 2347 O O . LEU C 1 14 ? 65.496 41.464 -18.043 1.00 19.99 14 LEU C O 1
ATOM 2352 N N . ARG C 1 15 ? 64.299 40.359 -16.497 1.00 20.93 15 ARG C N 1
ATOM 2353 C CA . ARG C 1 15 ? 63.050 40.951 -16.929 1.00 21.63 15 ARG C CA 1
ATOM 2354 C C . ARG C 1 15 ? 63.050 42.443 -16.656 1.00 21.50 15 ARG C C 1
ATOM 2355 O O . ARG C 1 15 ? 62.501 43.211 -17.424 1.00 21.54 15 ARG C O 1
ATOM 2363 N N . ARG C 1 16 ? 63.581 42.843 -15.504 1.00 21.34 16 ARG C N 1
ATOM 2364 C CA . ARG C 1 16 ? 63.756 44.242 -15.204 1.00 21.35 16 ARG C CA 1
ATOM 2365 C C . ARG C 1 16 ? 64.614 44.905 -16.310 1.00 20.88 16 ARG C C 1
ATOM 2366 O O . ARG C 1 16 ? 64.254 45.937 -16.817 1.00 20.89 16 ARG C O 1
ATOM 2374 N N . PHE C 1 17 ? 65.731 44.303 -16.658 1.00 20.40 17 PHE C N 1
ATOM 2375 C CA . PHE C 1 17 ? 66.622 44.855 -17.675 1.00 20.17 17 PHE C CA 1
ATOM 2376 C C . PHE C 1 17 ? 65.901 45.000 -19.019 1.00 20.36 17 PHE C C 1
ATOM 2377 O O . PHE C 1 17 ? 65.939 46.044 -19.633 1.00 20.44 17 PHE C O 1
ATOM 2385 N N . ALA C 1 18 ? 65.251 43.942 -19.454 1.00 20.63 18 ALA C N 1
ATOM 2386 C CA . ALA C 1 18 ? 64.445 43.941 -20.674 1.00 21.08 18 ALA C CA 1
ATOM 2387 C C . ALA C 1 18 ? 63.393 45.034 -20.701 1.00 21.91 18 ALA C C 1
ATOM 2388 O O . ALA C 1 18 ? 63.200 45.701 -21.728 1.00 21.79 18 ALA C O 1
ATOM 2390 N N . ARG C 1 19 ? 62.662 45.162 -19.598 1.00 22.76 19 ARG C N 1
ATOM 2391 C CA . ARG C 1 19 ? 61.665 46.197 -19.472 1.00 24.29 19 ARG C CA 1
ATOM 2392 C C . ARG C 1 19 ? 62.295 47.599 -19.622 1.00 23.84 19 ARG C C 1
ATOM 2393 O O . ARG C 1 19 ? 61.777 48.470 -20.378 1.00 23.83 19 ARG C O 1
ATOM 2401 N N . SER C 1 20 ? 63.418 47.788 -18.947 1.00 23.09 20 SER C N 1
ATOM 2402 C CA . SER C 1 20 ? 64.075 49.065 -18.905 1.00 23.09 20 SER C CA 1
ATOM 2403 C C . SER C 1 20 ? 64.656 49.408 -20.252 1.00 23.02 20 SER C C 1
ATOM 2404 O O . SER C 1 20 ? 64.667 50.554 -20.640 1.00 23.00 20 SER C O 1
ATOM 2407 N N . VAL C 1 21 ? 65.138 48.417 -20.989 1.00 22.92 21 VAL C N 1
ATOM 2408 C CA . VAL C 1 21 ? 65.718 48.690 -22.273 1.00 23.16 21 VAL C CA 1
ATOM 2409 C C . VAL C 1 21 ? 64.628 48.914 -23.344 1.00 23.80 21 VAL C C 1
ATOM 2410 O O . VAL C 1 21 ? 64.745 49.791 -24.192 1.00 24.39 21 VAL C O 1
ATOM 2414 N N . THR C 1 22 ? 63.577 48.120 -23.333 1.00 24.16 22 THR C N 1
ATOM 2415 C CA . THR C 1 22 ? 62.509 48.273 -24.325 1.00 24.71 22 THR C CA 1
ATOM 2416 C C . THR C 1 22 ? 61.494 49.372 -23.984 1.00 25.75 22 THR C C 1
ATOM 2417 O O . THR C 1 22 ? 60.759 49.787 -24.859 1.00 26.59 22 THR C O 1
ATOM 2421 N N . GLY C 1 23 ? 61.417 49.816 -22.738 1.00 26.19 23 GLY C N 1
ATOM 2422 C CA . GLY C 1 23 ? 60.380 50.765 -22.333 1.00 27.32 23 GLY C CA 1
ATOM 2423 C C . GLY C 1 23 ? 59.032 50.187 -21.925 1.00 28.07 23 GLY C C 1
ATOM 2424 O O . GLY C 1 23 ? 58.128 50.922 -21.533 1.00 29.35 23 GLY C O 1
ATOM 2425 N N . SER C 1 24 ? 58.852 48.881 -21.999 1.00 27.83 24 SER C N 1
ATOM 2426 C CA . SER C 1 24 ? 57.592 48.307 -21.576 1.00 28.26 24 SER C CA 1
ATOM 2427 C C . SER C 1 24 ? 57.784 46.875 -21.092 1.00 28.27 24 SER C C 1
ATOM 2428 O O . SER C 1 24 ? 58.661 46.132 -21.575 1.00 26.81 24 SER C O 1
ATOM 2431 N N . GLN C 1 25 ? 56.927 46.491 -20.156 1.00 28.86 25 GLN C N 1
ATOM 2432 C CA . GLN C 1 25 ? 56.925 45.144 -19.696 1.00 29.43 25 GLN C CA 1
ATOM 2433 C C . GLN C 1 25 ? 56.508 44.130 -20.758 1.00 28.70 25 GLN C C 1
ATOM 2434 O O . GLN C 1 25 ? 57.058 43.063 -20.793 1.00 28.12 25 GLN C O 1
ATOM 2440 N N . SER C 1 26 ? 55.520 44.425 -21.585 1.00 28.81 26 SER C N 1
ATOM 2441 C CA . SER C 1 26 ? 55.104 43.444 -22.562 1.00 29.07 26 SER C CA 1
ATOM 2442 C C . SER C 1 26 ? 56.208 43.237 -23.629 1.00 27.90 26 SER C C 1
ATOM 2443 O O . SER C 1 26 ? 56.509 42.110 -24.015 1.00 27.35 26 SER C O 1
ATOM 2446 N N . SER C 1 27 ? 56.834 44.311 -24.079 1.00 27.13 27 SER C N 1
ATOM 2447 C CA . SER C 1 27 ? 57.988 44.161 -24.953 1.00 26.57 27 SER C CA 1
ATOM 2448 C C . SER C 1 27 ? 59.222 43.516 -24.253 1.00 25.16 27 SER C C 1
ATOM 2449 O O . SER C 1 27 ? 59.906 42.688 -24.842 1.00 24.30 27 SER C O 1
ATOM 2452 N N . GLY C 1 28 ? 59.500 43.879 -22.997 1.00 24.52 28 GLY C N 1
ATOM 2453 C CA . GLY C 1 28 ? 60.630 43.271 -22.266 1.00 23.67 28 GLY C CA 1
ATOM 2454 C C . GLY C 1 28 ? 60.399 41.755 -22.119 1.00 23.48 28 GLY C C 1
ATOM 2455 O O . GLY C 1 28 ? 61.261 40.936 -22.457 1.00 22.73 28 GLY C O 1
ATOM 2456 N N . ASP C 1 29 ? 59.198 41.391 -21.665 1.00 23.77 29 ASP C N 1
ATOM 2457 C CA . ASP C 1 29 ? 58.823 39.999 -21.579 1.00 24.05 29 ASP C CA 1
ATOM 2458 C C . ASP C 1 29 ? 58.857 39.236 -22.902 1.00 23.84 29 ASP C C 1
ATOM 2459 O O . ASP C 1 29 ? 59.250 38.077 -22.900 1.00 23.46 29 ASP C O 1
ATOM 2464 N N . ALA C 1 30 ? 58.504 39.879 -24.019 1.00 23.95 30 ALA C N 1
ATOM 2465 C CA . ALA C 1 30 ? 58.575 39.220 -25.334 1.00 24.17 30 ALA C CA 1
ATOM 2466 C C . ALA C 1 30 ? 60.020 38.864 -25.699 1.00 23.77 30 ALA C C 1
ATOM 2467 O O . ALA C 1 30 ? 60.265 37.816 -26.283 1.00 23.82 30 ALA C O 1
ATOM 2469 N N . TYR C 1 31 ? 60.964 39.738 -25.377 1.00 23.52 31 TYR C N 1
ATOM 2470 C CA . TYR C 1 31 ? 62.372 39.427 -25.624 1.00 23.36 31 TYR C CA 1
ATOM 2471 C C . TYR C 1 31 ? 62.914 38.348 -24.703 1.00 22.63 31 TYR C C 1
ATOM 2472 O O . TYR C 1 31 ? 63.649 37.489 -25.149 1.00 22.23 31 TYR C O 1
ATOM 2481 N N . VAL C 1 32 ? 62.548 38.381 -23.419 1.00 22.09 32 VAL C N 1
ATOM 2482 C CA . VAL C 1 32 ? 62.983 37.325 -22.506 1.00 21.69 32 VAL C CA 1
ATOM 2483 C C . VAL C 1 32 ? 62.415 35.971 -22.994 1.00 21.75 32 VAL C C 1
ATOM 2484 O O . VAL C 1 32 ? 63.100 34.955 -22.970 1.00 21.70 32 VAL C O 1
ATOM 2488 N N . SER C 1 33 ? 61.159 35.992 -23.451 1.00 21.88 33 SER C N 1
ATOM 2489 C CA A SER C 1 33 ? 60.496 34.804 -23.951 0.50 22.10 33 SER C CA 1
ATOM 2490 C CA B SER C 1 33 ? 60.506 34.795 -23.969 0.50 22.05 33 SER C CA 1
ATOM 2491 C C . SER C 1 33 ? 61.251 34.257 -25.163 1.00 22.01 33 SER C C 1
ATOM 2492 O O . SER C 1 33 ? 61.517 33.064 -25.234 1.00 22.03 33 SER C O 1
ATOM 2497 N N . ALA C 1 34 ? 61.598 35.155 -26.091 1.00 21.88 34 ALA C N 1
ATOM 2498 C CA . ALA C 1 34 ? 62.366 34.806 -27.271 1.00 21.91 34 ALA C CA 1
ATOM 2499 C C . ALA C 1 34 ? 63.682 34.183 -26.892 1.00 21.59 34 ALA C C 1
ATOM 2500 O O . ALA C 1 34 ? 64.095 33.244 -27.544 1.00 21.66 34 ALA C O 1
ATOM 2502 N N . MET C 1 35 ? 64.350 34.681 -25.842 1.00 21.21 35 MET C N 1
ATOM 2503 C CA . MET C 1 35 ? 65.608 34.074 -25.417 1.00 21.11 35 MET C CA 1
ATOM 2504 C C . MET C 1 35 ? 65.395 32.621 -24.935 1.00 21.20 35 MET C C 1
ATOM 2505 O O . MET C 1 35 ? 66.172 31.701 -25.303 1.00 21.23 35 MET C O 1
ATOM 2510 N N . LEU C 1 36 ? 64.381 32.434 -24.071 1.00 21.10 36 LEU C N 1
ATOM 2511 C CA . LEU C 1 36 ? 64.011 31.117 -23.576 1.00 21.27 36 LEU C CA 1
ATOM 2512 C C . LEU C 1 36 ? 63.565 30.189 -24.706 1.00 21.85 36 LEU C C 1
ATOM 2513 O O . LEU C 1 36 ? 63.948 29.030 -24.725 1.00 21.75 36 LEU C O 1
ATOM 2518 N N . GLU C 1 37 ? 62.747 30.703 -25.626 1.00 22.46 37 GLU C N 1
ATOM 2519 C CA . GLU C 1 37 ? 62.388 29.924 -26.817 1.00 23.37 37 GLU C CA 1
ATOM 2520 C C . GLU C 1 37 ? 63.595 29.430 -27.611 1.00 23.26 37 GLU C C 1
ATOM 2521 O O . GLU C 1 37 ? 63.608 28.285 -28.058 1.00 23.63 37 GLU C O 1
ATOM 2527 N N . ALA C 1 38 ? 64.609 30.264 -27.777 1.00 22.77 38 ALA C N 1
ATOM 2528 C CA . ALA C 1 38 ? 65.773 29.856 -28.559 1.00 22.93 38 ALA C CA 1
ATOM 2529 C C . ALA C 1 38 ? 66.563 28.826 -27.759 1.00 22.84 38 ALA C C 1
ATOM 2530 O O . ALA C 1 38 ? 67.160 27.936 -28.328 1.00 23.02 38 ALA C O 1
ATOM 2532 N N . LEU C 1 39 ? 66.540 28.920 -26.431 1.00 22.33 39 LEU C N 1
ATOM 2533 C CA . LEU C 1 39 ? 67.210 27.894 -25.631 1.00 22.58 39 LEU C CA 1
ATOM 2534 C C . LEU C 1 39 ? 66.487 26.565 -25.684 1.00 23.09 39 LEU C C 1
ATOM 2535 O O . LEU C 1 39 ? 67.132 25.550 -25.762 1.00 23.42 39 LEU C O 1
ATOM 2540 N N . VAL C 1 40 ? 65.152 26.577 -25.641 1.00 23.48 40 VAL C N 1
ATOM 2541 C CA . VAL C 1 40 ? 64.358 25.363 -25.739 1.00 24.21 40 VAL C CA 1
ATOM 2542 C C . VAL C 1 40 ? 64.598 24.691 -27.082 1.00 25.33 40 VAL C C 1
ATOM 2543 O O . VAL C 1 40 ? 64.742 23.478 -27.132 1.00 26.11 40 VAL C O 1
ATOM 2547 N N . ALA C 1 41 ? 64.685 25.465 -28.149 1.00 26.02 41 ALA C N 1
ATOM 2548 C CA . ALA C 1 41 ? 64.966 24.909 -29.476 1.00 27.37 41 ALA C CA 1
ATOM 2549 C C . ALA C 1 41 ? 66.401 24.369 -29.608 1.00 28.31 41 ALA C C 1
ATOM 2550 O O . ALA C 1 41 ? 66.633 23.390 -30.326 1.00 28.96 41 ALA C O 1
ATOM 2552 N N . ASP C 1 42 ? 67.366 24.999 -28.931 1.00 28.63 42 ASP C N 1
ATOM 2553 C CA . ASP C 1 42 ? 68.760 24.565 -29.007 1.00 29.69 42 ASP C CA 1
ATOM 2554 C C . ASP C 1 42 ? 69.533 25.032 -27.767 1.00 29.58 42 ASP C C 1
ATOM 2555 O O . ASP C 1 42 ? 70.021 26.165 -27.687 1.00 29.19 42 ASP C O 1
ATOM 2560 N N . ILE C 1 43 ? 69.647 24.129 -26.817 1.00 29.54 43 ILE C N 1
ATOM 2561 C CA . ILE C 1 43 ? 70.148 24.461 -25.498 1.00 29.91 43 ILE C CA 1
ATOM 2562 C C . ILE C 1 43 ? 71.647 24.750 -25.535 1.00 29.56 43 ILE C C 1
ATOM 2563 O O . ILE C 1 43 ? 72.180 25.448 -24.661 1.00 28.82 43 ILE C O 1
ATOM 2568 N N . SER C 1 44 ? 72.310 24.253 -26.589 1.00 29.75 44 SER C N 1
ATOM 2569 C CA . SER C 1 44 ? 73.734 24.440 -26.774 1.00 29.77 44 SER C CA 1
ATOM 2570 C C . SER C 1 44 ? 74.117 25.898 -27.007 1.00 29.13 44 SER C C 1
ATOM 2571 O O . SER C 1 44 ? 75.284 26.221 -26.916 1.00 29.04 44 SER C O 1
ATOM 2574 N N . ILE C 1 45 ? 73.171 26.783 -27.304 1.00 28.33 45 ILE C N 1
ATOM 2575 C CA . ILE C 1 45 ? 73.545 28.198 -27.439 1.00 28.10 45 ILE C CA 1
ATOM 2576 C C . ILE C 1 45 ? 73.906 28.878 -26.108 1.00 27.47 45 ILE C C 1
ATOM 2577 O O . ILE C 1 45 ? 74.452 29.938 -26.121 1.00 26.82 45 ILE C O 1
ATOM 2582 N N . PHE C 1 46 ? 73.574 28.306 -24.961 1.00 27.66 46 PHE C N 1
ATOM 2583 C CA . PHE C 1 46 ? 73.980 28.944 -23.717 1.00 27.60 46 PHE C CA 1
ATOM 2584 C C . PHE C 1 46 ? 75.516 29.045 -23.640 1.00 29.40 46 PHE C C 1
ATOM 2585 O O . PHE C 1 46 ? 76.209 28.068 -23.851 1.00 30.21 46 PHE C O 1
ATOM 2593 N N . PRO C 1 47 ? 76.047 30.246 -23.376 1.00 30.77 47 PRO C N 1
ATOM 2594 C CA . PRO C 1 47 ? 77.495 30.380 -23.421 1.00 32.86 47 PRO C CA 1
ATOM 2595 C C . PRO C 1 47 ? 78.200 29.651 -22.294 1.00 35.86 47 PRO C C 1
ATOM 2596 O O . PRO C 1 47 ? 77.641 29.475 -21.227 1.00 34.64 47 PRO C O 1
ATOM 2600 N N . ARG C 1 48 ? 79.430 29.218 -22.555 1.00 41.48 48 ARG C N 1
ATOM 2601 C CA . ARG C 1 48 ? 80.319 28.717 -21.510 1.00 46.39 48 ARG C CA 1
ATOM 2602 C C . ARG C 1 48 ? 81.110 29.936 -20.992 1.00 50.71 48 ARG C C 1
ATOM 2603 O O . ARG C 1 48 ? 82.285 30.100 -21.288 1.00 55.56 48 ARG C O 1
ATOM 2605 N N . ALA C 1 49 ? 80.426 30.797 -20.232 1.00 53.57 49 ALA C N 1
ATOM 2606 C CA . ALA C 1 49 ? 80.949 32.106 -19.832 1.00 54.07 49 ALA C CA 1
ATOM 2607 C C . ALA C 1 49 ? 81.328 32.191 -18.371 1.00 53.04 49 ALA C C 1
ATOM 2608 O O . ALA C 1 49 ? 81.002 31.312 -17.563 1.00 53.99 49 ALA C O 1
ATOM 2610 N N . SER C 1 50 ? 81.971 33.319 -18.065 1.00 52.79 50 SER C N 1
ATOM 2611 C CA . SER C 1 50 ? 82.496 33.688 -16.738 1.00 52.09 50 SER C CA 1
ATOM 2612 C C . SER C 1 50 ? 81.637 33.242 -15.540 1.00 49.03 50 SER C C 1
ATOM 2613 O O . SER C 1 50 ? 82.163 32.810 -14.509 1.00 54.05 50 SER C O 1
ATOM 2616 N N . CYS C 1 51 ? 80.325 33.358 -15.685 1.00 41.77 51 CYS C N 1
ATOM 2617 C CA . CYS C 1 51 ? 79.369 32.926 -14.677 1.00 38.04 51 CYS C CA 1
ATOM 2618 C C . CYS C 1 51 ? 77.989 32.937 -15.330 1.00 33.46 51 CYS C C 1
ATOM 2619 O O . CYS C 1 51 ? 77.808 33.532 -16.394 1.00 31.55 51 CYS C O 1
ATOM 2622 N N . ASP C 1 52 ? 77.038 32.264 -14.712 1.00 30.36 52 ASP C N 1
ATOM 2623 C CA . ASP C 1 52 ? 75.692 32.148 -15.257 1.00 28.61 52 ASP C CA 1
ATOM 2624 C C . ASP C 1 52 ? 75.015 33.496 -15.450 1.00 26.74 52 ASP C C 1
ATOM 2625 O O . ASP C 1 52 ? 74.336 33.700 -16.455 1.00 25.62 52 ASP C O 1
ATOM 2630 N N . ARG C 1 53 ? 75.194 34.417 -14.504 1.00 25.58 53 ARG C N 1
ATOM 2631 C CA . ARG C 1 53 ? 74.555 35.734 -14.645 1.00 24.67 53 ARG C CA 1
ATOM 2632 C C . ARG C 1 53 ? 75.059 36.448 -15.900 1.00 24.04 53 ARG C C 1
ATOM 2633 O O . ARG C 1 53 ? 74.244 36.932 -16.709 1.00 23.29 53 ARG C O 1
ATOM 2641 N N . ILE C 1 54 ? 76.388 36.454 -16.072 1.00 23.88 54 ILE C N 1
ATOM 2642 C CA . ILE C 1 54 ? 77.016 37.069 -17.254 1.00 23.56 54 ILE C CA 1
ATOM 2643 C C . ILE C 1 54 ? 76.565 36.366 -18.532 1.00 22.90 54 ILE C C 1
ATOM 2644 O O . ILE C 1 54 ? 76.208 37.032 -19.515 1.00 22.37 54 ILE C O 1
ATOM 2649 N N . GLY C 1 55 ? 76.556 35.030 -18.526 1.00 22.57 55 GLY C N 1
ATOM 2650 C CA . GLY C 1 55 ? 76.148 34.323 -19.719 1.00 22.30 55 GLY C CA 1
ATOM 2651 C C . GLY C 1 55 ? 74.692 34.529 -20.121 1.00 21.49 55 GLY C C 1
ATOM 2652 O O . GLY C 1 55 ? 74.374 34.652 -21.307 1.00 21.28 55 GLY C O 1
ATOM 2653 N N . THR C 1 56 ? 73.811 34.595 -19.124 1.00 20.96 56 THR C N 1
ATOM 2654 C CA . THR C 1 56 ? 72.404 34.884 -19.370 1.00 20.50 56 THR C CA 1
ATOM 2655 C C . THR C 1 56 ? 72.180 36.258 -20.013 1.00 20.29 56 THR C C 1
ATOM 2656 O O . THR C 1 56 ? 71.429 36.390 -21.005 1.00 20.19 56 THR C O 1
ATOM 2660 N N . TYR C 1 57 ? 72.804 37.282 -19.445 1.00 20.27 57 TYR C N 1
ATOM 2661 C CA . TYR C 1 57 ? 72.690 38.618 -19.992 1.00 20.19 57 TYR C CA 1
ATOM 2662 C C . TYR C 1 57 ? 73.403 38.703 -21.351 1.00 20.68 57 TYR C C 1
ATOM 2663 O O . TYR C 1 57 ? 72.901 39.364 -22.265 1.00 20.40 57 TYR C O 1
ATOM 2672 N N . TRP C 1 58 ? 74.561 38.043 -21.466 1.00 21.49 58 TRP C N 1
ATOM 2673 C CA . TRP C 1 58 ? 75.282 38.008 -22.762 1.00 22.39 58 TRP C CA 1
ATOM 2674 C C . TRP C 1 58 ? 74.317 37.496 -23.823 1.00 22.09 58 TRP C C 1
ATOM 2675 O O . TRP C 1 58 ? 74.161 38.101 -24.865 1.00 22.31 58 TRP C O 1
ATOM 2686 N N . LEU C 1 59 ? 73.624 36.411 -23.535 1.00 21.86 59 LEU C N 1
ATOM 2687 C CA . LEU C 1 59 ? 72.736 35.792 -24.526 1.00 21.74 59 LEU C CA 1
ATOM 2688 C C . LEU C 1 59 ? 71.575 36.700 -24.864 1.00 21.35 59 LEU C C 1
ATOM 2689 O O . LEU C 1 59 ? 71.215 36.864 -26.020 1.00 21.25 59 LEU C O 1
ATOM 2694 N N . PHE C 1 60 ? 70.954 37.249 -23.815 1.00 20.99 60 PHE C N 1
ATOM 2695 C CA . PHE C 1 60 ? 69.901 38.219 -24.007 1.00 20.81 60 PHE C CA 1
ATOM 2696 C C . PHE C 1 60 ? 70.335 39.395 -24.901 1.00 21.00 60 PHE C C 1
ATOM 2697 O O . PHE C 1 60 ? 69.653 39.714 -25.865 1.00 20.91 60 PHE C O 1
ATOM 2705 N N . CYS C 1 61 ? 71.450 40.032 -24.583 1.00 21.29 61 CYS C N 1
ATOM 2706 C CA . CYS C 1 61 ? 71.911 41.185 -25.378 1.00 21.87 61 CYS C CA 1
ATOM 2707 C C . CYS C 1 61 ? 72.267 40.807 -26.832 1.00 22.74 61 CYS C C 1
ATOM 2708 O O . CYS C 1 61 ? 72.106 41.619 -27.713 1.00 22.59 61 CYS C O 1
ATOM 2711 N N . HIS C 1 62 ? 72.704 39.576 -27.031 1.00 23.78 62 HIS C N 1
ATOM 2712 C CA . HIS C 1 62 ? 73.039 39.050 -28.347 1.00 25.64 62 HIS C CA 1
ATOM 2713 C C . HIS C 1 62 ? 71.810 38.903 -29.218 1.00 25.78 62 HIS C C 1
ATOM 2714 O O . HIS C 1 62 ? 71.758 39.364 -30.386 1.00 25.48 62 HIS C O 1
ATOM 2721 N N . LEU C 1 63 ? 70.785 38.282 -28.634 1.00 25.72 63 LEU C N 1
ATOM 2722 C CA . LEU C 1 63 ? 69.539 38.078 -29.338 1.00 25.96 63 LEU C CA 1
ATOM 2723 C C . LEU C 1 63 ? 68.869 39.415 -29.561 1.00 25.87 63 LEU C C 1
ATOM 2724 O O . LEU C 1 63 ? 68.315 39.704 -30.665 1.00 25.87 63 LEU C O 1
ATOM 2729 N N . PHE C 1 64 ? 68.933 40.260 -28.545 1.00 25.28 64 PHE C N 1
ATOM 2730 C CA . PHE C 1 64 ? 68.368 41.597 -28.636 1.00 25.37 64 PHE C CA 1
ATOM 2731 C C . PHE C 1 64 ? 69.033 42.409 -29.766 1.00 25.73 64 PHE C C 1
ATOM 2732 O O . PHE C 1 64 ? 68.341 43.016 -30.572 1.00 25.81 64 PHE C O 1
ATOM 2740 N N . ASP C 1 65 ? 70.358 42.432 -29.808 1.00 25.95 65 ASP C N 1
ATOM 2741 C CA A ASP C 1 65 ? 71.037 43.212 -30.828 0.50 26.72 65 ASP C CA 1
ATOM 2742 C CA B ASP C 1 65 ? 71.116 43.195 -30.812 0.50 26.72 65 ASP C CA 1
ATOM 2743 C C . ASP C 1 65 ? 70.801 42.689 -32.241 1.00 27.25 65 ASP C C 1
ATOM 2744 O O . ASP C 1 65 ? 70.734 43.473 -33.183 1.00 27.54 65 ASP C O 1
ATOM 2753 N N . GLN C 1 66 ? 70.622 41.381 -32.389 1.00 27.63 66 GLN C N 1
ATOM 2754 C CA . GLN C 1 66 ? 70.315 40.775 -33.716 1.00 28.47 66 GLN C CA 1
ATOM 2755 C C . GLN C 1 66 ? 68.928 41.127 -34.245 1.00 28.21 66 GLN C C 1
ATOM 2756 O O . GLN C 1 66 ? 68.671 40.961 -35.445 1.00 27.96 66 GLN C O 1
ATOM 2762 N N . THR C 1 67 ? 68.029 41.560 -33.352 1.00 27.36 67 THR C N 1
ATOM 2763 C CA . THR C 1 67 ? 66.666 41.915 -33.740 1.00 27.91 67 THR C CA 1
ATOM 2764 C C . THR C 1 67 ? 66.249 43.362 -33.518 1.00 27.80 67 THR C C 1
ATOM 2765 O O . THR C 1 67 ? 65.063 43.661 -33.605 1.00 28.96 67 THR C O 1
ATOM 2769 N N . THR C 1 68 ? 67.192 44.262 -33.267 1.00 26.92 68 THR C N 1
ATOM 2770 C CA . THR C 1 68 ? 66.866 45.623 -32.895 1.00 26.29 68 THR C CA 1
ATOM 2771 C C . THR C 1 68 ? 67.831 46.576 -33.567 1.00 26.21 68 THR C C 1
ATOM 2772 O O . THR C 1 68 ? 69.007 46.659 -33.186 1.00 26.19 68 THR C O 1
ATOM 2776 N N . PRO C 1 69 ? 67.342 47.345 -34.545 1.00 26.43 69 PRO C N 1
ATOM 2777 C CA . PRO C 1 69 ? 68.178 48.389 -35.095 1.00 26.66 69 PRO C CA 1
ATOM 2778 C C . PRO C 1 69 ? 68.682 49.310 -34.032 1.00 26.26 69 PRO C C 1
ATOM 2779 O O . PRO C 1 69 ? 67.966 49.644 -33.075 1.00 25.77 69 PRO C O 1
ATOM 2783 N N . ASN C 1 70 ? 69.924 49.700 -34.160 1.00 26.35 70 ASN C N 1
ATOM 2784 C CA . ASN C 1 70 ? 70.531 50.477 -33.148 1.00 26.55 70 ASN C CA 1
ATOM 2785 C C . ASN C 1 70 ? 70.295 51.967 -33.412 1.00 27.61 70 ASN C C 1
ATOM 2786 O O . ASN C 1 70 ? 71.224 52.717 -33.648 1.00 28.00 70 ASN C O 1
ATOM 2791 N N . ILE C 1 71 ? 69.041 52.371 -33.376 1.00 28.81 71 ILE C N 1
ATOM 2792 C CA . ILE C 1 71 ? 68.674 53.749 -33.627 1.00 30.61 71 ILE C CA 1
ATOM 2793 C C . ILE C 1 71 ? 67.714 54.167 -32.502 1.00 30.74 71 ILE C C 1
ATOM 2794 O O . ILE C 1 71 ? 66.992 53.339 -31.991 1.00 29.39 71 ILE C O 1
ATOM 2799 N N . PRO C 1 72 ? 67.719 55.450 -32.120 1.00 32.35 72 PRO C N 1
ATOM 2800 C CA . PRO C 1 72 ? 66.800 55.867 -31.068 1.00 33.78 72 PRO C CA 1
ATOM 2801 C C . PRO C 1 72 ? 65.345 55.924 -31.548 1.00 36.76 72 PRO C C 1
ATOM 2802 O O . PRO C 1 72 ? 65.108 55.929 -32.745 1.00 36.54 72 PRO C O 1
ATOM 2806 N N . GLU C 1 73 ? 64.391 55.919 -30.615 1.00 39.73 73 GLU C N 1
ATOM 2807 C CA . GLU C 1 73 ? 62.948 55.951 -30.943 1.00 42.76 73 GLU C CA 1
ATOM 2808 C C . GLU C 1 73 ? 62.501 57.287 -31.522 1.00 46.45 73 GLU C C 1
ATOM 2809 O O . GLU C 1 73 ? 63.295 58.216 -31.673 1.00 50.72 73 GLU C O 1
ATOM 2811 N N . LYS C 1 87 ? 62.826 56.891 -18.865 1.00 50.92 87 LYS C N 1
ATOM 2812 C CA . LYS C 1 87 ? 62.750 56.476 -20.252 1.00 49.18 87 LYS C CA 1
ATOM 2813 C C . LYS C 1 87 ? 63.941 57.058 -21.022 1.00 47.76 87 LYS C C 1
ATOM 2814 O O . LYS C 1 87 ? 64.256 58.255 -20.958 1.00 51.41 87 LYS C O 1
ATOM 2816 N N . LEU C 1 88 ? 64.570 56.169 -21.765 1.00 40.84 88 LEU C N 1
ATOM 2817 C CA . LEU C 1 88 ? 65.828 56.401 -22.351 1.00 36.87 88 LEU C CA 1
ATOM 2818 C C . LEU C 1 88 ? 65.696 56.076 -23.802 1.00 33.87 88 LEU C C 1
ATOM 2819 O O . LEU C 1 88 ? 66.668 55.738 -24.415 1.00 31.17 88 LEU C O 1
ATOM 2824 N N . SER C 1 89 ? 64.479 56.183 -24.341 1.00 33.51 89 SER C N 1
ATOM 2825 C CA . SER C 1 89 ? 64.200 55.754 -25.707 1.00 33.93 89 SER C CA 1
ATOM 2826 C C . SER C 1 89 ? 64.835 56.648 -26.771 1.00 33.35 89 SER C C 1
ATOM 2827 O O . SER C 1 89 ? 64.950 56.247 -27.928 1.00 33.46 89 SER C O 1
ATOM 2830 N N . TYR C 1 90 ? 65.255 57.843 -26.355 1.00 32.90 90 TYR C N 1
ATOM 2831 C CA . TYR C 1 90 ? 66.015 58.780 -27.172 1.00 33.71 90 TYR C CA 1
ATOM 2832 C C . TYR C 1 90 ? 67.487 58.404 -27.290 1.00 31.11 90 TYR C C 1
ATOM 2833 O O . TYR C 1 90 ? 68.165 58.908 -28.162 1.00 30.33 90 TYR C O 1
ATOM 2842 N N . LEU C 1 91 ? 67.977 57.519 -26.431 1.00 28.93 91 LEU C N 1
ATOM 2843 C CA . LEU C 1 91 ? 69.298 56.926 -26.618 1.00 27.82 91 LEU C CA 1
ATOM 2844 C C . LEU C 1 91 ? 69.177 55.816 -27.638 1.00 26.80 91 LEU C C 1
ATOM 2845 O O . LEU C 1 91 ? 68.135 55.193 -27.748 1.00 26.70 91 LEU C O 1
ATOM 2850 N N . THR C 1 92 ? 70.258 55.541 -28.358 1.00 26.12 92 THR C N 1
ATOM 2851 C CA . THR C 1 92 ? 70.371 54.300 -29.083 1.00 25.46 92 THR C CA 1
ATOM 2852 C C . THR C 1 92 ? 70.212 53.133 -28.106 1.00 24.64 92 THR C C 1
ATOM 2853 O O . THR C 1 92 ? 70.601 53.237 -26.921 1.00 24.19 92 THR C O 1
ATOM 2857 N N . PRO C 1 93 ? 69.649 52.029 -28.584 1.00 24.17 93 PRO C N 1
ATOM 2858 C CA . PRO C 1 93 ? 69.545 50.829 -27.784 1.00 23.88 93 PRO C CA 1
ATOM 2859 C C . PRO C 1 93 ? 70.870 50.377 -27.141 1.00 23.62 93 PRO C C 1
ATOM 2860 O O . PRO C 1 93 ? 70.866 49.986 -25.988 1.00 23.25 93 PRO C O 1
ATOM 2864 N N . ARG C 1 94 ? 71.979 50.430 -27.868 1.00 23.62 94 ARG C N 1
ATOM 2865 C CA . ARG C 1 94 ? 73.262 50.038 -27.288 1.00 23.69 94 ARG C CA 1
ATOM 2866 C C . ARG C 1 94 ? 73.683 50.988 -26.157 1.00 23.14 94 ARG C C 1
ATOM 2867 O O . ARG C 1 94 ? 74.203 50.555 -25.153 1.00 22.63 94 ARG C O 1
ATOM 2875 N N . ALA C 1 95 ? 73.464 52.289 -26.341 1.00 22.85 95 ALA C N 1
ATOM 2876 C CA . ALA C 1 95 ? 73.863 53.246 -25.347 1.00 22.68 95 ALA C CA 1
ATOM 2877 C C . ALA C 1 95 ? 73.018 53.006 -24.088 1.00 22.41 95 ALA C C 1
ATOM 2878 O O . ALA C 1 95 ? 73.542 53.070 -22.965 1.00 22.07 95 ALA C O 1
ATOM 2880 N N . ARG C 1 96 ? 71.721 52.750 -24.281 1.00 22.40 96 ARG C N 1
ATOM 2881 C CA . ARG C 1 96 ? 70.852 52.534 -23.131 1.00 22.66 96 ARG C CA 1
ATOM 2882 C C . ARG C 1 96 ? 71.140 51.256 -22.360 1.00 22.13 96 ARG C C 1
ATOM 2883 O O . ARG C 1 96 ? 71.085 51.269 -21.140 1.00 22.06 96 ARG C O 1
ATOM 2891 N N . GLN C 1 97 ? 71.506 50.192 -23.068 1.00 21.86 97 GLN C N 1
ATOM 2892 C CA . GLN C 1 97 ? 72.087 48.991 -22.469 1.00 21.73 97 GLN C CA 1
ATOM 2893 C C . GLN C 1 97 ? 73.342 49.259 -21.620 1.00 21.45 97 GLN C C 1
ATOM 2894 O O . GLN C 1 97 ? 73.453 48.794 -20.477 1.00 21.32 97 GLN C O 1
ATOM 2900 N N . ALA C 1 98 ? 74.267 50.027 -22.165 1.00 21.28 98 ALA C N 1
ATOM 2901 C CA . ALA C 1 98 ? 75.486 50.300 -21.454 1.00 21.31 98 ALA C CA 1
ATOM 2902 C C . ALA C 1 98 ? 75.161 51.046 -20.132 1.00 21.15 98 ALA C C 1
ATOM 2903 O O . ALA C 1 98 ? 75.581 50.649 -19.024 1.00 21.21 98 ALA C O 1
ATOM 2905 N N . PHE C 1 99 ? 74.364 52.095 -20.255 1.00 20.93 99 PHE C N 1
ATOM 2906 C CA . PHE C 1 99 ? 73.972 52.877 -19.111 1.00 20.98 99 PHE C CA 1
ATOM 2907 C C . PHE C 1 99 ? 73.235 52.026 -18.055 1.00 20.72 99 PHE C C 1
ATOM 2908 O O . PHE C 1 99 ? 73.565 52.078 -16.844 1.00 21.01 99 PHE C O 1
ATOM 2916 N N . LEU C 1 100 ? 72.268 51.221 -18.494 1.00 20.22 100 LEU C N 1
ATOM 2917 C CA . LEU C 1 100 ? 71.417 50.473 -17.570 1.00 20.08 100 LEU C CA 1
ATOM 2918 C C . LEU C 1 100 ? 72.178 49.324 -16.884 1.00 20.07 100 LEU C C 1
ATOM 2919 O O . LEU C 1 100 ? 71.922 48.998 -15.740 1.00 20.23 100 LEU C O 1
ATOM 2924 N N . LEU C 1 101 ? 73.111 48.717 -17.597 1.00 19.96 101 LEU C N 1
ATOM 2925 C CA . LEU C 1 101 ? 73.883 47.628 -17.051 1.00 20.03 101 LEU C CA 1
ATOM 2926 C C . LEU C 1 101 ? 74.667 48.119 -15.820 1.00 20.47 101 LEU C C 1
ATOM 2927 O O . LEU C 1 101 ? 74.846 47.354 -14.847 1.00 20.59 101 LEU C O 1
ATOM 2932 N N . ILE C 1 102 ? 75.101 49.383 -15.863 1.00 20.85 102 ILE C N 1
ATOM 2933 C CA . ILE C 1 102 ? 75.824 50.006 -14.759 1.00 21.51 102 ILE C CA 1
ATOM 2934 C C . ILE C 1 102 ? 74.846 50.613 -13.720 1.00 21.89 102 ILE C C 1
ATOM 2935 O O . ILE C 1 102 ? 74.935 50.339 -12.537 1.00 22.32 102 ILE C O 1
ATOM 2940 N N . ALA C 1 103 ? 73.866 51.369 -14.198 1.00 21.96 103 ALA C N 1
ATOM 2941 C CA . ALA C 1 103 ? 73.001 52.158 -13.339 1.00 22.44 103 ALA C CA 1
ATOM 2942 C C . ALA C 1 103 ? 71.986 51.348 -12.543 1.00 22.59 103 ALA C C 1
ATOM 2943 O O . ALA C 1 103 ? 71.680 51.698 -11.409 1.00 23.19 103 ALA C O 1
ATOM 2945 N N . VAL C 1 104 ? 71.473 50.267 -13.135 1.00 22.25 104 VAL C N 1
ATOM 2946 C CA . VAL C 1 104 ? 70.368 49.531 -12.573 1.00 22.32 104 VAL C CA 1
ATOM 2947 C C . VAL C 1 104 ? 70.753 48.090 -12.263 1.00 22.38 104 VAL C C 1
ATOM 2948 O O . VAL C 1 104 ? 70.433 47.570 -11.164 1.00 22.82 104 VAL C O 1
ATOM 2952 N N . GLU C 1 105 ? 71.463 47.439 -13.190 1.00 21.97 105 GLU C N 1
ATOM 2953 C CA . GLU C 1 105 ? 71.708 46.000 -13.102 1.00 21.88 105 GLU C CA 1
ATOM 2954 C C . GLU C 1 105 ? 72.855 45.601 -12.202 1.00 22.41 105 GLU C C 1
ATOM 2955 O O . GLU C 1 105 ? 72.973 44.434 -11.864 1.00 22.45 105 GLU C O 1
ATOM 2961 N N . GLY C 1 106 ? 73.667 46.559 -11.785 1.00 22.96 106 GLY C N 1
ATOM 2962 C CA . GLY C 1 106 ? 74.675 46.317 -10.754 1.00 23.66 106 GLY C CA 1
ATOM 2963 C C . GLY C 1 106 ? 75.935 45.645 -11.255 1.00 23.80 106 GLY C C 1
ATOM 2964 O O . GLY C 1 106 ? 76.745 45.158 -10.462 1.00 24.20 106 GLY C O 1
ATOM 2965 N N . PHE C 1 107 ? 76.137 45.639 -12.561 1.00 23.41 107 PHE C N 1
ATOM 2966 C CA . PHE C 1 107 ? 77.400 45.127 -13.092 1.00 23.79 107 PHE C CA 1
ATOM 2967 C C . PHE C 1 107 ? 78.535 46.142 -13.019 1.00 24.54 107 PHE C C 1
ATOM 2968 O O . PHE C 1 107 ? 78.303 47.328 -13.170 1.00 24.46 107 PHE C O 1
ATOM 2976 N N . ASN C 1 108 ? 79.757 45.661 -12.825 1.00 25.50 108 ASN C N 1
ATOM 2977 C CA . ASN C 1 108 ? 80.917 46.520 -12.971 1.00 26.47 108 ASN C CA 1
ATOM 2978 C C . ASN C 1 108 ? 81.249 46.642 -14.446 1.00 26.72 108 ASN C C 1
ATOM 2979 O O . ASN C 1 108 ? 80.665 45.963 -15.322 1.00 25.93 108 ASN C O 1
ATOM 2984 N N . GLU C 1 109 ? 82.164 47.554 -14.718 1.00 27.49 109 GLU C N 1
ATOM 2985 C CA . GLU C 1 109 ? 82.463 47.929 -16.048 1.00 27.86 109 GLU C CA 1
ATOM 2986 C C . GLU C 1 109 ? 83.016 46.744 -16.871 1.00 28.53 109 GLU C C 1
ATOM 2987 O O . GLU C 1 109 ? 82.664 46.558 -18.049 1.00 27.51 109 GLU C O 1
ATOM 2993 N N . GLN C 1 110 ? 83.855 45.925 -16.251 1.00 29.67 110 GLN C N 1
ATOM 2994 C CA . GLN C 1 110 ? 84.418 44.760 -16.952 1.00 31.28 110 GLN C CA 1
ATOM 2995 C C . GLN C 1 110 ? 83.320 43.754 -17.361 1.00 29.65 110 GLN C C 1
ATOM 2996 O O . GLN C 1 110 ? 83.307 43.246 -18.471 1.00 29.88 110 GLN C O 1
ATOM 3002 N N . GLU C 1 111 ? 82.402 43.482 -16.443 1.00 28.17 111 GLU C N 1
ATOM 3003 C CA . GLU C 1 111 ? 81.279 42.591 -16.698 1.00 27.16 111 GLU C CA 1
ATOM 3004 C C . GLU C 1 111 ? 80.329 43.129 -17.789 1.00 25.85 111 GLU C C 1
ATOM 3005 O O . GLU C 1 111 ? 79.962 42.398 -18.664 1.00 25.19 111 GLU C O 1
ATOM 3011 N N . ALA C 1 112 ? 79.971 44.411 -17.711 1.00 25.08 112 ALA C N 1
ATOM 3012 C CA . ALA C 1 112 ? 79.092 45.035 -18.693 1.00 24.50 112 ALA C CA 1
ATOM 3013 C C . ALA C 1 112 ? 79.691 44.983 -20.081 1.00 24.66 112 ALA C C 1
ATOM 3014 O O . ALA C 1 112 ? 78.966 44.742 -21.077 1.00 24.05 112 ALA C O 1
ATOM 3016 N N . SER C 1 113 ? 81.005 45.260 -20.168 1.00 25.19 113 SER C N 1
ATOM 3017 C CA . SER C 1 113 ? 81.685 45.240 -21.453 1.00 25.83 113 SER C CA 1
ATOM 3018 C C . SER C 1 113 ? 81.741 43.831 -22.057 1.00 26.46 113 SER C C 1
ATOM 3019 O O . SER C 1 113 ? 81.683 43.643 -23.291 1.00 26.44 113 SER C O 1
ATOM 3022 N N . GLU C 1 114 ? 81.856 42.835 -21.190 1.00 27.50 114 GLU C N 1
ATOM 3023 C CA . GLU C 1 114 ? 81.861 41.419 -21.617 1.00 28.55 114 GLU C CA 1
ATOM 3024 C C . GLU C 1 114 ? 80.465 41.023 -22.095 1.00 26.98 114 GLU C C 1
ATOM 3025 O O . GLU C 1 114 ? 80.308 40.360 -23.108 1.00 26.68 114 GLU C O 1
ATOM 3031 N N . ILE C 1 115 ? 79.447 41.461 -21.375 1.00 24.71 115 ILE C N 1
ATOM 3032 C CA . ILE C 1 115 ? 78.066 41.231 -21.812 1.00 24.27 115 ILE C CA 1
ATOM 3033 C C . ILE C 1 115 ? 77.767 41.842 -23.181 1.00 24.37 115 ILE C C 1
ATOM 3034 O O . ILE C 1 115 ? 77.042 41.256 -23.966 1.00 24.66 115 ILE C O 1
ATOM 3039 N N . MET C 1 116 ? 78.332 43.009 -23.466 1.00 24.32 116 MET C N 1
ATOM 3040 C CA . MET C 1 116 ? 78.067 43.709 -24.745 1.00 24.62 116 MET C CA 1
ATOM 3041 C C . MET C 1 116 ? 79.057 43.398 -25.847 1.00 25.45 116 MET C C 1
ATOM 3042 O O . MET C 1 116 ? 79.018 44.001 -26.936 1.00 25.49 116 MET C O 1
ATOM 3047 N N . ASN C 1 117 ? 79.978 42.490 -25.563 1.00 26.43 117 ASN C N 1
ATOM 3048 C CA . ASN C 1 117 ? 81.054 42.172 -26.499 1.00 27.64 117 ASN C CA 1
ATOM 3049 C C . ASN C 1 117 ? 81.856 43.386 -26.898 1.00 27.45 117 ASN C C 1
ATOM 3050 O O . ASN C 1 117 ? 82.125 43.601 -28.095 1.00 27.09 117 ASN C O 1
ATOM 3055 N N . LEU C 1 118 ? 82.216 44.208 -25.920 1.00 26.94 118 LEU C N 1
ATOM 3056 C CA . LEU C 1 118 ? 83.043 45.353 -26.233 1.00 27.19 118 LEU C CA 1
ATOM 3057 C C . LEU C 1 118 ? 84.314 45.231 -25.452 1.00 27.32 118 LEU C C 1
ATOM 3058 O O . LEU C 1 118 ? 84.310 44.743 -24.330 1.00 27.05 118 LEU C O 1
ATOM 3063 N N . ASP C 1 119 ? 85.394 45.719 -26.028 1.00 28.03 119 ASP C N 1
ATOM 3064 C CA . ASP C 1 119 ? 86.604 45.918 -25.251 1.00 28.77 119 ASP C CA 1
ATOM 3065 C C . ASP C 1 119 ? 86.441 47.146 -24.309 1.00 27.61 119 ASP C C 1
ATOM 3066 O O . ASP C 1 119 ? 85.478 47.904 -24.393 1.00 27.10 119 ASP C O 1
ATOM 3071 N N . ALA C 1 120 ? 87.379 47.296 -23.392 1.00 26.81 120 ALA C N 1
ATOM 3072 C CA . ALA C 1 120 ? 87.254 48.230 -22.319 1.00 26.09 120 ALA C CA 1
ATOM 3073 C C . ALA C 1 120 ? 87.076 49.642 -22.821 1.00 25.41 120 ALA C C 1
ATOM 3074 O O . ALA C 1 120 ? 86.225 50.383 -22.345 1.00 24.87 120 ALA C O 1
ATOM 3076 N N . ARG C 1 121 ? 87.896 50.022 -23.790 1.00 25.27 121 ARG C N 1
ATOM 3077 C CA . ARG C 1 121 ? 87.883 51.371 -24.302 1.00 25.32 121 ARG C CA 1
ATOM 3078 C C . ARG C 1 121 ? 86.571 51.672 -25.059 1.00 24.84 121 ARG C C 1
ATOM 3079 O O . ARG C 1 121 ? 85.984 52.737 -24.881 1.00 24.43 121 ARG C O 1
ATOM 3087 N N . ASP C 1 122 ? 86.092 50.726 -25.860 1.00 24.65 122 ASP C N 1
ATOM 3088 C CA . ASP C 1 122 ? 84.813 50.924 -26.563 1.00 24.59 122 ASP C CA 1
ATOM 3089 C C . ASP C 1 122 ? 83.649 50.994 -25.558 1.00 23.80 122 ASP C C 1
ATOM 3090 O O . ASP C 1 122 ? 82.729 51.767 -25.754 1.00 23.65 122 ASP C O 1
ATOM 3095 N N . PHE C 1 123 ? 83.684 50.186 -24.508 1.00 23.11 123 PHE C N 1
ATOM 3096 C CA . PHE C 1 123 ? 82.595 50.251 -23.581 1.00 22.57 123 PHE C CA 1
ATOM 3097 C C . PHE C 1 123 ? 82.620 51.585 -22.863 1.00 22.35 123 PHE C C 1
ATOM 3098 O O . PHE C 1 123 ? 81.597 52.220 -22.742 1.00 22.12 123 PHE C O 1
ATOM 3106 N N . ARG C 1 124 ? 83.789 52.004 -22.378 1.00 22.52 124 ARG C N 1
ATOM 3107 C CA . ARG C 1 124 ? 83.924 53.297 -21.695 1.00 22.47 124 ARG C CA 1
ATOM 3108 C C . ARG C 1 124 ? 83.356 54.427 -22.558 1.00 22.62 124 ARG C C 1
ATOM 3109 O O . ARG C 1 124 ? 82.604 55.279 -22.069 1.00 22.23 124 ARG C O 1
ATOM 3117 N N . LYS C 1 125 ? 83.710 54.426 -23.831 1.00 23.33 125 LYS C N 1
ATOM 3118 C CA . LYS C 1 125 ? 83.209 55.462 -24.760 1.00 23.91 125 LYS C CA 1
ATOM 3119 C C . LYS C 1 125 ? 81.707 55.402 -24.850 1.00 23.33 125 LYS C C 1
ATOM 3120 O O . LYS C 1 125 ? 81.067 56.436 -24.883 1.00 23.32 125 LYS C O 1
ATOM 3126 N N . LEU C 1 126 ? 81.157 54.203 -24.968 1.00 22.84 126 LEU C N 1
ATOM 3127 C CA . LEU C 1 126 ? 79.722 54.052 -25.116 1.00 22.62 126 LEU C CA 1
ATOM 3128 C C . LEU C 1 126 ? 79.021 54.530 -23.869 1.00 22.28 126 LEU C C 1
ATOM 3129 O O . LEU C 1 126 ? 78.019 55.232 -23.935 1.00 22.14 126 LEU C O 1
ATOM 3134 N N . LEU C 1 127 ? 79.553 54.148 -22.710 1.00 22.10 127 LEU C N 1
ATOM 3135 C CA . LEU C 1 127 ? 78.954 54.567 -21.450 1.00 21.93 127 LEU C CA 1
ATOM 3136 C C . LEU C 1 127 ? 78.996 56.078 -21.254 1.00 22.08 127 LEU C C 1
ATOM 3137 O O . LEU C 1 127 ? 77.990 56.695 -20.822 1.00 22.03 127 LEU C O 1
ATOM 3142 N N . ASN C 1 128 ? 80.156 56.672 -21.524 1.00 22.48 128 ASN C N 1
ATOM 3143 C CA . ASN C 1 128 ? 80.359 58.125 -21.395 1.00 22.67 128 ASN C CA 1
ATOM 3144 C C . ASN C 1 128 ? 79.414 58.864 -22.364 1.00 23.36 128 ASN C C 1
ATOM 3145 O O . ASN C 1 128 ? 78.755 59.844 -21.994 1.00 23.32 128 ASN C O 1
ATOM 3150 N N . GLN C 1 129 ? 79.328 58.392 -23.595 1.00 23.99 129 GLN C N 1
ATOM 3151 C CA . GLN C 1 129 ? 78.397 58.988 -24.538 1.00 25.00 129 GLN C CA 1
ATOM 3152 C C . GLN C 1 129 ? 76.935 58.889 -24.070 1.00 24.27 129 GLN C C 1
ATOM 3153 O O . GLN C 1 129 ? 76.192 59.852 -24.215 1.00 23.91 129 GLN C O 1
ATOM 3159 N N . ALA C 1 130 ? 76.525 57.734 -23.541 1.00 23.61 130 ALA C N 1
ATOM 3160 C CA . ALA C 1 130 ? 75.208 57.618 -22.976 1.00 23.40 130 ALA C CA 1
ATOM 3161 C C . ALA C 1 130 ? 74.967 58.698 -21.899 1.00 23.19 130 ALA C C 1
ATOM 3162 O O . ALA C 1 130 ? 73.895 59.327 -21.885 1.00 22.63 130 ALA C O 1
ATOM 3164 N N . SER C 1 131 ? 75.923 58.885 -20.980 1.00 23.55 131 SER C N 1
ATOM 3165 C CA . SER C 1 131 ? 75.725 59.888 -19.908 1.00 24.07 131 SER C CA 1
ATOM 3166 C C . SER C 1 131 ? 75.576 61.292 -20.471 1.00 23.84 131 SER C C 1
ATOM 3167 O O . SER C 1 131 ? 74.692 62.039 -20.070 1.00 23.16 131 SER C O 1
ATOM 3170 N N . ILE C 1 132 ? 76.459 61.628 -21.414 1.00 24.09 132 ILE C N 1
ATOM 3171 C CA . ILE C 1 132 ? 76.382 62.913 -22.127 1.00 24.60 132 ILE C CA 1
ATOM 3172 C C . ILE C 1 132 ? 75.027 63.090 -22.790 1.00 24.40 132 ILE C C 1
ATOM 3173 O O . ILE C 1 132 ? 74.422 64.153 -22.689 1.00 23.93 132 ILE C O 1
ATOM 3178 N N . ASP C 1 133 ? 74.532 62.035 -23.436 1.00 24.44 133 ASP C N 1
ATOM 3179 C CA . ASP C 1 133 ? 73.277 62.141 -24.182 1.00 24.76 133 ASP C CA 1
ATOM 3180 C C . ASP C 1 133 ? 72.094 62.299 -23.260 1.00 24.10 133 ASP C C 1
ATOM 3181 O O . ASP C 1 133 ? 71.128 62.969 -23.595 1.00 23.84 133 ASP C O 1
ATOM 3186 N N . ILE C 1 134 ? 72.169 61.707 -22.081 1.00 23.59 134 ILE C N 1
ATOM 3187 C CA . ILE C 1 134 ? 71.116 61.934 -21.098 1.00 23.31 134 ILE C CA 1
ATOM 3188 C C . ILE C 1 134 ? 71.068 63.394 -20.721 1.00 23.35 134 ILE C C 1
ATOM 3189 O O . ILE C 1 134 ? 69.992 64.013 -20.741 1.00 23.14 134 ILE C O 1
ATOM 3194 N N . SER C 1 135 ? 72.229 63.947 -20.368 1.00 23.64 135 SER C N 1
ATOM 3195 C CA . SER C 1 135 ? 72.324 65.355 -19.925 1.00 23.98 135 SER C CA 1
ATOM 3196 C C . SER C 1 135 ? 71.887 66.287 -21.027 1.00 24.64 135 SER C C 1
ATOM 3197 O O . SER C 1 135 ? 71.150 67.222 -20.768 1.00 23.89 135 SER C O 1
ATOM 3200 N N . GLN C 1 136 ? 72.303 65.993 -22.270 1.00 25.89 136 GLN C N 1
ATOM 3201 C CA . GLN C 1 136 ? 71.903 66.825 -23.407 1.00 27.61 136 GLN C CA 1
ATOM 3202 C C . GLN C 1 136 ? 70.414 66.746 -23.662 1.00 27.66 136 GLN C C 1
ATOM 3203 O O . GLN C 1 136 ? 69.797 67.732 -23.996 1.00 27.32 136 GLN C O 1
ATOM 3209 N N . GLN C 1 137 ? 69.834 65.572 -23.479 1.00 28.15 137 GLN C N 1
ATOM 3210 C CA . GLN C 1 137 ? 68.415 65.412 -23.671 1.00 29.51 137 GLN C CA 1
ATOM 3211 C C . GLN C 1 137 ? 67.597 66.314 -22.735 1.00 28.16 137 GLN C C 1
ATOM 3212 O O . GLN C 1 137 ? 66.591 66.850 -23.147 1.00 28.27 137 GLN C O 1
ATOM 3218 N N . ILE C 1 138 ? 68.049 66.492 -21.501 1.00 26.71 138 ILE C N 1
ATOM 3219 C CA . ILE C 1 138 ? 67.311 67.286 -20.535 1.00 26.22 138 ILE C CA 1
ATOM 3220 C C . ILE C 1 138 ? 67.796 68.733 -20.404 1.00 26.30 138 ILE C C 1
ATOM 3221 O O . ILE C 1 138 ? 67.244 69.489 -19.622 1.00 25.94 138 ILE C O 1
ATOM 3226 N N . ALA C 1 139 ? 68.805 69.118 -21.183 1.00 26.55 139 ALA C N 1
ATOM 3227 C CA . ALA C 1 139 ? 69.330 70.469 -21.163 1.00 26.80 139 ALA C CA 1
ATOM 3228 C C . ALA C 1 139 ? 68.212 71.422 -21.549 1.00 27.20 139 ALA C C 1
ATOM 3229 O O . ALA C 1 139 ? 67.428 71.139 -22.454 1.00 27.38 139 ALA C O 1
ATOM 3231 N N . THR C 1 140 ? 68.123 72.552 -20.862 1.00 27.25 140 THR C N 1
ATOM 3232 C CA . THR C 1 140 ? 66.980 73.422 -21.031 1.00 27.74 140 THR C CA 1
ATOM 3233 C C . THR C 1 140 ? 67.361 74.856 -20.671 1.00 27.65 140 THR C C 1
ATOM 3234 O O . THR C 1 140 ? 68.541 75.158 -20.409 1.00 27.05 140 THR C O 1
ATOM 3238 N N . GLN C 1 141 ? 66.353 75.716 -20.715 1.00 28.00 141 GLN C N 1
ATOM 3239 C CA . GLN C 1 141 ? 66.480 77.152 -20.401 1.00 28.45 141 GLN C CA 1
ATOM 3240 C C . GLN C 1 141 ? 66.110 77.362 -18.929 1.00 27.22 141 GLN C C 1
ATOM 3241 O O . GLN C 1 141 ? 65.038 76.935 -18.502 1.00 26.92 141 GLN C O 1
ATOM 3247 N N . VAL C 1 142 ? 66.997 78.005 -18.170 1.00 26.44 142 VAL C N 1
ATOM 3248 C CA . VAL C 1 142 ? 66.894 78.065 -16.727 1.00 26.03 142 VAL C CA 1
ATOM 3249 C C . VAL C 1 142 ? 66.921 79.519 -16.291 1.00 26.33 142 VAL C C 1
ATOM 3250 O O . VAL C 1 142 ? 67.728 80.298 -16.786 1.00 26.24 142 VAL C O 1
ATOM 3254 N N . MET C 1 143 ? 66.003 79.891 -15.402 1.00 26.47 143 MET C N 1
ATOM 3255 C CA . MET C 1 143 ? 66.058 81.193 -14.732 1.00 27.08 143 MET C CA 1
ATOM 3256 C C . MET C 1 143 ? 66.464 81.028 -13.267 1.00 26.13 143 MET C C 1
ATOM 3257 O O . MET C 1 143 ? 66.000 80.132 -12.557 1.00 25.45 143 MET C O 1
ATOM 3262 N N . ILE C 1 144 ? 67.332 81.921 -12.827 1.00 25.4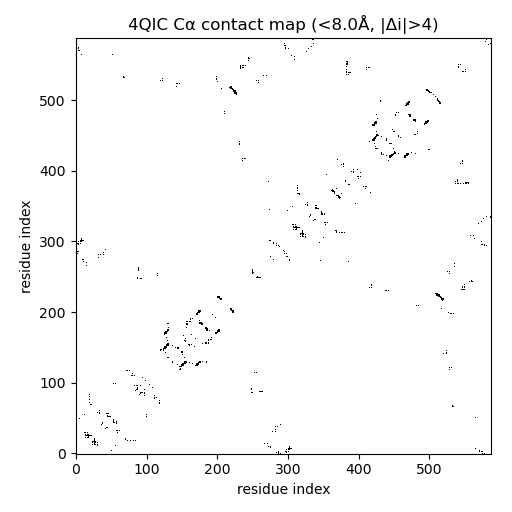7 144 ILE C N 1
ATOM 3263 C CA . ILE C 1 144 ? 67.754 81.993 -11.448 1.00 24.99 144 ILE C CA 1
ATOM 3264 C C . ILE C 1 144 ? 67.151 83.235 -10.839 1.00 25.14 144 ILE C C 1
ATOM 3265 O O . ILE C 1 144 ? 67.242 84.306 -11.435 1.00 25.32 144 ILE C O 1
ATOM 3270 N N . ILE C 1 145 ? 66.549 83.092 -9.661 1.00 24.81 145 ILE C N 1
ATOM 3271 C CA . ILE C 1 145 ? 66.077 84.199 -8.869 1.00 25.14 145 ILE C CA 1
ATOM 3272 C C . ILE C 1 145 ? 66.947 84.258 -7.577 1.00 25.44 145 ILE C C 1
ATOM 3273 O O . ILE C 1 145 ? 66.795 83.411 -6.662 1.00 25.29 145 ILE C O 1
ATOM 3278 N N . GLU C 1 146 ? 67.834 85.244 -7.523 1.00 25.87 146 GLU C N 1
ATOM 3279 C CA . GLU C 1 146 ? 68.834 85.408 -6.472 1.00 26.25 146 GLU C CA 1
ATOM 3280 C C . GLU C 1 146 ? 69.391 86.843 -6.543 1.00 27.27 146 GLU C C 1
ATOM 3281 O O . GLU C 1 146 ? 69.828 87.305 -7.617 1.00 27.44 146 GLU C O 1
ATOM 3287 N N . ASP C 1 147 ? 69.377 87.552 -5.425 1.00 28.09 147 ASP C N 1
ATOM 3288 C CA . ASP C 1 147 ? 69.881 88.916 -5.404 1.00 29.54 147 ASP C CA 1
ATOM 3289 C C . ASP C 1 147 ? 71.361 88.997 -5.076 1.00 30.42 147 ASP C C 1
ATOM 3290 O O . ASP C 1 147 ? 72.025 89.925 -5.539 1.00 31.15 147 ASP C O 1
ATOM 3295 N N . GLU C 1 148 ? 71.896 88.015 -4.352 1.00 31.07 148 GLU C N 1
ATOM 3296 C CA . GLU C 1 148 ? 73.311 88.030 -3.966 1.00 32.01 148 GLU C CA 1
ATOM 3297 C C . GLU C 1 148 ? 74.147 87.504 -5.150 1.00 30.92 148 GLU C C 1
ATOM 3298 O O . GLU C 1 148 ? 73.968 86.346 -5.593 1.00 29.93 148 GLU C O 1
ATOM 3304 N N . PRO C 1 149 ? 75.016 88.355 -5.702 1.00 29.96 149 PRO C N 1
ATOM 3305 C CA . PRO C 1 149 ? 75.638 87.981 -6.983 1.00 29.61 149 PRO C CA 1
ATOM 3306 C C . PRO C 1 149 ? 76.575 86.769 -6.920 1.00 28.94 149 PRO C C 1
ATOM 3307 O O . PRO C 1 149 ? 76.697 86.047 -7.915 1.00 28.25 149 PRO C O 1
ATOM 3311 N N . LEU C 1 150 ? 77.221 86.531 -5.778 1.00 28.38 150 LEU C N 1
ATOM 3312 C CA . LEU C 1 150 ? 78.170 85.418 -5.667 1.00 28.39 150 LEU C CA 1
ATOM 3313 C C . LEU C 1 150 ? 77.441 84.087 -5.640 1.00 27.81 150 LEU C C 1
ATOM 3314 O O . LEU C 1 150 ? 77.836 83.123 -6.309 1.00 27.77 150 LEU C O 1
ATOM 3319 N N . ILE C 1 151 ? 76.345 84.068 -4.903 1.00 27.42 151 ILE C N 1
ATOM 3320 C CA . ILE C 1 151 ? 75.422 82.936 -4.905 1.00 26.96 151 ILE C CA 1
ATOM 3321 C C . ILE C 1 151 ? 74.868 82.692 -6.316 1.00 26.25 151 ILE C C 1
ATOM 3322 O O . ILE C 1 151 ? 74.908 81.589 -6.803 1.00 25.31 151 ILE C O 1
ATOM 3327 N N . ALA C 1 152 ? 74.315 83.734 -6.927 1.00 26.43 152 ALA C N 1
ATOM 3328 C CA . ALA C 1 152 ? 73.756 83.632 -8.272 1.00 26.38 152 ALA C CA 1
ATOM 3329 C C . ALA C 1 152 ? 74.797 83.063 -9.248 1.00 26.49 152 ALA C C 1
ATOM 3330 O O . ALA C 1 152 ? 74.466 82.163 -10.012 1.00 26.05 152 ALA C O 1
ATOM 3332 N N . MET C 1 153 ? 76.048 83.536 -9.197 1.00 26.80 153 MET C N 1
ATOM 3333 C CA . MET C 1 153 ? 77.073 83.008 -10.101 1.00 27.35 153 MET C CA 1
ATOM 3334 C C . MET C 1 153 ? 77.479 81.571 -9.789 1.00 27.08 153 MET C C 1
ATOM 3335 O O . MET C 1 153 ? 77.793 80.820 -10.706 1.00 27.02 153 MET C O 1
ATOM 3340 N N . ASP C 1 154 ? 77.459 81.190 -8.507 1.00 26.98 154 ASP C N 1
ATOM 3341 C CA . ASP C 1 154 ? 77.734 79.811 -8.114 1.00 26.76 154 ASP C CA 1
ATOM 3342 C C . ASP C 1 154 ? 76.674 78.898 -8.690 1.00 26.39 154 ASP C C 1
ATOM 3343 O O . ASP C 1 154 ? 76.993 77.850 -9.257 1.00 26.18 154 ASP C O 1
ATOM 3348 N N . ILE C 1 155 ? 75.413 79.318 -8.594 1.00 26.13 155 ILE C N 1
ATOM 3349 C CA . ILE C 1 155 ? 74.325 78.566 -9.214 1.00 26.10 155 ILE C CA 1
ATOM 3350 C C . ILE C 1 155 ? 74.441 78.534 -10.750 1.00 26.53 155 ILE C C 1
ATOM 3351 O O . ILE C 1 155 ? 74.272 77.496 -11.380 1.00 26.21 155 ILE C O 1
ATOM 3356 N N . GLU C 1 156 ? 74.761 79.670 -11.349 1.00 27.47 156 GLU C N 1
ATOM 3357 C CA . GLU C 1 156 ? 74.870 79.768 -12.801 1.00 28.38 156 GLU C CA 1
ATOM 3358 C C . GLU C 1 156 ? 75.927 78.807 -13.328 1.00 28.58 156 GLU C C 1
ATOM 3359 O O . GLU C 1 156 ? 75.715 78.134 -14.328 1.00 27.91 156 GLU C O 1
ATOM 3365 N N . GLN C 1 157 ? 77.044 78.701 -12.625 1.00 29.10 157 GLN C N 1
ATOM 3366 C CA . GLN C 1 157 ? 78.102 77.794 -13.040 1.00 29.76 157 GLN C CA 1
ATOM 3367 C C . GLN C 1 157 ? 77.710 76.333 -12.946 1.00 28.09 157 GLN C C 1
ATOM 3368 O O . GLN C 1 157 ? 78.098 75.558 -13.799 1.00 26.95 157 GLN C O 1
ATOM 3374 N N . MET C 1 158 ? 76.996 75.958 -11.886 1.00 27.00 158 MET C N 1
ATOM 3375 C CA . MET C 1 158 ? 76.497 74.586 -11.761 1.00 26.67 158 MET C CA 1
ATOM 3376 C C . MET C 1 158 ? 75.541 74.259 -12.892 1.00 26.47 158 MET C C 1
ATOM 3377 O O . MET C 1 158 ? 75.648 73.214 -13.532 1.00 26.23 158 MET C O 1
ATOM 3382 N N . VAL C 1 159 ? 74.619 75.172 -13.136 1.00 26.29 159 VAL C N 1
ATOM 3383 C CA . VAL C 1 159 ? 73.616 75.003 -14.198 1.00 26.39 159 VAL C CA 1
ATOM 3384 C C . VAL C 1 159 ? 74.285 74.908 -15.573 1.00 26.83 159 VAL C C 1
ATOM 3385 O O . VAL C 1 159 ? 73.993 73.976 -16.313 1.00 26.54 159 VAL C O 1
ATOM 3389 N N . GLU C 1 160 ? 75.197 75.828 -15.902 1.00 27.45 160 GLU C N 1
ATOM 3390 C CA . GLU C 1 160 ? 75.894 75.765 -17.194 1.00 28.37 160 GLU C CA 1
ATOM 3391 C C . GLU C 1 160 ? 76.747 74.518 -17.332 1.00 27.04 160 GLU C C 1
ATOM 3392 O O . GLU C 1 160 ? 76.846 73.996 -18.390 1.00 26.49 160 GLU C O 1
ATOM 3398 N N . SER C 1 161 ? 77.322 74.008 -16.260 1.00 26.31 161 SER C N 1
ATOM 3399 C CA . SER C 1 161 ? 78.132 72.804 -16.389 1.00 26.28 161 SER C CA 1
ATOM 3400 C C . SER C 1 161 ? 77.276 71.594 -16.782 1.00 25.74 161 SER C C 1
ATOM 3401 O O . SER C 1 161 ? 77.795 70.623 -17.262 1.00 25.62 161 SER C O 1
ATOM 3404 N N . LEU C 1 162 ? 75.959 71.663 -16.594 1.00 25.47 162 LEU C N 1
ATOM 3405 C CA . LEU C 1 162 ? 75.070 70.590 -17.036 1.00 25.03 162 LEU C CA 1
ATOM 3406 C C . LEU C 1 162 ? 74.642 70.780 -18.485 1.00 25.28 162 LEU C C 1
ATOM 3407 O O . LEU C 1 162 ? 73.943 69.928 -19.009 1.00 25.11 162 LEU C O 1
ATOM 3412 N N . GLY C 1 163 ? 75.053 71.892 -19.114 1.00 25.74 163 GLY C N 1
ATOM 3413 C CA . GLY C 1 163 ? 74.732 72.161 -20.510 1.00 26.11 163 GLY C CA 1
ATOM 3414 C C . GLY C 1 163 ? 73.467 72.979 -20.620 1.00 26.31 163 GLY C C 1
ATOM 3415 O O . GLY C 1 163 ? 72.991 73.207 -21.713 1.00 26.24 163 GLY C O 1
ATOM 3416 N N . HIS C 1 164 ? 72.916 73.430 -19.487 1.00 26.19 164 HIS C N 1
ATOM 3417 C CA . HIS C 1 164 ? 71.748 74.290 -19.547 1.00 26.56 164 HIS C CA 1
ATOM 3418 C C . HIS C 1 164 ? 72.144 75.688 -20.009 1.00 27.68 164 HIS C C 1
ATOM 3419 O O . HIS C 1 164 ? 73.268 76.121 -19.821 1.00 27.10 164 HIS C O 1
ATOM 3426 N N . GLN C 1 165 ? 71.175 76.391 -20.568 1.00 29.17 165 GLN C N 1
ATOM 3427 C CA . GLN C 1 165 ? 71.318 77.793 -20.827 1.00 31.61 165 GLN C CA 1
ATOM 3428 C C . GLN C 1 165 ? 70.598 78.633 -19.735 1.00 30.45 165 GLN C C 1
ATOM 3429 O O . GLN C 1 165 ? 69.400 78.489 -19.527 1.00 29.02 165 GLN C O 1
ATOM 3435 N N . VAL C 1 166 ? 71.348 79.506 -19.069 1.00 30.24 166 VAL C N 1
ATOM 3436 C CA . VAL C 1 166 ? 70.766 80.486 -18.157 1.00 30.96 166 VAL C CA 1
ATOM 3437 C C . VAL C 1 166 ? 70.195 81.647 -18.936 1.00 31.22 166 VAL C C 1
ATOM 3438 O O . VAL C 1 166 ? 70.921 82.334 -19.602 1.00 32.03 166 VAL C O 1
ATOM 3442 N N . VAL C 1 167 ? 68.890 81.827 -18.892 1.00 31.20 167 VAL C N 1
ATOM 3443 C CA . VAL C 1 167 ? 68.247 82.890 -19.636 1.00 32.07 167 VAL C CA 1
ATOM 3444 C C . VAL C 1 167 ? 68.361 84.205 -18.865 1.00 31.95 167 VAL C C 1
ATOM 3445 O O . VAL C 1 167 ? 68.212 85.277 -19.434 1.00 31.65 167 VAL C O 1
ATOM 3449 N N . GLY C 1 168 ? 68.616 84.135 -17.555 1.00 30.82 168 GLY C N 1
ATOM 3450 C CA . GLY C 1 168 ? 68.746 85.352 -16.791 1.00 30.23 168 GLY C CA 1
ATOM 3451 C C . GLY C 1 168 ? 68.781 85.124 -15.308 1.00 30.01 168 GLY C C 1
ATOM 3452 O O . GLY C 1 168 ? 68.432 84.030 -14.813 1.00 28.93 168 GLY C O 1
ATOM 3453 N N . ILE C 1 169 ? 69.226 86.170 -14.614 1.00 29.75 169 ILE C N 1
ATOM 3454 C CA . ILE C 1 169 ? 69.252 86.211 -13.177 1.00 29.91 169 ILE C CA 1
ATOM 3455 C C . ILE C 1 169 ? 68.403 87.375 -12.709 1.00 29.86 169 ILE C C 1
ATOM 3456 O O . ILE C 1 169 ? 68.760 88.520 -12.891 1.00 29.44 169 ILE C O 1
ATOM 3461 N N . ALA C 1 170 ? 67.290 87.054 -12.069 1.00 29.90 170 ALA C N 1
ATOM 3462 C CA . ALA C 1 170 ? 66.365 88.049 -11.570 1.00 30.40 170 ALA C CA 1
ATOM 3463 C C . ALA C 1 170 ? 66.669 88.321 -10.092 1.00 30.93 170 ALA C C 1
ATOM 3464 O O . ALA C 1 170 ? 66.908 87.378 -9.326 1.00 30.92 170 ALA C O 1
ATOM 3466 N N . ARG C 1 171 ? 66.665 89.594 -9.693 1.00 31.31 171 ARG C N 1
ATOM 3467 C CA . ARG C 1 171 ? 67.119 89.987 -8.362 1.00 31.68 171 ARG C CA 1
ATOM 3468 C C . ARG C 1 171 ? 65.993 90.384 -7.417 1.00 30.85 171 ARG C C 1
ATOM 3469 O O . ARG C 1 171 ? 66.207 90.482 -6.225 1.00 30.63 171 ARG C O 1
ATOM 3477 N N . THR C 1 172 ? 64.786 90.549 -7.954 1.00 30.21 172 THR C N 1
ATOM 3478 C CA . THR C 1 172 ? 63.631 90.918 -7.180 1.00 30.15 172 THR C CA 1
ATOM 3479 C C . THR C 1 172 ? 62.466 90.178 -7.771 1.00 29.77 172 THR C C 1
ATOM 3480 O O . THR C 1 172 ? 62.527 89.677 -8.884 1.00 29.53 172 THR C O 1
ATOM 3484 N N . ARG C 1 173 ? 61.380 90.185 -7.041 1.00 29.86 173 ARG C N 1
ATOM 3485 C CA . ARG C 1 173 ? 60.146 89.649 -7.513 1.00 30.66 173 ARG C CA 1
ATOM 3486 C C . ARG C 1 173 ? 59.707 90.274 -8.833 1.00 31.35 173 ARG C C 1
ATOM 3487 O O . ARG C 1 173 ? 59.468 89.549 -9.802 1.00 31.09 173 ARG C O 1
ATOM 3495 N N . LYS C 1 174 ? 59.622 91.607 -8.895 1.00 32.29 174 LYS C N 1
ATOM 3496 C CA . LYS C 1 174 ? 59.187 92.273 -10.143 1.00 32.95 174 LYS C CA 1
ATOM 3497 C C . LYS C 1 174 ? 60.063 91.821 -11.286 1.00 32.75 174 LYS C C 1
ATOM 3498 O O . LYS C 1 174 ? 59.561 91.425 -12.330 1.00 33.05 174 LYS C O 1
ATOM 3500 N N . GLU C 1 175 ? 61.383 91.870 -11.088 1.00 33.06 175 GLU C N 1
ATOM 3501 C CA . GLU C 1 175 ? 62.314 91.481 -12.147 1.00 33.54 175 GLU C CA 1
ATOM 3502 C C . GLU C 1 175 ? 62.113 90.024 -12.608 1.00 33.02 175 GLU C C 1
ATOM 3503 O O . GLU C 1 175 ? 62.210 89.722 -13.795 1.00 32.06 175 GLU C O 1
ATOM 3509 N N . ALA C 1 176 ? 61.825 89.141 -11.660 1.00 32.21 176 ALA C N 1
ATOM 3510 C CA . ALA C 1 176 ? 61.593 87.720 -11.942 1.00 32.39 176 ALA C CA 1
ATOM 3511 C C . ALA C 1 176 ? 60.336 87.479 -12.790 1.00 33.24 176 ALA C C 1
ATOM 3512 O O . ALA C 1 176 ? 60.367 86.715 -13.760 1.00 32.23 176 ALA C O 1
ATOM 3514 N N . VAL C 1 177 ? 59.240 88.135 -12.427 1.00 34.50 177 VAL C N 1
ATOM 3515 C CA . VAL C 1 177 ? 57.993 87.968 -13.161 1.00 35.90 177 VAL C CA 1
ATOM 3516 C C . VAL C 1 177 ? 58.154 88.483 -14.597 1.00 36.28 177 VAL C C 1
ATOM 3517 O O . VAL C 1 177 ? 57.768 87.817 -15.541 1.00 36.43 177 VAL C O 1
ATOM 3521 N N . VAL C 1 178 ? 58.776 89.641 -14.770 1.00 37.01 178 VAL C N 1
ATOM 3522 C CA . VAL C 1 178 ? 58.969 90.176 -16.117 1.00 37.21 178 VAL C CA 1
ATOM 3523 C C . VAL C 1 178 ? 59.905 89.304 -16.942 1.00 37.03 178 VAL C C 1
ATOM 3524 O O . VAL C 1 178 ? 59.624 89.008 -18.120 1.00 36.25 178 VAL C O 1
ATOM 3528 N N . MET C 1 179 ? 61.024 88.919 -16.338 1.00 36.07 179 MET C N 1
ATOM 3529 C CA . MET C 1 179 ? 61.988 88.027 -16.988 1.00 35.91 179 MET C CA 1
ATOM 3530 C C . MET C 1 179 ? 61.312 86.705 -17.364 1.00 35.40 179 MET C C 1
ATOM 3531 O O . MET C 1 179 ? 61.533 86.182 -18.457 1.00 34.57 179 MET C O 1
ATOM 3536 N N . TYR C 1 180 ? 60.454 86.194 -16.491 1.00 35.48 180 TYR C N 1
ATOM 3537 C CA . TYR C 1 180 ? 59.760 84.946 -16.794 1.00 36.48 180 TYR C CA 1
ATOM 3538 C C . TYR C 1 180 ? 58.990 85.043 -18.116 1.00 37.45 180 TYR C C 1
ATOM 3539 O O . TYR C 1 180 ? 59.063 84.129 -18.939 1.00 36.69 180 TYR C O 1
ATOM 3548 N N . HIS C 1 181 ? 58.261 86.138 -18.311 1.00 38.61 181 HIS C N 1
ATOM 3549 C CA . HIS C 1 181 ? 57.427 86.291 -19.508 1.00 40.09 181 HIS C CA 1
ATOM 3550 C C . HIS C 1 181 ? 58.222 86.606 -20.749 1.00 39.78 181 HIS C C 1
ATOM 3551 O O . HIS C 1 181 ? 57.913 86.099 -21.807 1.00 39.88 181 HIS C O 1
ATOM 3558 N N . GLN C 1 182 ? 59.259 87.421 -20.610 1.00 39.81 182 GLN C N 1
ATOM 3559 C CA . GLN C 1 182 ? 60.157 87.690 -21.714 1.00 40.24 182 GLN C CA 1
ATOM 3560 C C . GLN C 1 182 ? 60.941 86.439 -22.162 1.00 40.44 182 GLN C C 1
ATOM 3561 O O . GLN C 1 182 ? 61.068 86.202 -23.365 1.00 40.66 182 GLN C O 1
ATOM 3563 N N . LYS C 1 183 ? 61.463 85.642 -21.227 1.00 39.14 183 LYS C N 1
ATOM 3564 C CA . LYS C 1 183 ? 62.381 84.541 -21.577 1.00 38.91 183 LYS C CA 1
ATOM 3565 C C . LYS C 1 183 ? 61.798 83.121 -21.566 1.00 38.09 183 LYS C C 1
ATOM 3566 O O . LYS C 1 183 ? 62.427 82.204 -22.054 1.00 37.56 183 LYS C O 1
ATOM 3572 N N . LYS C 1 184 ? 60.653 82.916 -20.930 1.00 38.30 184 LYS C N 1
ATOM 3573 C CA . LYS C 1 184 ? 60.049 81.583 -20.833 1.00 38.55 184 LYS C CA 1
ATOM 3574 C C . LYS C 1 184 ? 61.005 80.452 -20.419 1.00 36.92 184 LYS C C 1
ATOM 3575 O O . LYS C 1 184 ? 61.125 79.458 -21.119 1.00 36.00 184 LYS C O 1
ATOM 3581 N N . PRO C 1 185 ? 61.670 80.587 -19.251 1.00 35.16 185 PRO C N 1
ATOM 3582 C CA . PRO C 1 185 ? 62.499 79.477 -18.770 1.00 33.70 185 PRO C CA 1
ATOM 3583 C C . PRO C 1 185 ? 61.649 78.231 -18.517 1.00 32.59 185 PRO C C 1
ATOM 3584 O O . PRO C 1 185 ? 60.476 78.355 -18.220 1.00 32.11 185 PRO C O 1
ATOM 3588 N N . ARG C 1 186 ? 62.246 77.048 -18.619 1.00 32.34 186 ARG C N 1
ATOM 3589 C CA . ARG C 1 186 ? 61.540 75.799 -18.312 1.00 32.62 186 ARG C CA 1
ATOM 3590 C C . ARG C 1 186 ? 61.903 75.244 -16.932 1.00 29.76 186 ARG C C 1
ATOM 3591 O O . ARG C 1 186 ? 61.360 74.246 -16.507 1.00 28.66 186 ARG C O 1
ATOM 3599 N N . LEU C 1 187 ? 62.846 75.881 -16.247 1.00 28.24 187 LEU C N 1
ATOM 3600 C CA . LEU C 1 187 ? 63.210 75.511 -14.871 1.00 27.22 187 LEU C CA 1
ATOM 3601 C C . LEU C 1 187 ? 63.583 76.783 -14.142 1.00 26.78 187 LEU C C 1
ATOM 3602 O O . LEU C 1 187 ? 64.305 77.597 -14.672 1.00 26.11 187 LEU C O 1
ATOM 3607 N N . ILE C 1 188 ? 63.132 76.915 -12.904 1.00 26.98 188 ILE C N 1
ATOM 3608 C CA . ILE C 1 188 ? 63.481 78.042 -12.059 1.00 27.24 188 ILE C CA 1
ATOM 3609 C C . ILE C 1 188 ? 64.271 77.531 -10.876 1.00 26.53 188 ILE C C 1
ATOM 3610 O O . ILE C 1 188 ? 63.823 76.624 -10.176 1.00 26.11 188 ILE C O 1
ATOM 3615 N N . LEU C 1 189 ? 65.397 78.164 -10.600 1.00 26.18 189 LEU C N 1
ATOM 3616 C CA . LEU C 1 189 ? 66.073 77.995 -9.312 1.00 25.85 189 LEU C CA 1
ATOM 3617 C C . LEU C 1 189 ? 65.919 79.330 -8.568 1.00 25.30 189 LEU C C 1
ATOM 3618 O O . LEU C 1 189 ? 66.440 80.370 -9.004 1.00 24.62 189 LEU C O 1
ATOM 3623 N N . ALA C 1 190 ? 65.239 79.262 -7.429 1.00 24.79 190 ALA C N 1
ATOM 3624 C CA . ALA C 1 190 ? 64.782 80.447 -6.707 1.00 24.81 190 ALA C CA 1
ATOM 3625 C C . ALA C 1 190 ? 65.253 80.429 -5.279 1.00 24.74 190 ALA C C 1
ATOM 3626 O O . ALA C 1 190 ? 65.166 79.414 -4.608 1.00 24.15 190 ALA C O 1
ATOM 3628 N N . ASP C 1 191 ? 65.738 81.575 -4.824 1.00 25.29 191 ASP C N 1
ATOM 3629 C CA . ASP C 1 191 ? 66.041 81.784 -3.432 1.00 25.92 191 ASP C CA 1
ATOM 3630 C C . ASP C 1 191 ? 64.756 82.320 -2.826 1.00 26.39 191 ASP C C 1
ATOM 3631 O O . ASP C 1 191 ? 64.187 83.285 -3.322 1.00 26.50 191 ASP C O 1
ATOM 3636 N N . ILE C 1 192 ? 64.266 81.675 -1.792 1.00 26.75 192 ILE C N 1
ATOM 3637 C CA . ILE C 1 192 ? 63.048 82.144 -1.122 1.00 27.90 192 ILE C CA 1
ATOM 3638 C C . ILE C 1 192 ? 63.244 83.561 -0.593 1.00 29.71 192 ILE C C 1
ATOM 3639 O O . ILE C 1 192 ? 62.359 84.403 -0.694 1.00 29.93 192 ILE C O 1
ATOM 3644 N N . GLN C 1 193 ? 64.449 83.816 -0.092 1.00 32.13 193 GLN C N 1
ATOM 3645 C CA . GLN C 1 193 ? 64.820 85.099 0.483 1.00 34.83 193 GLN C CA 1
ATOM 3646 C C . GLN C 1 193 ? 65.520 86.007 -0.519 1.00 33.98 193 GLN C C 1
ATOM 3647 O O . GLN C 1 193 ? 66.498 85.605 -1.138 1.00 33.43 193 GLN C O 1
ATOM 3653 N N . LEU C 1 194 ? 65.001 87.221 -0.665 1.00 33.98 194 LEU C N 1
ATOM 3654 C CA . LEU C 1 194 ? 65.607 88.269 -1.470 1.00 34.82 194 LEU C CA 1
ATOM 3655 C C . LEU C 1 194 ? 65.689 89.499 -0.594 1.00 36.67 194 LEU C C 1
ATOM 3656 O O . LEU C 1 194 ? 64.737 89.829 0.103 1.00 36.45 194 LEU C O 1
ATOM 3661 N N . ALA C 1 195 ? 66.835 90.162 -0.615 1.00 39.33 195 ALA C N 1
ATOM 3662 C CA . ALA C 1 195 ? 67.037 91.368 0.177 1.00 42.27 195 ALA C CA 1
ATOM 3663 C C . ALA C 1 195 ? 66.674 91.070 1.634 1.00 42.85 195 ALA C C 1
ATOM 3664 O O . ALA C 1 195 ? 67.164 90.086 2.167 1.00 44.50 195 ALA C O 1
ATOM 3666 N N . ASP C 1 196 ? 65.802 91.857 2.265 1.00 44.77 196 ASP C N 1
ATOM 3667 C CA . ASP C 1 196 ? 65.431 91.632 3.670 1.00 45.94 196 ASP C CA 1
ATOM 3668 C C . ASP C 1 196 ? 64.122 90.837 3.850 1.00 46.58 196 ASP C C 1
ATOM 3669 O O . ASP C 1 196 ? 63.550 90.834 4.941 1.00 47.97 196 ASP C O 1
ATOM 3671 N N . ASN C 1 197 ? 63.645 90.166 2.795 1.00 46.07 197 ASN C N 1
ATOM 3672 C CA . ASN C 1 197 ? 62.278 89.594 2.771 1.00 43.67 197 ASN C CA 1
ATOM 3673 C C . ASN C 1 197 ? 62.250 88.189 2.157 1.00 41.71 197 ASN C C 1
ATOM 3674 O O . ASN C 1 197 ? 63.298 87.640 1.794 1.00 41.54 197 ASN C O 1
ATOM 3679 N N . SER C 1 198 ? 61.052 87.625 2.026 1.00 39.39 198 SER C N 1
ATOM 3680 C CA . SER C 1 198 ? 60.829 86.304 1.433 1.00 37.82 198 SER C CA 1
ATOM 3681 C C . SER C 1 198 ? 60.013 86.360 0.139 1.00 35.13 198 SER C C 1
ATOM 3682 O O . SER C 1 198 ? 59.251 85.454 -0.154 1.00 33.65 198 SER C O 1
ATOM 3685 N N . SER C 1 199 ? 60.207 87.416 -0.639 1.00 33.66 199 SER C N 1
ATOM 3686 C CA . SER C 1 199 ? 59.431 87.636 -1.858 1.00 32.98 199 SER C CA 1
ATOM 3687 C C . SER C 1 199 ? 59.844 86.699 -3.001 1.00 32.50 199 SER C C 1
ATOM 3688 O O . SER C 1 199 ? 59.203 86.687 -4.083 1.00 33.47 199 SER C O 1
ATOM 3691 N N . GLY C 1 200 ? 60.918 85.933 -2.793 1.00 31.73 200 GLY C N 1
ATOM 3692 C CA . GLY C 1 200 ? 61.323 84.904 -3.763 1.00 30.93 200 GLY C CA 1
ATOM 3693 C C . GLY C 1 200 ? 60.261 83.829 -3.905 1.00 30.45 200 GLY C C 1
ATOM 3694 O O . GLY C 1 200 ? 59.933 83.412 -4.997 1.00 29.70 200 GLY C O 1
ATOM 3695 N N . ILE C 1 201 ? 59.686 83.380 -2.794 1.00 30.56 201 ILE C N 1
ATOM 3696 C CA . ILE C 1 201 ? 58.616 82.404 -2.901 1.00 30.36 201 ILE C CA 1
ATOM 3697 C C . ILE C 1 201 ? 57.349 82.993 -3.552 1.00 30.65 201 ILE C C 1
ATOM 3698 O O . ILE C 1 201 ? 56.651 82.297 -4.283 1.00 30.49 201 ILE C O 1
ATOM 3703 N N . ASP C 1 202 ? 57.063 84.272 -3.307 1.00 31.74 202 ASP C N 1
ATOM 3704 C CA . ASP C 1 202 ? 55.922 84.949 -3.943 1.00 32.65 202 ASP C CA 1
ATOM 3705 C C . ASP C 1 202 ? 56.155 85.066 -5.444 1.00 31.93 202 ASP C C 1
ATOM 3706 O O . ASP C 1 202 ? 55.225 84.944 -6.244 1.00 31.48 202 ASP C O 1
ATOM 3711 N N . ALA C 1 203 ? 57.401 85.300 -5.832 1.00 31.58 203 ALA C N 1
ATOM 3712 C CA . ALA C 1 203 ? 57.721 85.446 -7.257 1.00 31.21 203 ALA C CA 1
ATOM 3713 C C . ALA C 1 203 ? 57.433 84.145 -7.958 1.00 31.35 203 ALA C C 1
ATOM 3714 O O . ALA C 1 203 ? 56.815 84.105 -9.049 1.00 31.25 203 ALA C O 1
ATOM 3716 N N . VAL C 1 204 ? 57.880 83.063 -7.334 1.00 31.39 204 VAL C N 1
ATOM 3717 C CA . VAL C 1 204 ? 57.648 81.740 -7.894 1.00 31.88 204 VAL C CA 1
ATOM 3718 C C . VAL C 1 204 ? 56.140 81.459 -7.974 1.00 33.31 204 VAL C C 1
ATOM 3719 O O . VAL C 1 204 ? 55.654 80.983 -8.998 1.00 32.57 204 VAL C O 1
ATOM 3723 N N . ASN C 1 205 ? 55.417 81.784 -6.904 1.00 34.99 205 ASN C N 1
ATOM 3724 C CA . ASN C 1 205 ? 53.969 81.649 -6.886 1.00 37.48 205 ASN C CA 1
ATOM 3725 C C . ASN C 1 205 ? 53.287 82.432 -8.027 1.00 38.90 205 ASN C C 1
ATOM 3726 O O . ASN C 1 205 ? 52.384 81.915 -8.702 1.00 39.66 205 ASN C O 1
ATOM 3731 N N . ASP C 1 206 ? 53.733 83.660 -8.277 1.00 38.91 206 ASP C N 1
ATOM 3732 C CA . ASP C 1 206 ? 53.173 84.442 -9.391 1.00 39.73 206 ASP C CA 1
ATOM 3733 C C . ASP C 1 206 ? 53.365 83.733 -10.725 1.00 40.47 206 ASP C C 1
ATOM 3734 O O . ASP C 1 206 ? 52.457 83.668 -11.560 1.00 42.07 206 ASP C O 1
ATOM 3739 N N . ILE C 1 207 ? 54.576 83.239 -10.939 1.00 40.44 207 ILE C N 1
ATOM 3740 C CA . ILE C 1 207 ? 54.922 82.538 -12.172 1.00 40.23 207 ILE C CA 1
ATOM 3741 C C . ILE C 1 207 ? 54.108 81.256 -12.362 1.00 41.16 207 ILE C C 1
ATOM 3742 O O . ILE C 1 207 ? 53.693 80.936 -13.482 1.00 39.96 207 ILE C O 1
ATOM 3747 N N . LEU C 1 208 ? 53.883 80.530 -11.270 1.00 42.56 208 LEU C N 1
ATOM 3748 C CA . LEU C 1 208 ? 53.229 79.229 -11.348 1.00 44.98 208 LEU C CA 1
ATOM 3749 C C . LEU C 1 208 ? 51.731 79.303 -11.634 1.00 48.93 208 LEU C C 1
ATOM 3750 O O . LEU C 1 208 ? 51.152 78.329 -12.083 1.00 49.50 208 LEU C O 1
ATOM 3755 N N . GLN C 1 209 ? 51.097 80.441 -11.391 1.00 52.57 209 GLN C N 1
ATOM 3756 C CA . GLN C 1 209 ? 49.722 80.613 -11.859 1.00 58.78 209 GLN C CA 1
ATOM 3757 C C . GLN C 1 209 ? 49.642 80.735 -13.385 1.00 60.72 209 GLN C C 1
ATOM 3758 O O . GLN C 1 209 ? 48.592 80.501 -13.967 1.00 64.76 209 GLN C O 1
ATOM 3764 N N . ASN C 1 210 ? 50.745 81.115 -14.023 1.00 62.25 210 ASN C N 1
ATOM 3765 C CA . ASN C 1 210 ? 50.818 81.186 -15.479 1.00 63.67 210 ASN C CA 1
ATOM 3766 C C . ASN C 1 210 ? 51.053 79.806 -16.092 1.00 64.80 210 ASN C C 1
ATOM 3767 O O . ASN C 1 210 ? 50.344 79.414 -17.015 1.00 68.06 210 ASN C O 1
ATOM 3769 N N . ASP C 1 211 ? 52.055 79.084 -15.583 1.00 62.24 211 ASP C N 1
ATOM 3770 C CA . ASP C 1 211 ? 52.467 77.802 -16.153 1.00 59.02 211 ASP C CA 1
ATOM 3771 C C . ASP C 1 211 ? 53.066 76.920 -15.070 1.00 55.24 211 ASP C C 1
ATOM 3772 O O . ASP C 1 211 ? 53.636 77.427 -14.110 1.00 54.37 211 ASP C O 1
ATOM 3777 N N . ARG C 1 212 ? 52.95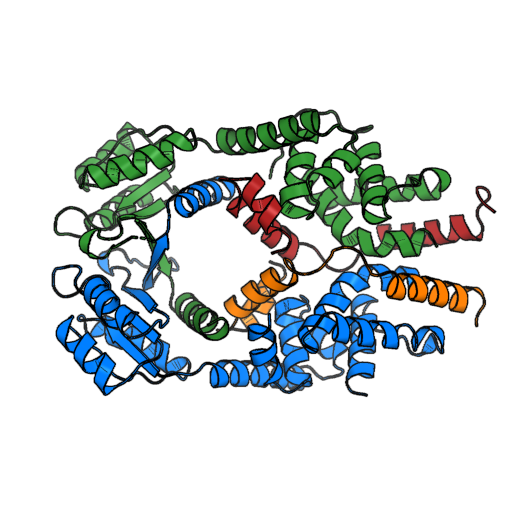6 75.605 -15.249 1.00 51.95 212 ARG C N 1
ATOM 3778 C CA . ARG C 1 212 ? 53.471 74.619 -14.305 1.00 49.56 212 ARG C CA 1
ATOM 3779 C C . ARG C 1 212 ? 54.895 74.187 -14.644 1.00 47.73 212 ARG C C 1
ATOM 3780 O O . ARG C 1 212 ? 55.095 73.294 -15.459 1.00 53.49 212 ARG C O 1
ATOM 3782 N N . ILE C 1 213 ? 55.895 74.799 -14.028 1.00 43.58 213 ILE C N 1
ATOM 3783 C CA . ILE C 1 213 ? 57.275 74.447 -14.362 1.00 40.57 213 ILE C CA 1
ATOM 3784 C C . ILE C 1 213 ? 58.041 74.073 -13.111 1.00 36.20 213 ILE C C 1
ATOM 3785 O O . ILE C 1 213 ? 57.735 74.558 -12.018 1.00 35.47 213 ILE C O 1
ATOM 3790 N N . PRO C 1 214 ? 59.015 73.183 -13.265 1.00 33.56 214 PRO C N 1
ATOM 3791 C CA . PRO C 1 214 ? 59.752 72.710 -12.100 1.00 31.62 214 PRO C CA 1
ATOM 3792 C C . PRO C 1 214 ? 60.454 73.873 -11.397 1.00 30.06 214 PRO C C 1
ATOM 3793 O O . PRO C 1 214 ? 61.025 74.756 -12.059 1.00 28.83 214 PRO C O 1
ATOM 3797 N N . VAL C 1 215 ? 60.398 73.875 -10.073 1.00 28.37 215 VAL C N 1
ATOM 3798 C CA . VAL C 1 215 ? 61.116 74.854 -9.301 1.00 27.60 215 VAL C CA 1
ATOM 3799 C C . VAL C 1 215 ? 61.939 74.166 -8.250 1.00 26.66 215 VAL C C 1
ATOM 3800 O O . VAL C 1 215 ? 61.517 73.206 -7.678 1.00 26.63 215 VAL C O 1
ATOM 3804 N N . ILE C 1 216 ? 63.142 74.667 -8.015 1.00 26.18 216 ILE C N 1
ATOM 3805 C CA . ILE C 1 216 ? 63.964 74.209 -6.930 1.00 25.73 216 ILE C CA 1
ATOM 3806 C C . ILE C 1 216 ? 64.287 75.440 -6.102 1.00 25.50 216 ILE C C 1
ATOM 3807 O O . ILE C 1 216 ? 64.819 76.419 -6.645 1.00 25.00 216 ILE C O 1
ATOM 3812 N N . PHE C 1 217 ? 63.940 75.409 -4.808 1.00 25.12 217 PHE C N 1
ATOM 3813 C CA . PHE C 1 217 ? 64.306 76.499 -3.891 1.00 25.31 217 PHE C CA 1
ATOM 3814 C C . PHE C 1 217 ? 65.690 76.238 -3.338 1.00 25.10 217 PHE C C 1
ATOM 3815 O O . PHE C 1 217 ? 65.930 75.168 -2.803 1.00 24.39 217 PHE C O 1
ATOM 3823 N N . ILE C 1 218 ? 66.594 77.206 -3.519 1.00 25.28 218 ILE C N 1
ATOM 3824 C CA . ILE C 1 218 ? 68.011 77.067 -3.198 1.00 25.56 218 ILE C CA 1
ATOM 3825 C C . ILE C 1 218 ? 68.625 78.389 -2.789 1.00 26.51 218 ILE C C 1
ATOM 3826 O O . ILE C 1 218 ? 68.258 79.449 -3.331 1.00 27.15 218 ILE C O 1
ATOM 3831 N N . THR C 1 219 ? 69.549 78.333 -1.839 1.00 27.02 219 THR C N 1
ATOM 3832 C CA . THR C 1 219 ? 70.393 79.475 -1.475 1.00 28.04 219 THR C CA 1
ATOM 3833 C C . THR C 1 219 ? 71.727 78.915 -0.974 1.00 29.05 219 THR C C 1
ATOM 3834 O O . THR C 1 219 ? 71.905 77.704 -0.944 1.00 29.00 219 THR C O 1
ATOM 3838 N N . ALA C 1 220 ? 72.645 79.768 -0.551 1.00 30.79 220 ALA C N 1
ATOM 3839 C CA . ALA C 1 220 ? 73.969 79.316 -0.093 1.00 32.83 220 ALA C CA 1
ATOM 3840 C C . ALA C 1 220 ? 73.955 78.985 1.390 1.00 34.28 220 ALA C C 1
ATOM 3841 O O . ALA C 1 220 ? 73.206 79.554 2.143 1.00 33.97 220 ALA C O 1
ATOM 3843 N N . PHE C 1 221 ? 74.826 78.077 1.799 1.00 37.33 221 PHE C N 1
ATOM 3844 C CA . PHE C 1 221 ? 75.027 77.780 3.210 1.00 39.20 221 PHE C CA 1
ATOM 3845 C C . PHE C 1 221 ? 75.957 78.875 3.739 1.00 41.07 221 PHE C C 1
ATOM 3846 O O . PHE C 1 221 ? 77.065 79.022 3.246 1.00 39.12 221 PHE C O 1
ATOM 3854 N N . PRO C 1 222 ? 75.512 79.633 4.749 1.00 42.85 222 PRO C N 1
ATOM 3855 C CA . PRO C 1 222 ? 76.301 80.771 5.256 1.00 44.85 222 PRO C CA 1
ATOM 3856 C C . PRO C 1 222 ? 77.789 80.461 5.452 1.00 45.39 222 PRO C C 1
ATOM 3857 O O . PRO C 1 222 ? 78.135 79.552 6.213 1.00 44.16 222 PRO C O 1
ATOM 3861 N N . GLU C 1 223 ? 78.649 81.213 4.767 1.00 46.54 223 GLU C N 1
ATOM 3862 C CA . GLU C 1 223 ? 80.098 81.030 4.872 1.00 49.54 223 GLU C CA 1
ATOM 3863 C C . GLU C 1 223 ? 80.607 81.248 6.298 1.00 51.65 223 GLU C C 1
ATOM 3864 O O . GLU C 1 223 ? 81.571 80.605 6.708 1.00 51.43 223 GLU C O 1
ATOM 3866 N N . ARG C 1 224 ? 79.947 82.126 7.062 1.00 55.66 224 ARG C N 1
ATOM 3867 C CA . ARG C 1 224 ? 80.330 82.378 8.459 1.00 57.44 224 ARG C CA 1
ATOM 3868 C C . ARG C 1 224 ? 80.319 81.123 9.334 1.00 60.26 224 ARG C C 1
ATOM 3869 O O . ARG C 1 224 ? 80.969 81.089 10.375 1.00 62.39 224 ARG C O 1
ATOM 3877 N N . LEU C 1 225 ? 79.575 80.096 8.925 1.00 62.88 225 LEU C N 1
ATOM 3878 C CA . LEU C 1 225 ? 79.455 78.872 9.716 1.00 62.99 225 LEU C CA 1
ATOM 3879 C C . LEU C 1 225 ? 80.452 77.812 9.309 1.00 64.19 225 LEU C C 1
ATOM 3880 O O . LEU C 1 225 ? 80.602 76.825 10.022 1.00 64.08 225 LEU C O 1
ATOM 3885 N N . LEU C 1 226 ? 81.119 78.011 8.171 1.00 64.94 226 LEU C N 1
ATOM 3886 C CA . LEU C 1 226 ? 82.051 77.019 7.617 1.00 68.97 226 LEU C CA 1
ATOM 3887 C C . LEU C 1 226 ? 83.485 77.165 8.163 1.00 71.23 226 LEU C C 1
ATOM 3888 O O . LEU C 1 226 ? 83.905 78.256 8.560 1.00 72.14 226 LEU C O 1
ATOM 3893 N N . THR C 1 227 ? 84.223 76.055 8.172 1.00 75.36 227 THR C N 1
ATOM 3894 C CA . THR C 1 227 ? 85.612 76.022 8.649 1.00 78.40 227 THR C CA 1
ATOM 3895 C C . THR C 1 227 ? 86.561 75.452 7.580 1.00 80.92 227 THR C C 1
ATOM 3896 O O . THR C 1 227 ? 87.367 76.195 7.006 1.00 83.33 227 THR C O 1
ATOM 3900 N N . GLY C 1 228 ? 86.464 74.146 7.317 1.00 81.03 228 GLY C N 1
ATOM 3901 C CA . GLY C 1 228 ? 87.333 73.475 6.347 1.00 80.79 228 GLY C CA 1
ATOM 3902 C C . GLY C 1 228 ? 88.584 72.923 6.998 1.00 81.11 228 GLY C C 1
ATOM 3903 O O . GLY C 1 228 ? 88.503 72.039 7.849 1.00 84.24 228 GLY C O 1
ATOM 3904 N N . GLU C 1 232 ? 82.308 70.016 3.685 1.00 72.45 232 GLU C N 1
ATOM 3905 C CA . GLU C 1 232 ? 81.164 70.739 4.244 1.00 70.06 232 GLU C CA 1
ATOM 3906 C C . GLU C 1 232 ? 80.096 71.060 3.174 1.00 68.06 232 GLU C C 1
ATOM 3907 O O . GLU C 1 232 ? 80.394 71.058 1.968 1.00 67.33 232 GLU C O 1
ATOM 3913 N N . PRO C 1 233 ? 78.846 71.325 3.615 1.00 64.41 233 PRO C N 1
ATOM 3914 C CA . PRO C 1 233 ? 77.778 71.685 2.686 1.00 58.49 233 PRO C CA 1
ATOM 3915 C C . PRO C 1 233 ? 77.876 73.145 2.281 1.00 51.56 233 PRO C C 1
ATOM 3916 O O . PRO C 1 233 ? 78.200 73.998 3.096 1.00 49.59 233 PRO C O 1
ATOM 3920 N N . THR C 1 234 ? 77.588 73.425 1.023 1.00 45.02 234 THR C N 1
ATOM 3921 C CA . THR C 1 234 ? 77.679 74.761 0.541 1.00 41.14 234 THR C CA 1
ATOM 3922 C C . THR C 1 234 ? 76.303 75.343 0.101 1.00 37.34 234 THR C C 1
ATOM 3923 O O . THR C 1 234 ? 76.210 76.559 -0.026 1.00 36.51 234 THR C O 1
ATOM 3927 N N . PHE C 1 235 ? 75.253 74.518 -0.079 1.00 33.32 235 PHE C N 1
ATOM 3928 C CA . PHE C 1 235 ? 73.914 75.018 -0.446 1.00 31.42 235 PHE C CA 1
ATOM 3929 C C . PHE C 1 235 ? 72.820 74.527 0.493 1.00 30.33 235 PHE C C 1
ATOM 3930 O O . PHE C 1 235 ? 73.019 73.551 1.221 1.00 30.32 235 PHE C O 1
ATOM 3938 N N . LEU C 1 236 ? 71.695 75.244 0.503 1.00 28.72 236 LEU C N 1
ATOM 3939 C CA . LEU C 1 236 ? 70.501 74.850 1.248 1.00 27.71 236 LEU C CA 1
ATOM 3940 C C . LEU C 1 236 ? 69.377 74.822 0.253 1.00 26.48 236 LEU C C 1
ATOM 3941 O O . LEU C 1 236 ? 69.143 75.817 -0.453 1.00 25.81 236 LEU C O 1
ATOM 3946 N N . VAL C 1 237 ? 68.718 73.664 0.176 1.00 25.31 237 VAL C N 1
ATOM 3947 C CA . VAL C 1 237 ? 67.609 73.421 -0.715 1.00 24.76 237 VAL C CA 1
ATOM 3948 C C . VAL C 1 237 ? 66.363 73.191 0.110 1.00 24.66 237 VAL C C 1
ATOM 3949 O O . VAL C 1 237 ? 66.400 72.423 1.086 1.00 24.41 237 VAL C O 1
ATOM 3953 N N . THR C 1 238 ? 65.264 73.838 -0.274 1.00 24.64 238 THR C N 1
ATOM 3954 C CA . THR C 1 238 ? 64.045 73.829 0.519 1.00 25.06 238 THR C CA 1
ATOM 3955 C C . THR C 1 238 ? 62.923 73.187 -0.263 1.00 25.96 238 THR C C 1
ATOM 3956 O O . THR C 1 238 ? 62.809 73.387 -1.474 1.00 25.20 238 THR C O 1
ATOM 3960 N N . LYS C 1 239 ? 62.128 72.368 0.430 1.00 27.12 239 LYS C N 1
ATOM 3961 C CA . LYS C 1 239 ? 61.011 71.701 -0.188 1.00 29.10 239 LYS C CA 1
ATOM 3962 C C . LYS C 1 239 ? 59.708 71.789 0.653 1.00 28.62 239 LYS C C 1
ATOM 3963 O O . LYS C 1 239 ? 59.752 71.778 1.886 1.00 27.26 239 LYS C O 1
ATOM 3969 N N . PRO C 1 240 ? 58.549 71.866 -0.022 1.00 28.54 240 PRO C N 1
ATOM 3970 C CA . PRO C 1 240 ? 57.280 71.890 0.683 1.00 28.53 240 PRO C CA 1
ATOM 3971 C C . PRO C 1 240 ? 56.920 70.508 1.221 1.00 27.73 240 PRO C C 1
ATOM 3972 O O . PRO C 1 240 ? 57.173 69.503 0.564 1.00 26.95 240 PRO C O 1
ATOM 3976 N N . PHE C 1 241 ? 56.364 70.476 2.433 1.00 26.55 241 PHE C N 1
ATOM 3977 C CA . PHE C 1 241 ? 56.039 69.245 3.098 1.00 26.36 241 PHE C CA 1
ATOM 3978 C C . PHE C 1 241 ? 54.649 69.387 3.703 1.00 26.68 241 PHE C C 1
ATOM 3979 O O . PHE C 1 241 ? 54.244 70.483 4.142 1.00 27.11 241 PHE C O 1
ATOM 3987 N N . ASN C 1 242 ? 53.928 68.276 3.787 1.00 26.54 242 ASN C N 1
ATOM 3988 C CA . ASN C 1 242 ? 52.730 68.230 4.619 1.00 26.33 242 ASN C CA 1
ATOM 3989 C C . ASN C 1 242 ? 53.067 67.554 5.962 1.00 25.97 242 ASN C C 1
ATOM 3990 O O . ASN C 1 242 ? 54.172 67.053 6.147 1.00 25.02 242 ASN C O 1
ATOM 3995 N N . PRO C 1 243 ? 52.122 67.562 6.903 1.00 26.13 243 PRO C N 1
ATOM 3996 C CA . PRO C 1 243 ? 52.425 67.016 8.226 1.00 26.28 243 PRO C CA 1
ATOM 3997 C C . PRO C 1 243 ? 52.795 65.536 8.226 1.00 26.23 243 PRO C C 1
ATOM 3998 O O . PRO C 1 243 ? 53.684 65.132 8.980 1.00 25.28 243 PRO C O 1
ATOM 4002 N N . ASP C 1 244 ? 52.142 64.742 7.363 1.00 26.62 244 ASP C N 1
ATOM 4003 C CA . ASP C 1 244 ? 52.460 63.325 7.275 1.00 26.91 244 ASP C CA 1
ATOM 4004 C C . ASP C 1 244 ? 53.886 63.135 6.846 1.00 25.78 244 ASP C C 1
ATOM 4005 O O . ASP C 1 244 ? 54.575 62.309 7.409 1.00 25.12 244 ASP C O 1
ATOM 4010 N N . MET C 1 245 ? 54.326 63.915 5.862 1.00 25.35 245 MET C N 1
ATOM 4011 C CA . MET C 1 245 ? 55.682 63.811 5.350 1.00 24.78 245 MET C CA 1
ATOM 4012 C C . MET C 1 245 ? 56.698 64.196 6.450 1.00 24.22 245 MET C C 1
ATOM 4013 O O . MET C 1 245 ? 57.749 63.594 6.551 1.00 23.76 245 MET C O 1
ATOM 4018 N N . VAL C 1 246 ? 56.400 65.235 7.213 1.00 23.79 246 VAL C N 1
ATOM 4019 C CA . VAL C 1 246 ? 57.301 65.658 8.286 1.00 23.69 246 VAL C CA 1
ATOM 4020 C C . VAL C 1 246 ? 57.435 64.530 9.296 1.00 23.60 246 VAL C C 1
ATOM 4021 O O . VAL C 1 246 ? 58.540 64.163 9.642 1.00 23.19 246 VAL C O 1
ATOM 4025 N N . LYS C 1 247 ? 56.314 63.967 9.722 1.00 23.83 247 LYS C N 1
ATOM 4026 C CA . LYS C 1 247 ? 56.348 62.828 10.637 1.00 24.32 247 LYS C CA 1
ATOM 4027 C C . LYS C 1 247 ? 57.109 61.648 10.090 1.00 23.59 247 LYS C C 1
ATOM 4028 O O . LYS C 1 247 ? 57.871 61.041 10.813 1.00 23.19 247 LYS C O 1
ATOM 4034 N N . ALA C 1 248 ? 56.934 61.338 8.808 1.00 23.00 248 ALA C N 1
ATOM 4035 C CA . ALA C 1 248 ? 57.698 60.255 8.230 1.00 22.65 248 ALA C CA 1
ATOM 4036 C C . ALA C 1 248 ? 59.202 60.537 8.182 1.00 22.42 248 ALA C C 1
ATOM 4037 O O . ALA C 1 248 ? 60.026 59.606 8.369 1.00 22.48 248 ALA C O 1
ATOM 4039 N N . LEU C 1 249 ? 59.549 61.786 7.888 1.00 22.19 249 LEU C N 1
ATOM 4040 C CA . LEU C 1 249 ? 60.932 62.209 7.834 1.00 22.18 249 LEU C CA 1
ATOM 4041 C C . LEU C 1 249 ? 61.579 62.100 9.219 1.00 22.11 249 LEU C C 1
ATOM 4042 O O . LEU C 1 249 ? 62.694 61.560 9.351 1.00 21.77 249 LEU C O 1
ATOM 4047 N N . ILE C 1 250 ? 60.898 62.626 10.242 1.00 22.25 250 ILE C N 1
ATOM 4048 C CA . ILE C 1 250 ? 61.413 62.484 11.619 1.00 22.57 250 ILE C CA 1
ATOM 4049 C C . ILE C 1 250 ? 61.658 61.025 11.966 1.00 22.83 250 ILE C C 1
ATOM 4050 O O . ILE C 1 250 ? 62.715 60.662 12.487 1.00 22.96 250 ILE C O 1
ATOM 4055 N N . SER C 1 251 ? 60.685 60.172 11.705 1.00 23.24 251 SER C N 1
ATOM 4056 C CA . SER C 1 251 ? 60.819 58.770 12.073 1.00 23.66 251 SER C CA 1
ATOM 4057 C C . SER C 1 251 ? 61.987 58.095 11.340 1.00 24.44 251 SER C C 1
ATOM 4058 O O . SER C 1 251 ? 62.775 57.358 11.919 1.00 24.17 251 SER C O 1
ATOM 4061 N N . GLN C 1 252 ? 62.077 58.362 10.055 1.00 25.55 252 GLN C N 1
ATOM 4062 C CA . GLN C 1 252 ? 63.173 57.856 9.246 1.00 27.26 252 GLN C CA 1
ATOM 4063 C C . GLN C 1 252 ? 64.543 58.371 9.738 1.00 26.76 252 GLN C C 1
ATOM 4064 O O . GLN C 1 252 ? 65.474 57.592 9.933 1.00 26.55 252 GLN C O 1
ATOM 4070 N N . ALA C 1 253 ? 64.647 59.662 9.981 1.00 26.41 253 ALA C N 1
ATOM 4071 C CA . ALA C 1 253 ? 65.883 60.235 10.504 1.00 26.94 253 ALA C CA 1
ATOM 4072 C C . ALA C 1 253 ? 66.299 59.609 11.831 1.00 27.30 253 ALA C C 1
ATOM 4073 O O . ALA C 1 253 ? 67.471 59.364 12.050 1.00 27.98 253 ALA C O 1
ATOM 4075 N N . LEU C 1 254 ? 65.346 59.314 12.712 1.00 27.22 254 LEU C N 1
ATOM 4076 C CA . LEU C 1 254 ? 65.688 58.695 13.986 1.00 27.30 254 LEU C CA 1
ATOM 4077 C C . LEU C 1 254 ? 65.987 57.199 13.827 1.00 27.56 254 LEU C C 1
ATOM 4078 O O . LEU C 1 254 ? 66.899 56.689 14.453 1.00 27.20 254 LEU C O 1
ATOM 4083 N N . PHE C 1 255 ? 65.238 56.502 12.973 1.00 27.42 255 PHE C N 1
ATOM 4084 C CA . PHE C 1 255 ? 65.441 55.071 12.794 1.00 27.76 255 PHE C CA 1
ATOM 4085 C C . PHE C 1 255 ? 66.846 54.745 12.273 1.00 29.07 255 PHE C C 1
ATOM 4086 O O . PHE C 1 255 ? 67.497 53.800 12.749 1.00 28.96 255 PHE C O 1
ATOM 4094 N N . PHE C 1 256 ? 67.324 55.553 11.342 1.00 30.54 256 PHE C N 1
ATOM 4095 C CA . PHE C 1 256 ? 68.673 55.377 10.785 1.00 33.08 256 PHE C CA 1
ATOM 4096 C C . PHE C 1 256 ? 69.808 56.183 11.431 1.00 36.80 256 PHE C C 1
ATOM 4097 O O . PHE C 1 256 ? 70.871 56.274 10.848 1.00 40.76 256 PHE C O 1
ATOM 4105 N N . LYS C 1 257 ? 69.597 56.769 12.609 1.00 39.79 257 LYS C N 1
ATOM 4106 C CA . LYS C 1 257 ? 70.648 57.548 13.283 1.00 42.03 257 LYS C CA 1
ATOM 4107 C C . LYS C 1 257 ? 71.740 56.600 13.741 1.00 42.90 257 LYS C C 1
ATOM 4108 O O . LYS C 1 257 ? 72.896 56.937 13.623 1.00 46.88 257 LYS C O 1
ATOM 4110 N N . ASN D 2 25 ? 76.164 51.246 -0.992 1.00 61.47 11 ASN D N 1
ATOM 4111 C CA . ASN D 2 25 ? 75.647 50.314 -2.031 1.00 60.47 11 ASN D CA 1
ATOM 4112 C C . ASN D 2 25 ? 76.774 49.513 -2.715 1.00 59.81 11 ASN D C 1
ATOM 4113 O O . ASN D 2 25 ? 77.930 49.955 -2.753 1.00 60.18 11 ASN D O 1
ATOM 4115 N N . HIS D 2 26 ? 76.448 48.338 -3.257 1.00 56.35 12 HIS D N 1
ATOM 4116 C CA . HIS D 2 26 ? 77.327 47.730 -4.271 1.00 55.98 12 HIS D CA 1
ATOM 4117 C C . HIS D 2 26 ? 77.129 48.447 -5.639 1.00 51.29 12 HIS D C 1
ATOM 4118 O O . HIS D 2 26 ? 77.842 48.160 -6.587 1.00 53.10 12 HIS D O 1
ATOM 4125 N N . PHE D 2 27 ? 76.165 49.374 -5.693 1.00 46.03 13 PHE D N 1
ATOM 4126 C CA . PHE D 2 27 ? 76.002 50.372 -6.767 1.00 49.40 13 PHE D CA 1
ATOM 4127 C C . PHE D 2 27 ? 76.825 51.658 -6.633 1.00 49.99 13 PHE D C 1
ATOM 4128 O O . PHE D 2 27 ? 76.736 52.523 -7.516 1.00 45.03 13 PHE D O 1
ATOM 4136 N N . THR D 2 28 ? 77.580 51.818 -5.538 1.00 51.01 14 THR D N 1
ATOM 4137 C CA . THR D 2 28 ? 78.321 53.075 -5.307 1.00 51.05 14 THR D CA 1
ATOM 4138 C C . THR D 2 28 ? 79.384 53.297 -6.373 1.00 45.48 14 THR D C 1
ATOM 4139 O O . THR D 2 28 ? 79.554 54.421 -6.831 1.00 43.95 14 THR D O 1
ATOM 4143 N N . PHE D 2 29 ? 80.108 52.246 -6.758 1.00 42.84 15 PHE D N 1
ATOM 4144 C CA . PHE D 2 29 ? 81.144 52.403 -7.811 1.00 48.01 15 PHE D CA 1
ATOM 4145 C C . PHE D 2 29 ? 80.499 52.841 -9.137 1.00 46.33 15 PHE D C 1
ATOM 4146 O O . PHE D 2 29 ? 80.941 53.818 -9.751 1.00 45.96 15 PHE D O 1
ATOM 4148 N N . GLY D 2 30 ? 79.430 52.144 -9.534 1.00 40.75 16 GLY D N 1
ATOM 4149 C CA . GLY D 2 30 ? 78.689 52.478 -10.746 1.00 40.48 16 GLY D CA 1
ATOM 4150 C C . GLY D 2 30 ? 78.159 53.895 -10.666 1.00 42.99 16 GLY D C 1
ATOM 4151 O O . GLY D 2 30 ? 78.330 54.685 -11.613 1.00 36.46 16 GLY D O 1
ATOM 4152 N N . ASP D 2 31 ? 77.540 54.243 -9.527 1.00 42.37 17 ASP D N 1
ATOM 4153 C CA . ASP D 2 31 ? 77.054 55.631 -9.337 1.00 43.00 17 ASP D CA 1
ATOM 4154 C C . ASP D 2 31 ? 78.155 56.700 -9.530 1.00 41.33 17 ASP D C 1
ATOM 4155 O O . ASP D 2 31 ? 77.910 57.714 -10.200 1.00 39.32 17 ASP D O 1
ATOM 4160 N N . ASP D 2 32 ? 79.364 56.469 -9.014 1.00 41.80 18 ASP D N 1
ATOM 4161 C CA . ASP D 2 32 ? 80.455 57.451 -9.195 1.00 42.62 18 ASP D CA 1
ATOM 4162 C C . ASP D 2 32 ? 80.823 57.595 -10.689 1.00 44.61 18 ASP D C 1
ATOM 4163 O O . ASP D 2 32 ? 81.118 58.684 -11.169 1.00 48.93 18 ASP D O 1
ATOM 4165 N N . LEU D 2 33 ? 80.750 56.489 -11.424 1.00 43.32 19 LEU D N 1
ATOM 4166 C CA . LEU D 2 33 ? 81.005 56.466 -12.866 1.00 44.10 19 LEU D CA 1
ATOM 4167 C C . LEU D 2 33 ? 79.943 57.229 -13.667 1.00 41.00 19 LEU D C 1
ATOM 4168 O O . LEU D 2 33 ? 80.227 57.707 -14.765 1.00 41.13 19 LEU D O 1
ATOM 4173 N N . LEU D 2 34 ? 78.719 57.321 -13.133 1.00 34.83 20 LEU D N 1
ATOM 4174 C CA . LEU D 2 34 ? 77.613 58.032 -13.816 1.00 32.77 20 LEU D CA 1
ATOM 4175 C C . LEU D 2 34 ? 77.522 59.536 -13.498 1.00 29.17 20 LEU D C 1
ATOM 4176 O O . LEU D 2 34 ? 76.672 60.245 -14.033 1.00 25.48 20 LEU D O 1
ATOM 4181 N N . GLY D 2 35 ? 78.393 60.024 -12.616 1.00 29.09 21 GLY D N 1
ATOM 4182 C CA . GLY D 2 35 ? 78.503 61.458 -12.358 1.00 27.26 21 GLY D CA 1
ATOM 4183 C C . GLY D 2 35 ? 77.194 62.121 -11.984 1.00 26.59 21 GLY D C 1
ATOM 4184 O O . GLY D 2 35 ? 76.481 61.701 -11.065 1.00 26.16 21 GLY D O 1
ATOM 4185 N N . VAL D 2 36 ? 76.854 63.141 -12.753 1.00 27.02 22 VAL D N 1
ATOM 4186 C CA . VAL D 2 36 ? 75.688 63.962 -12.497 1.00 24.73 22 VAL D CA 1
ATOM 4187 C C . VAL D 2 36 ? 74.375 63.213 -12.718 1.00 25.07 22 VAL D C 1
ATOM 4188 O O . VAL D 2 36 ? 73.308 63.726 -12.383 1.00 23.87 22 VAL D O 1
ATOM 4192 N N . ASN D 2 37 ? 74.447 62.023 -13.310 1.00 23.12 23 ASN D N 1
ATOM 4193 C CA . ASN D 2 37 ? 73.269 61.175 -13.442 1.00 24.44 23 ASN D CA 1
ATOM 4194 C C . ASN D 2 37 ? 73.081 60.125 -12.339 1.00 23.11 23 ASN D C 1
ATOM 4195 O O . ASN D 2 37 ? 72.226 59.251 -12.452 1.00 22.17 23 ASN D O 1
ATOM 4200 N N . SER D 2 38 ? 73.824 60.260 -11.237 1.00 23.54 24 SER D N 1
ATOM 4201 C CA . SER D 2 38 ? 73.742 59.306 -10.117 1.00 23.60 24 SER D CA 1
ATOM 4202 C C . SER D 2 38 ? 72.351 59.231 -9.488 1.00 22.59 24 SER D C 1
ATOM 4203 O O . SER D 2 38 ? 71.920 58.159 -9.113 1.00 24.65 24 SER D O 1
ATOM 4206 N N . GLU D 2 39 ? 71.660 60.345 -9.354 1.00 21.26 25 GLU D N 1
ATOM 4207 C CA . GLU D 2 39 ? 70.303 60.335 -8.750 1.00 22.18 25 GLU D CA 1
ATOM 4208 C C . GLU D 2 39 ? 69.223 59.889 -9.733 1.00 18.16 25 GLU D C 1
ATOM 4209 O O . GLU D 2 39 ? 68.213 59.256 -9.330 1.00 18.00 25 GLU D O 1
ATOM 4215 N N . ILE D 2 40 ? 69.451 60.159 -11.024 1.00 34.80 26 ILE D N 1
ATOM 4216 C CA . ILE D 2 40 ? 68.640 59.526 -12.027 1.00 31.93 26 ILE D CA 1
ATOM 4217 C C . ILE D 2 40 ? 68.757 57.990 -11.883 1.00 29.52 26 ILE D C 1
ATOM 4218 O O . ILE D 2 40 ? 67.751 57.307 -11.863 1.00 28.69 26 ILE D O 1
ATOM 4223 N N . ALA D 2 41 ? 69.976 57.468 -11.763 1.00 28.04 27 ALA D N 1
ATOM 4224 C CA . ALA D 2 41 ? 70.191 56.026 -11.622 1.00 27.00 27 ALA D CA 1
ATOM 4225 C C . ALA D 2 41 ? 69.480 55.493 -10.394 1.00 26.29 27 ALA D C 1
ATOM 4226 O O . ALA D 2 41 ? 68.808 54.508 -10.442 1.00 25.07 27 ALA D O 1
ATOM 4228 N N . ARG D 2 42 ? 69.647 56.192 -9.294 1.00 27.11 28 ARG D N 1
ATOM 4229 C CA . ARG D 2 42 ? 69.081 55.752 -8.065 1.00 27.52 28 ARG D CA 1
ATOM 4230 C C . ARG D 2 42 ? 67.550 55.734 -8.123 1.00 26.62 28 ARG D C 1
ATOM 4231 O O . ARG D 2 42 ? 66.919 54.785 -7.648 1.00 26.20 28 ARG D O 1
ATOM 4239 N N . LYS D 2 43 ? 66.945 56.753 -8.723 1.00 26.44 29 LYS D N 1
ATOM 4240 C CA . LYS D 2 43 ? 65.480 56.815 -8.790 1.00 26.51 29 LYS D CA 1
ATOM 4241 C C . LYS D 2 43 ? 64.937 55.769 -9.761 1.00 25.61 29 LYS D C 1
ATOM 4242 O O . LYS D 2 43 ? 63.846 55.229 -9.532 1.00 25.34 29 LYS D O 1
ATOM 4244 N N . LEU D 2 44 ? 65.692 55.507 -10.842 1.00 24.91 30 LEU D N 1
ATOM 4245 C CA . LEU D 2 44 ? 65.336 54.433 -11.770 1.00 24.40 30 LEU D CA 1
ATOM 4246 C C . LEU D 2 44 ? 65.353 53.090 -11.070 1.00 23.69 30 LEU D C 1
ATOM 4247 O O . LEU D 2 44 ? 64.468 52.271 -11.271 1.00 23.46 30 LEU D O 1
ATOM 4252 N N . ARG D 2 45 ? 66.361 52.878 -10.226 1.00 23.61 31 ARG D N 1
ATOM 4253 C CA . ARG D 2 45 ? 66.440 51.629 -9.450 1.00 23.34 31 ARG D CA 1
ATOM 4254 C C . ARG D 2 45 ? 65.220 51.495 -8.556 1.00 24.31 31 ARG D C 1
ATOM 4255 O O . ARG D 2 45 ? 64.675 50.410 -8.418 1.00 24.02 31 ARG D O 1
ATOM 4263 N N . GLN D 2 46 ? 64.783 52.601 -7.981 1.00 25.98 32 GLN D N 1
ATOM 4264 C CA . GLN D 2 46 ? 63.631 52.611 -7.067 1.00 27.80 32 GLN D CA 1
ATOM 4265 C C . GLN D 2 46 ? 62.381 52.350 -7.905 1.00 28.38 32 GLN D C 1
ATOM 4266 O O . GLN D 2 46 ? 61.533 51.587 -7.500 1.00 28.27 32 GLN D O 1
ATOM 4272 N N . PHE D 2 47 ? 62.288 53.021 -9.056 1.00 29.28 33 PHE D N 1
ATOM 4273 C CA . PHE D 2 47 ? 61.145 52.902 -9.952 1.00 30.59 33 PHE D CA 1
ATOM 4274 C C . PHE D 2 47 ? 60.923 51.459 -10.375 1.00 29.73 33 PHE D C 1
ATOM 4275 O O . PHE D 2 47 ? 59.831 50.933 -10.236 1.00 29.70 33 PHE D O 1
ATOM 4283 N N . TYR D 2 48 ? 61.962 50.811 -10.881 1.00 29.39 34 TYR D N 1
ATOM 4284 C CA . TYR D 2 48 ? 61.840 49.414 -11.299 1.00 29.37 34 TYR D CA 1
ATOM 4285 C C . TYR D 2 48 ? 61.519 48.467 -10.168 1.00 30.62 34 TYR D C 1
ATOM 4286 O O . TYR D 2 48 ? 60.715 47.546 -10.346 1.00 31.79 34 TYR D O 1
ATOM 4295 N N . LEU D 2 49 ? 62.101 48.717 -9.001 1.00 31.00 35 LEU D N 1
ATOM 4296 C CA . LEU D 2 49 ? 61.824 47.924 -7.836 1.00 31.84 35 LEU D CA 1
ATOM 4297 C C . LEU D 2 49 ? 60.351 48.048 -7.475 1.00 34.47 35 LEU D C 1
ATOM 4298 O O . LEU D 2 49 ? 59.729 47.068 -7.079 1.00 35.97 35 LEU D O 1
ATOM 4303 N N . GLU D 2 50 ? 59.784 49.240 -7.590 1.00 35.69 36 GLU D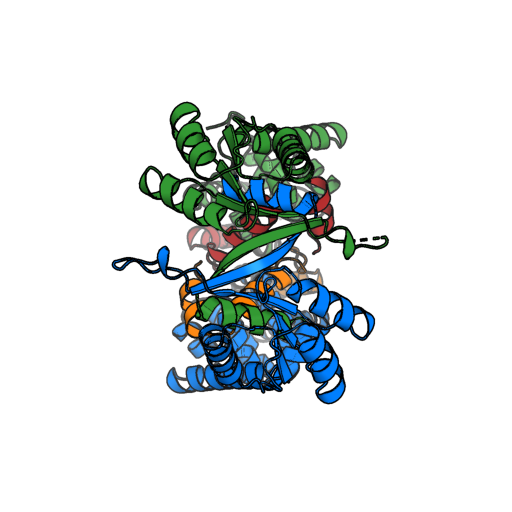 N 1
ATOM 4304 C CA . GLU D 2 50 ? 58.456 49.438 -7.085 1.00 38.49 36 GLU D CA 1
ATOM 4305 C C . GLU D 2 50 ? 57.323 49.034 -8.067 1.00 39.18 36 GLU D C 1
ATOM 4306 O O . GLU D 2 50 ? 56.246 48.655 -7.640 1.00 40.00 36 GLU D O 1
ATOM 4312 N N . ILE D 2 51 ? 57.579 49.026 -9.362 1.00 38.56 37 ILE D N 1
ATOM 4313 C CA . ILE D 2 51 ? 56.514 48.687 -10.316 1.00 40.56 37 ILE D CA 1
ATOM 4314 C C . ILE D 2 51 ? 56.556 47.246 -10.849 1.00 39.29 37 ILE D C 1
ATOM 4315 O O . ILE D 2 51 ? 55.574 46.770 -11.417 1.00 39.38 37 ILE D O 1
ATOM 4320 N N . GLN D 2 52 ? 57.665 46.550 -10.665 1.00 37.58 38 GLN D N 1
ATOM 4321 C CA . GLN D 2 52 ? 57.762 45.162 -11.116 1.00 37.50 38 GLN D CA 1
ATOM 4322 C C . GLN D 2 52 ? 57.115 44.133 -10.170 1.00 37.95 38 GLN D C 1
ATOM 4323 O O . GLN D 2 52 ? 57.460 44.065 -8.983 1.00 38.89 38 GLN D O 1
ATOM 4329 N N . GLU D 2 53 ? 56.212 43.328 -10.728 1.00 37.71 39 GLU D N 1
ATOM 4330 C CA . GLU D 2 53 ? 55.645 42.143 -10.074 1.00 38.47 39 GLU D CA 1
ATOM 4331 C C . GLU D 2 53 ? 56.748 41.144 -9.750 1.00 36.83 39 GLU D C 1
ATOM 4332 O O . GLU D 2 53 ? 57.578 40.806 -10.599 1.00 35.54 39 GLU D O 1
ATOM 4334 N N . GLU D 2 54 ? 56.724 40.661 -8.517 1.00 36.69 40 GLU D N 1
ATOM 4335 C CA . GLU D 2 54 ? 57.740 39.760 -8.016 1.00 36.43 40 GLU D CA 1
ATOM 4336 C C . GLU D 2 54 ? 57.618 38.343 -8.598 1.00 36.95 40 GLU D C 1
ATOM 4337 O O . GLU D 2 54 ? 58.598 37.599 -8.577 1.00 37.71 40 GLU D O 1
ATOM 4343 N N . ALA D 2 55 ? 56.443 37.983 -9.125 1.00 37.07 41 ALA D N 1
ATOM 4344 C CA . ALA D 2 55 ? 56.217 36.659 -9.706 1.00 37.44 41 ALA D CA 1
ATOM 4345 C C . ALA D 2 55 ? 56.402 36.678 -11.235 1.00 37.04 41 ALA D C 1
ATOM 4346 O O . ALA D 2 55 ? 56.015 37.650 -11.900 1.00 36.93 41 ALA D O 1
ATOM 4348 N N . LEU D 2 56 ? 56.973 35.605 -11.786 1.00 36.23 42 LEU D N 1
ATOM 4349 C CA . LEU D 2 56 ? 57.103 35.478 -13.244 1.00 36.04 42 LEU D CA 1
ATOM 4350 C C . LEU D 2 56 ? 55.753 35.201 -13.875 1.00 36.26 42 LEU D C 1
ATOM 4351 O O . LEU D 2 56 ? 55.012 34.378 -13.369 1.00 38.76 42 LEU D O 1
ATOM 4356 N N . PRO D 2 57 ? 55.442 35.830 -15.010 1.00 36.22 43 PRO D N 1
ATOM 4357 C CA . PRO D 2 57 ? 54.169 35.507 -15.687 1.00 37.75 43 PRO D CA 1
ATOM 4358 C C . PRO D 2 57 ? 54.118 34.100 -16.252 1.00 37.83 43 PRO D C 1
ATOM 4359 O O . PRO D 2 57 ? 55.177 33.478 -16.506 1.00 36.64 43 PRO D O 1
ATOM 4363 N N . ALA D 2 58 ? 52.895 33.608 -16.456 1.00 38.36 44 ALA D N 1
ATOM 4364 C CA . ALA D 2 58 ? 52.667 32.216 -16.813 1.00 38.63 44 ALA D CA 1
ATOM 4365 C C . ALA D 2 58 ? 53.513 31.778 -17.995 1.00 37.10 44 ALA D C 1
ATOM 4366 O O . ALA D 2 58 ? 53.982 30.658 -18.025 1.00 36.39 44 ALA D O 1
ATOM 4368 N N . ARG D 2 59 ? 53.713 32.658 -18.959 1.00 36.77 45 ARG D N 1
ATOM 4369 C CA . ARG D 2 59 ? 54.391 32.270 -20.188 1.00 36.56 45 ARG D CA 1
ATOM 4370 C C . ARG D 2 59 ? 55.867 31.938 -19.951 1.00 33.07 45 ARG D C 1
ATOM 4371 O O . ARG D 2 59 ? 56.397 31.007 -20.536 1.00 31.96 45 ARG D O 1
ATOM 4379 N N . LEU D 2 60 ? 56.522 32.724 -19.102 1.00 30.91 46 LEU D N 1
ATOM 4380 C CA . LEU D 2 60 ? 57.917 32.484 -18.767 1.00 29.13 46 LEU D CA 1
ATOM 4381 C C . LEU D 2 60 ? 58.045 31.250 -17.901 1.00 29.07 46 LEU D C 1
ATOM 4382 O O . LEU D 2 60 ? 58.990 30.511 -18.074 1.00 27.31 46 LEU D O 1
ATOM 4387 N N . LEU D 2 61 ? 57.077 31.012 -16.999 1.00 30.49 47 LEU D N 1
ATOM 4388 C CA . LEU D 2 61 ? 57.043 29.748 -16.226 1.00 31.46 47 LEU D CA 1
ATOM 4389 C C . LEU D 2 61 ? 56.961 28.520 -17.119 1.00 31.50 47 LEU D C 1
ATOM 4390 O O . LEU D 2 61 ? 57.663 27.538 -16.911 1.00 30.65 47 LEU D O 1
ATOM 4395 N N . GLU D 2 62 ? 56.074 28.584 -18.100 1.00 32.47 48 GLU D N 1
ATOM 4396 C CA . GLU D 2 62 ? 55.895 27.508 -19.044 1.00 33.74 48 GLU D CA 1
ATOM 4397 C C . GLU D 2 62 ? 57.187 27.270 -19.822 1.00 30.81 48 GLU D C 1
ATOM 4398 O O . GLU D 2 62 ? 57.582 26.135 -20.046 1.00 30.15 48 GLU D O 1
ATOM 4404 N N . LEU D 2 63 ? 57.832 28.347 -20.244 1.00 28.77 49 LEU D N 1
ATOM 4405 C CA . LEU D 2 63 ? 59.082 28.220 -20.982 1.00 27.59 49 LEU D CA 1
ATOM 4406 C C . LEU D 2 63 ? 60.183 27.592 -20.145 1.00 26.71 49 LEU D C 1
ATOM 4407 O O . LEU D 2 63 ? 60.928 26.764 -20.651 1.00 26.06 49 LEU D O 1
ATOM 4412 N N . LEU D 2 64 ? 60.242 27.915 -18.849 1.00 26.36 50 LEU D N 1
ATOM 4413 C CA . LEU D 2 64 ? 61.213 27.261 -17.981 1.00 26.46 50 LEU D CA 1
ATOM 4414 C C . LEU D 2 64 ? 60.981 25.776 -17.892 1.00 27.97 50 LEU D C 1
ATOM 4415 O O . LEU D 2 64 ? 61.935 24.987 -17.842 1.00 28.36 50 LEU D O 1
ATOM 4420 N N . GLU D 2 65 ? 59.709 25.409 -17.835 1.00 29.68 51 GLU D N 1
ATOM 4421 C CA . GLU D 2 65 ? 59.284 24.028 -17.785 1.00 31.73 51 GLU D CA 1
ATOM 4422 C C . GLU D 2 65 ? 59.685 23.313 -19.085 1.00 30.45 51 GLU D C 1
ATOM 4423 O O . GLU D 2 65 ? 60.214 22.200 -19.040 1.00 30.12 51 GLU D O 1
ATOM 4429 N N . ARG D 2 66 ? 59.451 23.955 -20.231 1.00 29.09 52 ARG D N 1
ATOM 4430 C CA . ARG D 2 66 ? 59.884 23.371 -21.504 1.00 28.84 52 ARG D CA 1
ATOM 4431 C C . ARG D 2 66 ? 61.401 23.252 -21.549 1.00 27.53 52 ARG D C 1
ATOM 4432 O O . ARG D 2 66 ? 61.925 22.294 -22.076 1.00 27.66 52 ARG D O 1
ATOM 4440 N N . LEU D 2 67 ? 62.111 24.204 -20.967 1.00 26.41 53 LEU D N 1
ATOM 4441 C CA . LEU D 2 67 ? 63.571 24.163 -21.026 1.00 26.06 53 LEU D CA 1
ATOM 4442 C C . LEU D 2 67 ? 64.115 22.961 -20.257 1.00 27.14 53 LEU D C 1
ATOM 4443 O O . LEU D 2 67 ? 65.020 22.260 -20.731 1.00 27.17 53 LEU D O 1
ATOM 4448 N N . GLU D 2 68 ? 63.482 22.717 -19.118 1.00 28.03 54 GLU D N 1
ATOM 4449 C CA . GLU D 2 68 ? 63.736 21.546 -18.287 1.00 30.21 54 GLU D CA 1
ATOM 4450 C C . GLU D 2 68 ? 63.409 20.261 -19.043 1.00 31.42 54 GLU D C 1
ATOM 4451 O O . GLU D 2 68 ? 64.196 19.339 -19.049 1.00 31.95 54 GLU D O 1
ATOM 4457 N N . GLN D 2 69 ? 62.271 20.222 -19.726 1.00 32.63 55 GLN D N 1
ATOM 4458 C CA . GLN D 2 69 ? 61.922 19.051 -20.529 1.00 34.51 55 GLN D CA 1
ATOM 4459 C C . GLN D 2 69 ? 62.925 18.837 -21.677 1.00 33.39 55 GLN D C 1
ATOM 4460 O O . GLN D 2 69 ? 63.335 17.703 -21.965 1.00 34.17 55 GLN D O 1
ATOM 4466 N N . ALA D 2 70 ? 63.261 19.909 -22.376 1.00 31.30 56 ALA D N 1
ATOM 4467 C CA . ALA D 2 70 ? 64.212 19.829 -23.509 1.00 31.47 56 ALA D CA 1
ATOM 4468 C C . ALA D 2 70 ? 65.547 19.237 -23.065 1.00 32.14 56 ALA D C 1
ATOM 4469 O O . ALA D 2 70 ? 66.192 18.491 -23.768 1.00 32.51 56 ALA D O 1
ATOM 4471 N N . GLU D 2 71 ? 65.928 19.606 -21.857 1.00 32.36 57 GLU D N 1
ATOM 4472 C CA . GLU D 2 71 ? 67.127 19.157 -21.242 1.00 34.15 57 GLU D CA 1
ATOM 4473 C C . GLU D 2 71 ? 67.038 17.670 -20.876 1.00 35.29 57 GLU D C 1
ATOM 4474 O O . GLU D 2 71 ? 67.901 16.878 -21.233 1.00 35.24 57 GLU D O 1
ATOM 4480 N N . ARG D 2 72 ? 65.955 17.295 -20.205 1.00 35.39 58 ARG D N 1
ATOM 4481 C CA . ARG D 2 72 ? 65.778 15.921 -19.747 1.00 37.13 58 ARG D CA 1
ATOM 4482 C C . ARG D 2 72 ? 65.452 14.930 -20.890 1.00 38.31 58 ARG D C 1
ATOM 4483 O O . ARG D 2 72 ? 66.055 13.854 -20.977 1.00 39.52 58 ARG D O 1
ATOM 4485 N N . PHE D 2 73 ? 64.515 15.301 -21.766 1.00 37.45 59 PHE D N 1
ATOM 4486 C CA . PHE D 2 73 ? 63.937 14.368 -22.740 1.00 38.15 59 PHE D CA 1
ATOM 4487 C C . PHE D 2 73 ? 64.161 14.738 -24.198 1.00 36.77 59 PHE D C 1
ATOM 4488 O O . PHE D 2 73 ? 63.856 13.934 -25.069 1.00 37.05 59 PHE D O 1
ATOM 4496 N N . GLY D 2 74 ? 64.671 15.935 -24.462 1.00 45.08 60 GLY D N 1
ATOM 4497 C CA . GLY D 2 74 ? 64.819 16.436 -25.816 1.00 43.61 60 GLY D CA 1
ATOM 4498 C C . GLY D 2 74 ? 65.936 15.769 -26.608 1.00 43.48 60 GLY D C 1
ATOM 4499 O O . GLY D 2 74 ? 66.874 15.209 -26.035 1.00 44.12 60 GLY D O 1
ATOM 4500 N N . LEU D 2 75 ? 65.859 15.882 -27.934 1.00 42.72 61 LEU D N 1
ATOM 4501 C CA . LEU D 2 75 ? 66.808 15.171 -28.834 1.00 43.08 61 LEU D CA 1
ATOM 4502 C C . LEU D 2 75 ? 68.169 15.870 -29.026 1.00 45.03 61 LEU D C 1
ATOM 4503 O O . LEU D 2 75 ? 69.102 15.312 -29.645 1.00 44.57 61 LEU D O 1
ATOM 4508 N N . ASN D 2 76 ? 68.278 17.083 -28.492 1.00 47.66 62 ASN D N 1
ATOM 4509 C CA . ASN D 2 76 ? 69.471 17.888 -28.640 1.00 51.73 62 ASN D CA 1
ATOM 4510 C C . ASN D 2 76 ? 70.401 17.890 -27.432 1.00 55.58 62 ASN D C 1
ATOM 4511 O O . ASN D 2 76 ? 71.203 18.820 -27.264 1.00 59.72 62 ASN D O 1
ATOM 4516 N N . ASN D 2 77 ? 70.348 16.845 -26.615 1.00 56.40 63 ASN D N 1
ATOM 4517 C CA . ASN D 2 77 ? 71.417 16.644 -25.654 1.00 60.68 63 ASN D CA 1
ATOM 4518 C C . ASN D 2 77 ? 71.390 15.318 -24.915 1.00 61.29 63 ASN D C 1
ATOM 4519 O O . ASN D 2 77 ? 70.344 14.662 -24.827 1.00 59.83 63 ASN D O 1
ATOM 4524 N N . ALA D 2 78 ? 72.554 14.981 -24.362 1.00 64.48 64 ALA D N 1
ATOM 4525 C CA . ALA D 2 78 ? 72.798 13.724 -23.671 1.00 67.22 64 ALA D CA 1
ATOM 4526 C C . ALA D 2 78 ? 73.698 13.979 -22.456 1.00 72.94 64 ALA D C 1
ATOM 4527 O O . ALA D 2 78 ? 73.281 13.799 -21.313 1.00 75.94 64 ALA D O 1
#

Foldseek 3Di:
DLCVLCVVLVVLQLVLLCLLQQHSVRSVVLLVVLVVVCVVPVVLQDPDPGSNLSSLLSSLVVVVCPNVSCVLLVQQDSQLSSLCCCVPPSPDDQVSSCSSNVHPSVVSVVSPVSNQVSNLVVPAWEEEEEDQDVVFVVVVVVVNVVSVHHHQYYHQFLVSLQVSCVVPVTQEYAWACDHDHHRRRVVSVVVSVVVHPHYYKHKTFDDPVPDDDDDDDDGMDTDDDDDPVRVVVVVVVCVVPPD/DVCPVVLVVVPPCSVVVVVVVVVVVVPDDPDDDPVVVVVVVVVVVCVVVVD/DVCVLCVVLVVLQLVLLCLLVVHSVRSVVLLVVLVVVCVVPVVPQDPDPGSNLSSLLSSLVSVPVPDPQAAPPLSNHGSVLSQLQCCVPPSPDDQVSSCSSNVHPNVVSVVSPVVSVLVVLVVPAWEEEEEDQPVVFVVVVVVVNVVSVHHHQYYAQALVSLLVSCVVPVTQEYEWACDHDPDRCRVVSVVVSVVVDPHYYWHKTFDDPVVDDPDGTMDTDDDDDPVRVVVVVVVVVVVD/DVCPVVLVVVPPCSVVVVVVVVVCVPPDDPDDDPVVVVVVVVVVCCAVPNPPDD

Radius of gyration: 26.97 Å; Cα contacts (8 Å, |Δi|>4): 936; chains: 4; bounding box: 47×82×66 Å

Nearest PDB structures (foldseek):
  4qic-assembly1_A  TM=1.004E+00  e=1.044E-42  Bartonella quintana str. Toulouse
  4qic-assembly1_C  TM=9.681E-01  e=4.809E-37  Bartonella quintana str. Toulouse
  5uxw-assembly2_B  TM=4.764E-01  e=2.475E-29  Bartonella quintana str. Toulouse
  4g97-assembly1_A  TM=4.761E-01  e=1.273E-25  Brucella abortus 2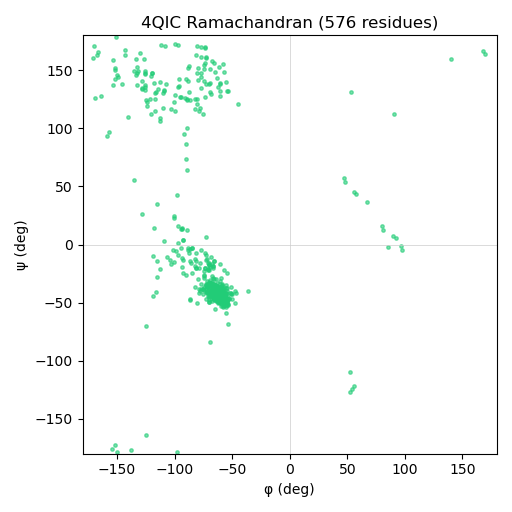308
  3n0r-assembly1_A  TM=4.511E-01  e=2.550E-18  Caulobacter vibrioides

CATH classification: 1.20.140.160 (+1 more: 3.40.50.2300)

Organism: Bartonella quintana (strain Toulouse) (NCBI:txid283165)

B-factor: mean 33.77, std 11.49, range [15.67, 87.39]